Protein AF-A0A0A1U839-F1 (afdb_monomer)

Structure (mmCIF, N/CA/C/O backbone):
data_AF-A0A0A1U839-F1
#
_entry.id   AF-A0A0A1U839-F1
#
loop_
_atom_site.group_PDB
_atom_site.id
_atom_site.type_symbol
_atom_site.label_atom_id
_atom_site.label_alt_id
_atom_site.label_comp_id
_atom_site.label_asym_id
_atom_site.label_entity_id
_atom_site.label_seq_id
_atom_site.pdbx_PDB_ins_code
_atom_site.Cartn_x
_atom_site.Cartn_y
_atom_site.Cartn_z
_atom_site.occupancy
_atom_site.B_iso_or_equiv
_atom_site.auth_seq_id
_atom_site.auth_comp_id
_atom_site.auth_asym_id
_atom_site.auth_atom_id
_atom_site.pdbx_PDB_model_num
ATOM 1 N N . ALA A 1 1 ? -29.671 -7.094 -0.529 1.00 96.06 1 ALA A N 1
ATOM 2 C CA . ALA A 1 1 ? -28.406 -7.512 0.113 1.00 96.06 1 ALA A CA 1
ATOM 3 C C . ALA A 1 1 ? -27.267 -6.637 -0.395 1.00 96.06 1 ALA A C 1
ATOM 5 O O . ALA A 1 1 ? -27.404 -6.070 -1.474 1.00 96.06 1 ALA A O 1
ATOM 6 N N . VAL A 1 2 ? -26.166 -6.544 0.347 1.00 97.69 2 VAL A N 1
ATOM 7 C CA . VAL A 1 2 ? -24.924 -5.880 -0.075 1.00 97.69 2 VAL A CA 1
ATOM 8 C C . VAL A 1 2 ? -23.783 -6.892 -0.015 1.00 97.69 2 VAL A C 1
ATOM 10 O O . VAL A 1 2 ? -23.660 -7.636 0.954 1.00 97.69 2 VAL A O 1
ATOM 13 N N . ILE A 1 3 ? -22.955 -6.925 -1.057 1.00 98.00 3 ILE A N 1
ATOM 14 C CA . ILE A 1 3 ? -21.766 -7.776 -1.137 1.00 98.00 3 ILE A CA 1
ATOM 15 C C . ILE A 1 3 ? -20.555 -6.853 -1.218 1.00 98.00 3 ILE A C 1
ATOM 17 O O . ILE A 1 3 ? -20.449 -6.061 -2.153 1.00 98.00 3 ILE A O 1
ATOM 21 N N . ILE A 1 4 ? -19.642 -6.967 -0.259 1.00 97.56 4 ILE A N 1
ATOM 22 C CA . ILE A 1 4 ? -18.356 -6.273 -0.281 1.00 97.56 4 ILE A CA 1
ATOM 23 C C . ILE A 1 4 ? -17.320 -7.257 -0.790 1.00 97.56 4 ILE A C 1
ATOM 25 O O . ILE A 1 4 ? -17.077 -8.284 -0.166 1.00 97.56 4 ILE A O 1
ATOM 29 N N . SER A 1 5 ? -16.722 -6.965 -1.940 1.00 97.44 5 SER A N 1
ATOM 30 C CA . SER A 1 5 ? -15.820 -7.912 -2.594 1.00 97.44 5 SER A CA 1
ATOM 31 C C . SER A 1 5 ? -14.502 -8.096 -1.845 1.00 97.44 5 SER A C 1
ATOM 33 O O . SER A 1 5 ? -13.989 -9.212 -1.758 1.00 97.44 5 SER A O 1
ATOM 35 N N . HIS A 1 6 ? -13.958 -7.011 -1.292 1.00 96.56 6 HIS A N 1
ATOM 36 C CA . HIS A 1 6 ? -12.688 -7.014 -0.582 1.00 96.56 6 HIS A CA 1
ATOM 37 C C . HIS A 1 6 ? -12.497 -5.781 0.311 1.00 96.56 6 HIS A C 1
ATOM 39 O O . HIS A 1 6 ? -13.304 -4.854 0.308 1.00 96.56 6 HIS A O 1
ATOM 45 N N . SER A 1 7 ? -11.422 -5.787 1.099 1.00 93.38 7 SER A N 1
ATOM 46 C CA . SER A 1 7 ? -11.141 -4.821 2.170 1.00 93.38 7 SER A CA 1
ATOM 47 C C . SER A 1 7 ? -10.520 -3.485 1.730 1.00 93.38 7 SER A C 1
ATOM 49 O O . SER A 1 7 ? -9.820 -2.860 2.526 1.00 93.38 7 SER A O 1
ATOM 51 N N . HIS A 1 8 ? -10.745 -3.023 0.495 1.00 91.00 8 HIS A N 1
ATOM 52 C CA . HIS A 1 8 ? -10.301 -1.691 0.059 1.00 91.00 8 HIS A CA 1
ATOM 53 C C . HIS A 1 8 ? -11.442 -0.675 0.059 1.00 91.00 8 HIS A C 1
ATOM 55 O O . HIS A 1 8 ? -12.588 -0.984 -0.268 1.00 91.00 8 HIS A O 1
ATOM 61 N N . PHE A 1 9 ? -11.103 0.556 0.445 1.00 86.50 9 PHE A N 1
ATOM 62 C CA . PHE A 1 9 ? -12.054 1.632 0.719 1.00 86.50 9 PHE A CA 1
ATOM 63 C C . PHE A 1 9 ? -13.012 1.930 -0.441 1.00 86.50 9 PHE A C 1
ATOM 65 O O . PHE A 1 9 ? -14.197 2.164 -0.217 1.00 86.50 9 PHE A O 1
ATOM 72 N N . ASP A 1 10 ? -12.541 1.869 -1.679 1.00 87.12 10 ASP A N 1
ATOM 73 C CA . ASP A 1 10 ? -13.333 2.100 -2.888 1.00 87.12 10 ASP A CA 1
ATOM 74 C C . ASP A 1 10 ? -14.437 1.053 -3.131 1.00 87.12 10 ASP A C 1
ATOM 76 O O . ASP A 1 10 ? -15.323 1.289 -3.950 1.00 87.12 10 ASP A O 1
ATOM 80 N N . HIS A 1 11 ? -14.452 -0.051 -2.374 1.00 91.94 11 HIS A N 1
ATOM 81 C CA . HIS A 1 11 ? -15.466 -1.112 -2.467 1.00 91.94 11 HIS A CA 1
ATOM 82 C C . HIS A 1 11 ? -16.446 -1.136 -1.294 1.00 91.94 11 HIS A C 1
ATOM 84 O O . HIS A 1 11 ? -17.478 -1.799 -1.387 1.00 91.94 11 HIS A O 1
ATOM 90 N N . PHE A 1 12 ? -16.154 -0.425 -0.200 1.00 90.06 12 PHE A N 1
ATOM 91 C CA . PHE A 1 12 ? -17.010 -0.413 0.993 1.00 90.06 12 PHE A CA 1
ATOM 92 C C . PHE A 1 12 ? -17.363 0.976 1.527 1.00 90.06 12 PHE A C 1
ATOM 94 O O . PHE A 1 12 ? -18.314 1.098 2.298 1.00 90.06 12 PHE A O 1
ATOM 101 N N . GLY A 1 13 ? -16.628 2.020 1.135 1.00 86.81 13 GLY A N 1
ATOM 102 C CA . GLY A 1 13 ? -16.706 3.345 1.749 1.00 86.81 13 GLY A CA 1
ATOM 103 C C . GLY A 1 13 ? -18.111 3.941 1.734 1.00 86.81 13 GLY A C 1
ATOM 104 O O . GLY A 1 13 ? -18.528 4.522 2.726 1.00 86.81 13 GLY A O 1
ATOM 105 N N . GLY A 1 14 ? -18.869 3.705 0.659 1.00 85.81 14 GLY A N 1
ATOM 106 C CA . GLY A 1 14 ? -20.242 4.189 0.489 1.00 85.81 14 GLY A CA 1
ATOM 107 C C . GLY A 1 14 ? -21.344 3.298 1.074 1.00 85.81 14 GLY A C 1
ATOM 108 O O . GLY A 1 14 ? -22.505 3.491 0.715 1.00 85.81 14 GLY A O 1
ATOM 109 N N . TYR A 1 15 ? -21.027 2.312 1.924 1.00 89.38 15 TYR A N 1
ATOM 110 C CA . TYR A 1 15 ? -22.007 1.336 2.426 1.00 89.38 15 TYR A CA 1
ATOM 111 C C . TYR A 1 15 ? -23.257 1.984 3.042 1.00 89.38 15 TYR A C 1
ATOM 113 O O . TYR A 1 15 ? -24.371 1.589 2.705 1.00 89.38 15 TYR A O 1
ATOM 121 N N . THR A 1 16 ? -23.109 3.012 3.880 1.00 86.19 16 THR A N 1
ATOM 122 C CA . THR A 1 16 ? -24.238 3.682 4.562 1.00 86.19 16 THR A CA 1
ATOM 123 C C . THR A 1 16 ? -25.207 4.396 3.622 1.00 86.19 16 THR A C 1
ATOM 125 O O . THR A 1 16 ? -26.314 4.733 4.036 1.00 86.19 16 THR A O 1
ATOM 128 N N . ALA A 1 17 ? -24.834 4.619 2.359 1.00 87.62 17 ALA A N 1
ATOM 129 C CA . ALA A 1 17 ? -25.743 5.174 1.361 1.00 87.62 17 ALA A CA 1
ATOM 130 C C . ALA A 1 17 ? -26.737 4.132 0.815 1.00 87.62 17 ALA A C 1
ATOM 132 O O . ALA A 1 17 ? -27.756 4.512 0.240 1.00 87.62 17 ALA A O 1
ATOM 133 N N . VAL A 1 18 ? -26.443 2.835 0.967 1.00 91.50 18 VAL A N 1
ATOM 134 C CA . VAL A 1 18 ? -27.213 1.734 0.356 1.00 91.50 18 VAL A CA 1
ATOM 135 C C . VAL A 1 18 ? -27.580 0.607 1.327 1.00 91.50 18 VAL A C 1
ATOM 137 O O . VAL A 1 18 ? -28.418 -0.227 0.995 1.00 91.50 18 VAL A O 1
ATOM 140 N N . GLY A 1 19 ? -26.968 0.567 2.510 1.00 92.06 19 GLY A N 1
ATOM 141 C CA . GLY A 1 19 ? -27.175 -0.452 3.534 1.00 92.06 19 GLY A CA 1
ATOM 142 C C . GLY A 1 19 ? -27.303 0.140 4.937 1.00 92.06 19 GLY A C 1
ATOM 143 O O . GLY A 1 19 ? -26.959 1.292 5.196 1.00 92.06 19 GLY A O 1
ATOM 144 N N . ASN A 1 20 ? -27.823 -0.673 5.851 1.00 92.31 20 ASN A N 1
ATOM 145 C CA . ASN A 1 20 ? -28.060 -0.342 7.255 1.00 92.31 20 ASN A CA 1
ATOM 146 C C . ASN A 1 20 ? -27.807 -1.567 8.155 1.00 92.31 20 ASN A C 1
ATOM 148 O O . ASN A 1 20 ? -27.334 -2.604 7.689 1.00 92.31 20 ASN A O 1
ATOM 152 N N . GLU A 1 21 ? -28.130 -1.456 9.442 1.00 92.00 21 GLU A N 1
ATOM 153 C CA . GLU A 1 21 ? -27.896 -2.517 10.428 1.00 92.00 21 GLU A CA 1
ATOM 154 C C . GLU A 1 21 ? -28.668 -3.824 10.173 1.00 92.00 21 GLU A C 1
ATOM 156 O O . GLU A 1 21 ? -28.245 -4.870 10.661 1.00 92.00 21 GLU A O 1
ATOM 161 N N . ASP A 1 22 ? -29.745 -3.790 9.386 1.00 95.69 22 ASP A N 1
ATOM 162 C CA . ASP A 1 22 ? -30.586 -4.953 9.081 1.00 95.69 22 ASP A CA 1
ATOM 163 C C . ASP A 1 22 ? -30.405 -5.438 7.625 1.00 95.69 22 ASP A C 1
ATOM 165 O O . ASP A 1 22 ? -31.098 -6.339 7.152 1.00 95.69 22 ASP A O 1
ATOM 169 N N . THR A 1 23 ? -29.459 -4.863 6.878 1.00 96.75 23 THR A N 1
ATOM 170 C CA . THR A 1 23 ? -29.184 -5.256 5.488 1.00 96.75 23 THR A CA 1
ATOM 171 C C . THR A 1 23 ? -28.352 -6.543 5.452 1.00 96.75 23 THR A C 1
ATOM 173 O O . THR A 1 23 ? -27.259 -6.540 6.015 1.00 96.75 23 THR A O 1
ATOM 176 N N . PRO A 1 24 ? -28.773 -7.628 4.763 1.00 97.94 24 PRO A N 1
ATOM 177 C CA . PRO A 1 24 ? -27.925 -8.805 4.574 1.00 97.94 24 PRO A CA 1
ATOM 178 C C . PR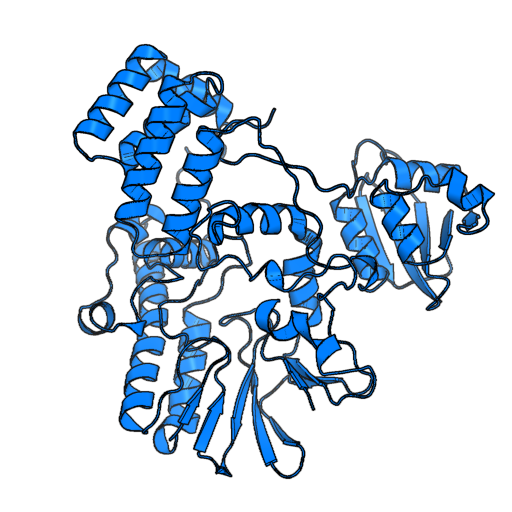O A 1 24 ? -26.607 -8.406 3.911 1.00 97.94 24 PRO A C 1
ATOM 180 O O . PRO A 1 24 ? -26.618 -7.879 2.792 1.00 97.94 24 PRO A O 1
ATOM 183 N N . LEU A 1 25 ? -25.501 -8.621 4.619 1.00 98.00 25 LEU A N 1
ATOM 184 C CA . LEU A 1 25 ? -24.172 -8.143 4.254 1.00 98.00 25 LEU A CA 1
ATOM 185 C C . LEU A 1 25 ? -23.237 -9.340 4.089 1.00 98.00 25 LEU A C 1
ATOM 187 O O . LEU A 1 25 ? -23.071 -10.127 5.013 1.00 98.00 25 LEU A O 1
ATOM 191 N N . PHE A 1 26 ? -22.605 -9.471 2.929 1.00 98.31 26 PHE A N 1
ATOM 192 C CA . PHE A 1 26 ? -21.631 -10.526 2.657 1.00 98.31 26 PHE A CA 1
ATOM 193 C C . PHE A 1 26 ? -20.242 -9.914 2.521 1.00 98.31 26 PHE A C 1
ATOM 195 O O . PHE A 1 26 ? -20.046 -8.998 1.720 1.00 98.31 26 PHE A O 1
ATOM 202 N N . VAL A 1 27 ? -19.283 -10.421 3.291 1.00 98.00 27 VAL A N 1
ATOM 203 C CA . VAL A 1 27 ? -17.890 -9.947 3.304 1.00 98.00 27 VAL A CA 1
ATOM 204 C C . VAL A 1 27 ? -16.935 -11.138 3.194 1.00 98.00 27 VAL A C 1
ATOM 206 O O . VAL A 1 27 ? -17.288 -12.233 3.641 1.00 98.00 27 VAL A O 1
ATOM 209 N N . PRO A 1 28 ? -15.728 -10.978 2.626 1.00 97.44 28 PRO A N 1
ATOM 210 C CA . PRO A 1 28 ? -14.716 -12.023 2.700 1.00 97.44 28 PRO A CA 1
ATOM 211 C C . PRO A 1 28 ? -14.257 -12.234 4.143 1.00 97.44 28 PRO A C 1
ATOM 213 O O . PRO A 1 28 ? -14.289 -11.324 4.978 1.00 97.44 28 PRO A O 1
ATOM 216 N N . GLU A 1 29 ? -13.767 -13.435 4.432 1.00 94.31 29 GLU A N 1
ATOM 217 C CA . GLU A 1 29 ? -13.055 -13.693 5.680 1.00 94.31 29 GLU A CA 1
ATOM 218 C C . GLU A 1 29 ? -11.885 -12.707 5.870 1.00 94.31 29 GLU A C 1
ATOM 220 O O . GLU A 1 29 ? -11.225 -12.321 4.905 1.00 94.31 29 GLU A O 1
ATOM 225 N N . LYS A 1 30 ? -11.631 -12.302 7.124 1.00 91.31 30 LYS A N 1
ATOM 226 C CA . LYS A 1 30 ? -10.604 -11.317 7.526 1.00 91.31 30 LYS A CA 1
ATOM 227 C C . LYS A 1 30 ? -10.836 -9.879 7.049 1.00 91.31 30 LYS A C 1
ATOM 229 O O . LYS A 1 30 ? -9.904 -9.077 7.108 1.00 91.31 30 LYS A O 1
ATOM 234 N N . PHE A 1 31 ? -12.041 -9.529 6.589 1.00 94.62 31 PHE A N 1
ATOM 235 C CA . PHE A 1 31 ? -12.353 -8.156 6.173 1.00 94.62 31 PHE A CA 1
ATOM 236 C C . PHE A 1 31 ? -11.980 -7.121 7.248 1.00 94.62 31 PHE A C 1
ATOM 238 O O . PHE A 1 31 ? -11.274 -6.164 6.945 1.00 94.62 31 PHE A O 1
ATOM 245 N N . GLU A 1 32 ? -12.388 -7.351 8.498 1.00 90.25 32 GLU A N 1
ATOM 246 C CA . GLU A 1 32 ? -12.136 -6.440 9.622 1.00 90.25 32 GLU A CA 1
ATOM 247 C C . GLU A 1 32 ? -10.646 -6.345 9.989 1.00 90.25 32 GLU A C 1
ATOM 249 O O . GLU A 1 32 ? -10.109 -5.244 10.046 1.00 90.25 32 GLU A O 1
ATOM 254 N N . GLU A 1 33 ? -9.946 -7.480 10.117 1.00 90.00 33 GLU A N 1
ATOM 255 C CA . GLU A 1 33 ? -8.486 -7.526 10.341 1.00 90.00 33 GLU A CA 1
ATOM 256 C C . GLU A 1 33 ? -7.734 -6.714 9.272 1.00 90.00 33 GLU A C 1
ATOM 258 O O . GLU A 1 33 ? -6.899 -5.864 9.574 1.00 90.00 33 GLU A O 1
ATOM 263 N N . SER A 1 34 ? -8.081 -6.935 8.001 1.00 90.50 34 SER A N 1
ATOM 264 C CA . SER A 1 34 ? -7.436 -6.267 6.865 1.00 90.50 34 SER A CA 1
ATOM 265 C C . SER A 1 34 ? -7.755 -4.773 6.821 1.00 90.50 34 SER A C 1
ATOM 267 O O . SER A 1 34 ? -6.913 -3.963 6.435 1.00 90.50 34 SER A O 1
ATOM 269 N N . PHE A 1 35 ? -8.977 -4.407 7.214 1.00 88.94 35 PHE A N 1
ATOM 270 C CA . PHE A 1 35 ? -9.403 -3.022 7.317 1.00 88.94 35 PHE A CA 1
ATOM 271 C C . PHE A 1 35 ? -8.579 -2.268 8.367 1.00 88.94 35 PHE A C 1
ATOM 273 O O . PHE A 1 35 ? -8.050 -1.201 8.048 1.00 88.94 35 PHE A O 1
ATOM 280 N N . LEU A 1 36 ? -8.441 -2.823 9.575 1.00 88.69 36 LEU A N 1
ATOM 281 C CA . LEU A 1 36 ? -7.695 -2.208 10.678 1.00 88.69 36 LEU A CA 1
ATOM 282 C C . LEU A 1 36 ? -6.217 -2.017 10.312 1.00 88.69 36 LEU A C 1
ATOM 284 O O . LEU A 1 36 ? -5.689 -0.905 10.405 1.00 88.69 36 LEU A O 1
ATOM 288 N N . ASP A 1 37 ? -5.584 -3.074 9.802 1.00 86.62 37 ASP A N 1
ATOM 289 C CA . ASP A 1 37 ? -4.175 -3.059 9.407 1.00 86.62 37 ASP A CA 1
ATOM 290 C C . ASP A 1 37 ? -3.867 -2.008 8.336 1.00 86.62 37 ASP A C 1
ATOM 292 O O . ASP A 1 37 ? -2.859 -1.306 8.425 1.00 86.62 37 ASP A O 1
ATOM 296 N N . GLU A 1 38 ? -4.702 -1.903 7.297 1.00 83.25 38 GLU A N 1
ATOM 297 C CA . GLU A 1 38 ? -4.418 -1.002 6.179 1.00 83.25 38 GLU A CA 1
ATOM 298 C C . GLU A 1 38 ? -4.907 0.430 6.395 1.00 83.25 38 GLU A C 1
ATOM 300 O O . GLU A 1 38 ? -4.301 1.345 5.841 1.00 83.25 38 GLU A O 1
ATOM 305 N N . ASN A 1 39 ? -5.976 0.645 7.168 1.00 81.00 39 ASN A N 1
ATOM 306 C CA . ASN A 1 39 ? -6.653 1.946 7.229 1.00 81.00 39 ASN A CA 1
ATOM 307 C C . ASN A 1 39 ? -6.548 2.643 8.588 1.00 81.00 39 ASN A C 1
ATOM 309 O O . ASN A 1 39 ? -6.845 3.833 8.652 1.00 81.00 39 ASN A O 1
ATOM 313 N N . ILE A 1 40 ? -6.136 1.948 9.656 1.00 87.56 40 ILE A N 1
ATOM 314 C CA . ILE A 1 40 ? -6.088 2.514 11.012 1.00 87.56 40 ILE A CA 1
ATOM 315 C C . ILE A 1 40 ? -4.644 2.644 11.502 1.00 87.56 40 ILE A C 1
ATOM 317 O O . ILE A 1 40 ? -4.165 3.762 11.689 1.00 87.56 40 ILE A O 1
ATOM 321 N N . TYR A 1 41 ? -3.912 1.537 11.651 1.00 87.44 41 TYR A N 1
ATOM 322 C CA . TYR A 1 41 ? -2.627 1.546 12.374 1.00 87.44 41 TYR A CA 1
ATOM 323 C C . TYR A 1 41 ? -1.475 2.249 11.647 1.00 87.44 41 TYR A C 1
ATOM 325 O O . TYR A 1 41 ? -0.529 2.703 12.280 1.00 87.44 41 TYR A O 1
ATOM 333 N N . VAL A 1 42 ? -1.548 2.376 10.322 1.00 84.88 42 VAL A N 1
ATOM 334 C CA . VAL A 1 42 ? -0.548 3.091 9.504 1.00 84.88 42 VAL A CA 1
ATOM 335 C C . VAL A 1 42 ? -1.173 4.235 8.703 1.00 84.88 42 VAL A C 1
ATOM 337 O O . VAL A 1 42 ? -0.645 4.632 7.659 1.00 84.88 42 VAL A O 1
ATOM 340 N N . ASN A 1 43 ? -2.312 4.758 9.173 1.00 82.50 43 ASN A N 1
ATOM 341 C CA . ASN A 1 43 ? -3.127 5.707 8.420 1.00 82.50 43 ASN A CA 1
ATOM 342 C C . ASN A 1 43 ? -2.347 6.955 7.990 1.00 82.50 43 ASN A C 1
ATOM 344 O O . ASN A 1 43 ? -2.402 7.315 6.822 1.00 82.50 43 ASN A O 1
ATOM 348 N N . GLU A 1 44 ? -1.596 7.603 8.884 1.00 84.69 44 GLU A N 1
ATOM 349 C CA . GLU A 1 44 ? -0.897 8.852 8.546 1.00 84.69 44 GLU A CA 1
ATOM 350 C C . GLU A 1 44 ? 0.143 8.645 7.437 1.00 84.69 44 GLU A C 1
ATOM 352 O O . GLU A 1 44 ? 0.142 9.346 6.420 1.00 84.69 44 GLU A O 1
ATOM 357 N N . ALA A 1 45 ? 0.983 7.617 7.599 1.00 88.12 45 ALA A N 1
ATOM 358 C CA . ALA A 1 45 ? 1.982 7.201 6.620 1.00 88.12 45 ALA A CA 1
ATOM 359 C C . ALA A 1 45 ? 1.340 6.897 5.262 1.00 88.12 45 ALA A C 1
ATOM 361 O O . ALA A 1 45 ? 1.763 7.436 4.234 1.00 88.12 45 ALA A O 1
ATOM 362 N N . GLN A 1 46 ? 0.297 6.066 5.246 1.00 87.62 46 GLN A N 1
ATOM 363 C CA . GLN A 1 46 ? -0.376 5.705 4.007 1.00 87.62 46 GLN A CA 1
ATOM 364 C C . GLN A 1 46 ? -1.111 6.887 3.378 1.00 87.62 46 GLN A C 1
ATOM 366 O O . GLN A 1 46 ? -0.916 7.139 2.192 1.00 87.62 46 GLN A O 1
ATOM 371 N N . ALA A 1 47 ? -1.915 7.640 4.131 1.00 84.38 47 ALA A N 1
ATOM 372 C CA . ALA A 1 47 ? -2.677 8.786 3.636 1.00 84.38 47 ALA A CA 1
ATOM 373 C C . ALA A 1 47 ? -1.760 9.830 2.990 1.00 84.38 47 ALA A C 1
ATOM 375 O O . ALA A 1 47 ? -2.072 10.365 1.921 1.00 84.38 47 ALA A O 1
ATOM 376 N N . ARG A 1 48 ? -0.584 10.063 3.583 1.00 88.19 48 ARG A N 1
ATOM 377 C CA . ARG A 1 48 ? 0.427 10.956 3.022 1.00 88.19 48 ARG A CA 1
ATOM 378 C C . ARG A 1 48 ? 1.025 10.417 1.719 1.00 88.19 48 ARG A C 1
ATOM 380 O O . ARG A 1 48 ? 1.109 11.143 0.730 1.00 88.19 48 ARG A O 1
ATOM 387 N N . ARG A 1 49 ? 1.373 9.130 1.662 1.00 91.50 49 ARG A N 1
ATOM 388 C CA . ARG A 1 49 ? 1.876 8.476 0.435 1.00 91.50 49 ARG A CA 1
ATOM 389 C C . ARG A 1 49 ? 0.810 8.368 -0.662 1.00 91.50 49 ARG A C 1
ATOM 391 O O . ARG A 1 49 ? 1.133 8.434 -1.847 1.00 91.50 49 ARG A O 1
ATOM 398 N N . GLN A 1 50 ? -0.466 8.250 -0.297 1.00 88.31 50 GLN A N 1
ATOM 399 C CA . GLN A 1 50 ? -1.589 8.260 -1.237 1.00 88.31 50 GLN A CA 1
ATOM 400 C C . GLN A 1 50 ? -1.696 9.591 -1.987 1.00 88.31 50 GLN A C 1
ATOM 402 O O . GLN A 1 50 ? -2.051 9.586 -3.163 1.00 88.31 50 GLN A O 1
ATOM 407 N N . GLN A 1 51 ? -1.348 10.721 -1.356 1.00 87.12 51 GLN A N 1
ATOM 408 C CA . GLN A 1 51 ? -1.341 12.022 -2.037 1.00 87.12 51 GLN A CA 1
ATOM 409 C C . GLN A 1 51 ? -0.380 12.038 -3.230 1.00 87.12 51 GLN A C 1
ATOM 411 O O . GLN A 1 51 ? -0.721 12.594 -4.272 1.00 87.12 51 GLN A O 1
ATOM 416 N N . TYR A 1 52 ? 0.775 11.376 -3.099 1.00 92.19 52 TYR A N 1
ATOM 417 C CA . TYR A 1 52 ? 1.728 11.174 -4.191 1.00 92.19 52 TYR A CA 1
ATOM 418 C C . TYR A 1 52 ? 1.200 10.169 -5.217 1.00 92.19 52 TYR A C 1
ATOM 420 O O . TYR A 1 52 ? 1.180 10.448 -6.411 1.00 92.19 52 TYR A O 1
ATOM 428 N N . MET A 1 53 ? 0.737 8.999 -4.766 1.00 92.31 53 MET A N 1
ATOM 429 C CA . MET A 1 53 ? 0.262 7.938 -5.660 1.00 92.31 53 MET A CA 1
ATOM 430 C C . MET A 1 53 ? -0.916 8.367 -6.543 1.00 92.31 53 MET A C 1
ATOM 432 O O . MET A 1 53 ? -0.998 7.926 -7.690 1.00 92.31 53 MET A O 1
ATOM 436 N N . TYR A 1 54 ? -1.806 9.208 -6.014 1.00 88.88 54 TYR A N 1
ATOM 437 C CA . TYR A 1 54 ? -3.011 9.677 -6.695 1.00 88.88 54 TYR A CA 1
ATOM 438 C C . TYR A 1 54 ? -2.939 11.139 -7.146 1.00 88.88 54 TYR A C 1
ATOM 440 O O . TYR A 1 54 ? -3.906 11.648 -7.714 1.00 88.88 54 TYR A O 1
ATOM 448 N N . GLY A 1 55 ? -1.829 11.836 -6.895 1.00 88.06 55 GLY A N 1
ATOM 449 C CA . GLY A 1 55 ? -1.626 13.212 -7.342 1.00 88.06 55 GLY A CA 1
ATOM 450 C C . GLY A 1 55 ? -2.684 14.186 -6.824 1.00 88.06 55 GLY A C 1
ATOM 451 O O . GLY A 1 55 ? -3.153 15.033 -7.580 1.00 88.06 55 GLY A O 1
ATOM 452 N N . THR A 1 56 ? -3.114 14.064 -5.565 1.00 82.44 56 THR A N 1
ATOM 453 C CA . THR A 1 56 ? -4.304 14.778 -5.050 1.00 82.44 56 THR A CA 1
ATOM 454 C C . THR A 1 56 ? -4.167 16.302 -5.077 1.00 82.44 56 THR A C 1
ATOM 456 O O . THR A 1 56 ? -5.165 17.005 -5.196 1.00 82.44 56 THR A O 1
ATOM 459 N N . PHE A 1 57 ? -2.937 16.819 -5.029 1.00 75.19 57 PHE A N 1
ATOM 460 C CA . PHE A 1 57 ? -2.643 18.254 -5.136 1.00 75.19 57 PHE A CA 1
ATOM 461 C C . PHE A 1 57 ? -2.610 18.775 -6.581 1.00 75.19 57 PHE A C 1
ATOM 463 O O . PHE A 1 57 ? -2.644 19.981 -6.810 1.00 75.19 57 PHE A O 1
ATOM 470 N N . LEU A 1 58 ? -2.546 17.889 -7.575 1.00 81.81 58 LEU A N 1
ATOM 471 C CA . LEU A 1 58 ? -2.329 18.260 -8.972 1.00 81.81 58 LEU A CA 1
ATOM 472 C C . LEU A 1 58 ? -3.658 18.578 -9.640 1.00 81.81 58 LEU A C 1
ATOM 474 O O . LEU A 1 58 ? -4.536 17.720 -9.665 1.00 81.81 58 LEU A O 1
ATOM 478 N N . HIS A 1 59 ? -3.815 19.777 -10.209 1.00 77.25 59 HIS A N 1
ATOM 479 C CA . HIS A 1 59 ? -5.062 20.213 -10.852 1.00 77.25 59 HIS A CA 1
ATOM 480 C C . HIS A 1 59 ? -5.651 19.138 -11.787 1.00 77.25 59 HIS A C 1
ATOM 482 O O . HIS A 1 59 ? -6.790 18.729 -11.573 1.00 77.25 59 HIS A O 1
ATOM 48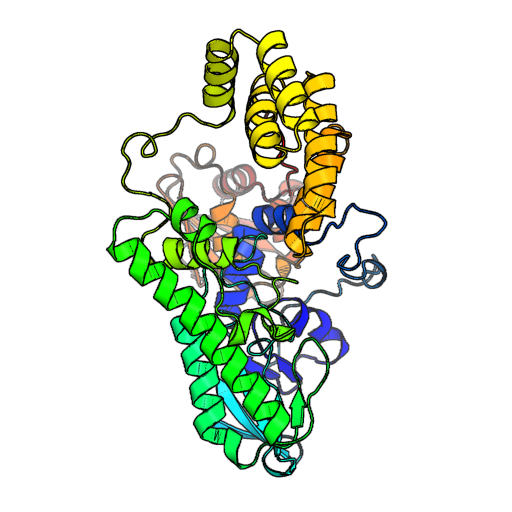8 N N . ASP A 1 60 ? -4.824 18.584 -12.677 1.00 76.94 60 ASP A N 1
ATOM 489 C CA . ASP A 1 60 ? -5.225 17.651 -13.741 1.00 76.94 60 ASP A CA 1
ATOM 490 C C . ASP A 1 60 ? -5.133 16.161 -13.359 1.00 76.94 60 ASP A C 1
ATOM 492 O O . ASP A 1 60 ? -5.110 15.287 -14.232 1.00 76.94 60 ASP A O 1
ATOM 496 N N . SER A 1 61 ? -5.025 15.828 -12.068 1.00 77.38 61 SER A N 1
ATOM 497 C CA . SER A 1 61 ? -5.049 14.420 -11.667 1.00 77.38 61 SER A CA 1
ATOM 498 C C . SER A 1 61 ? -6.433 13.810 -11.909 1.00 77.38 61 SER A C 1
ATOM 500 O O . SER A 1 61 ? -7.428 14.211 -11.307 1.00 77.38 61 SER A O 1
ATOM 502 N N . MET A 1 62 ? -6.465 12.780 -12.756 1.00 70.50 62 MET A N 1
ATOM 503 C CA . MET A 1 62 ? -7.654 11.976 -13.062 1.00 70.50 62 MET A CA 1
ATOM 504 C C . MET A 1 62 ? -7.951 10.934 -11.976 1.00 70.50 62 MET A C 1
ATOM 506 O O . MET A 1 62 ? -9.009 10.314 -11.994 1.00 70.50 62 MET A O 1
ATOM 510 N N . THR A 1 63 ? -7.012 10.723 -11.049 1.00 64.69 63 THR A N 1
ATOM 511 C CA . THR A 1 63 ? -7.160 9.832 -9.890 1.00 64.69 63 THR A CA 1
ATOM 512 C C . THR A 1 63 ? -7.410 10.593 -8.602 1.00 64.69 63 THR A C 1
ATOM 514 O O . THR A 1 63 ? -7.378 9.988 -7.530 1.00 64.69 63 THR A O 1
ATOM 517 N N . LYS A 1 64 ? -7.655 11.909 -8.670 1.00 58.09 64 LYS A N 1
ATOM 518 C CA . LYS A 1 64 ? -8.350 12.589 -7.584 1.00 58.09 64 LYS A CA 1
ATOM 519 C C . LYS A 1 64 ? -9.622 11.793 -7.350 1.00 58.09 64 LYS A C 1
ATOM 521 O O . LYS A 1 64 ? -10.542 11.853 -8.163 1.00 58.09 64 LYS A O 1
ATOM 526 N N . VAL A 1 65 ? -9.641 11.027 -6.254 1.00 51.28 65 VAL A N 1
ATOM 527 C CA . VAL A 1 65 ? -10.884 10.622 -5.598 1.00 51.28 65 VAL A CA 1
ATOM 528 C C . VAL A 1 65 ? -11.753 11.855 -5.695 1.00 51.28 65 VAL A C 1
ATOM 530 O O . VAL A 1 65 ? -11.272 12.932 -5.344 1.00 51.28 65 VAL A O 1
ATOM 533 N N . THR A 1 66 ? -12.912 11.735 -6.328 1.00 43.69 66 THR A N 1
ATOM 534 C CA . THR A 1 66 ? -13.809 12.852 -6.589 1.00 43.69 66 THR A CA 1
ATOM 535 C C . THR A 1 66 ? -14.078 13.556 -5.265 1.00 43.69 66 THR A C 1
ATOM 537 O O . THR A 1 66 ? -15.011 13.202 -4.562 1.00 43.69 66 THR A O 1
ATOM 540 N N . ASP A 1 67 ? -13.263 14.544 -4.895 1.00 39.66 67 ASP A N 1
ATOM 541 C CA . ASP A 1 67 ? -13.398 15.277 -3.630 1.00 39.66 67 ASP A CA 1
ATOM 542 C C . ASP A 1 67 ? -14.723 16.059 -3.622 1.00 39.66 67 ASP A C 1
ATOM 544 O O . ASP A 1 67 ? -15.203 16.502 -2.587 1.00 39.66 67 ASP A O 1
ATOM 548 N N . ASN A 1 68 ? -15.376 16.134 -4.785 1.00 37.72 68 ASN A N 1
ATOM 549 C CA . ASN A 1 68 ? -16.754 16.564 -4.964 1.00 37.72 68 ASN A CA 1
ATOM 550 C C . ASN A 1 68 ? -17.808 15.625 -4.352 1.00 37.72 68 ASN A C 1
ATOM 552 O O . ASN A 1 68 ? -18.986 15.969 -4.409 1.00 37.72 68 ASN A O 1
ATOM 556 N N . THR A 1 69 ? -17.451 14.464 -3.793 1.00 41.97 69 THR A N 1
ATOM 557 C CA . THR A 1 69 ? -18.422 13.650 -3.047 1.00 41.97 69 THR A CA 1
ATOM 558 C C . THR A 1 69 ? -18.466 14.022 -1.575 1.00 41.97 69 THR A C 1
ATOM 560 O O . THR A 1 69 ? -19.544 13.941 -1.003 1.00 41.97 69 THR A O 1
ATOM 563 N N . ASN A 1 70 ? -17.367 14.491 -0.971 1.00 42.38 70 ASN A N 1
ATOM 564 C CA . ASN A 1 70 ? -17.306 14.827 0.454 1.00 42.38 70 ASN A CA 1
ATOM 565 C C . ASN A 1 70 ? -17.961 16.185 0.746 1.00 42.38 70 ASN A C 1
ATOM 567 O O . ASN A 1 70 ? -17.301 17.221 0.805 1.00 42.38 70 ASN A O 1
ATOM 571 N N . SER A 1 71 ? -19.278 16.197 0.975 1.00 45.94 71 SER A N 1
ATOM 572 C CA . SER A 1 71 ? -19.897 17.335 1.662 1.00 45.94 71 SER A CA 1
ATOM 573 C C . SER A 1 71 ? -19.338 17.418 3.084 1.00 45.94 71 SER A C 1
ATOM 575 O O . SER A 1 71 ? -19.331 16.406 3.784 1.00 45.94 71 SER A O 1
ATOM 577 N N . LYS A 1 72 ? -18.937 18.612 3.540 1.00 48.81 72 LYS A N 1
ATOM 578 C CA . LYS A 1 72 ? -18.475 18.843 4.925 1.00 48.81 72 LYS A CA 1
ATOM 579 C C . LYS A 1 72 ? -19.485 18.389 5.993 1.00 48.81 72 LYS A C 1
ATOM 581 O O . LYS A 1 72 ? -19.089 18.134 7.122 1.00 48.81 72 LYS A O 1
ATOM 586 N N . ASP A 1 73 ? -20.758 18.260 5.619 1.00 50.16 73 ASP A N 1
ATOM 587 C CA . ASP A 1 73 ? -21.871 17.991 6.533 1.00 50.16 73 ASP A CA 1
ATOM 588 C C . ASP A 1 73 ? -22.228 16.499 6.674 1.00 50.16 73 ASP A C 1
ATOM 590 O O . ASP A 1 73 ? -23.074 16.151 7.498 1.00 50.16 73 ASP A O 1
ATOM 594 N N . LYS A 1 74 ? -21.621 15.598 5.884 1.00 54.62 74 LYS A N 1
ATOM 595 C CA . LYS A 1 74 ? -21.869 14.148 5.971 1.00 54.62 74 LYS A CA 1
ATOM 596 C C . LYS A 1 74 ? -20.582 13.357 5.733 1.00 54.62 74 LYS A C 1
ATOM 598 O O . LYS A 1 74 ? -20.111 13.341 4.594 1.00 54.62 74 LYS A O 1
ATOM 603 N N . PRO A 1 75 ? -20.028 12.665 6.745 1.00 53.69 75 PRO A N 1
ATOM 604 C CA . PRO A 1 75 ? -18.947 11.723 6.500 1.00 53.69 75 PRO A CA 1
ATOM 605 C C . PRO A 1 75 ? -19.465 10.602 5.587 1.00 53.69 75 PRO A C 1
ATOM 607 O O . PRO A 1 75 ? -20.387 9.871 5.941 1.00 53.69 75 PRO A O 1
ATOM 610 N N . LEU A 1 76 ? -18.895 10.495 4.383 1.00 56.38 76 LEU A N 1
ATOM 611 C CA . LEU A 1 76 ? -19.203 9.438 3.408 1.00 56.38 76 LEU A CA 1
ATOM 612 C C . LEU A 1 76 ? -18.375 8.174 3.620 1.00 56.38 76 LEU A C 1
ATOM 614 O O . LEU A 1 76 ? -18.326 7.329 2.734 1.00 56.38 76 LEU A O 1
ATOM 618 N N . THR A 1 77 ? -17.680 8.063 4.749 1.00 64.06 77 THR A N 1
ATOM 619 C CA . THR A 1 77 ? -16.794 6.942 5.038 1.00 64.06 77 THR A CA 1
ATOM 620 C C . THR A 1 77 ? -17.317 6.192 6.253 1.00 64.06 77 THR A C 1
ATOM 622 O O . THR A 1 77 ? -17.542 6.767 7.316 1.00 64.06 77 THR A O 1
ATOM 625 N N . CYS A 1 78 ? -17.572 4.896 6.089 1.00 69.75 78 CYS A N 1
ATOM 626 C CA . CYS A 1 78 ? -18.075 4.050 7.165 1.00 69.75 78 CYS A CA 1
ATOM 627 C C . CYS A 1 78 ? -17.487 2.643 7.093 1.00 69.75 78 CYS A C 1
ATOM 629 O O . CYS A 1 78 ? -17.241 2.117 6.007 1.00 69.75 78 CYS A O 1
ATOM 631 N N . LEU A 1 79 ? -17.312 2.021 8.258 1.00 81.69 79 LEU A N 1
ATOM 632 C CA . LEU A 1 79 ? -17.109 0.580 8.350 1.00 81.69 79 LEU A CA 1
ATOM 633 C C . LEU A 1 79 ? -18.481 -0.068 8.128 1.00 81.69 79 LEU A C 1
ATOM 635 O O . LEU A 1 79 ? -19.418 0.280 8.856 1.00 81.69 79 LEU A O 1
ATOM 639 N N . PRO A 1 80 ? -18.639 -0.971 7.147 1.00 88.62 80 PRO A N 1
ATOM 640 C CA . PRO A 1 80 ? -19.889 -1.692 6.971 1.00 88.62 80 PRO A CA 1
ATOM 641 C C . PRO A 1 80 ? -20.259 -2.447 8.248 1.00 88.62 80 PRO A C 1
ATOM 643 O O . PRO A 1 80 ? -19.461 -3.227 8.763 1.00 88.62 80 PRO A O 1
ATOM 646 N N . LYS A 1 81 ? -21.472 -2.218 8.757 1.00 88.12 81 LYS A N 1
ATOM 647 C CA . LYS A 1 81 ? -22.010 -2.917 9.930 1.00 88.12 81 LYS A CA 1
ATOM 648 C C . LYS A 1 81 ? -23.427 -3.396 9.643 1.00 88.12 81 LYS A C 1
ATOM 650 O O . LYS A 1 81 ? -24.264 -2.636 9.156 1.00 88.12 81 LYS A O 1
ATOM 655 N N . SER A 1 82 ? -23.677 -4.659 9.966 1.00 93.88 82 SER A N 1
ATOM 656 C CA . SER A 1 82 ? -24.990 -5.293 9.897 1.00 93.88 82 SER A CA 1
ATOM 657 C C . SER A 1 82 ? -25.078 -6.453 10.887 1.00 93.88 82 SER A C 1
ATOM 659 O O . SER A 1 82 ? -24.128 -7.225 11.035 1.00 93.88 82 SER A O 1
ATOM 661 N N . LYS A 1 83 ? -26.242 -6.617 11.522 1.00 94.69 83 LYS A N 1
ATOM 662 C CA . LYS A 1 83 ? -26.595 -7.780 12.354 1.00 94.69 83 LYS A CA 1
ATOM 663 C C . LYS A 1 83 ? -26.715 -9.062 11.524 1.00 94.69 83 LYS A C 1
ATOM 665 O O . LYS A 1 83 ? -26.643 -10.159 12.068 1.00 94.69 83 LYS A O 1
ATOM 670 N N . HIS A 1 84 ? -26.867 -8.927 10.207 1.00 96.50 84 HIS A N 1
ATOM 671 C CA . HIS A 1 84 ? -26.982 -10.016 9.238 1.00 96.50 84 HIS A CA 1
ATOM 672 C C . HIS A 1 84 ? -25.725 -10.139 8.366 1.00 96.50 84 HIS A C 1
ATOM 674 O O . HIS A 1 84 ? -25.807 -10.387 7.161 1.00 96.50 84 HIS A O 1
ATOM 680 N N . THR A 1 85 ? -24.552 -9.940 8.973 1.00 97.06 85 THR A N 1
ATOM 681 C CA . THR A 1 85 ? -23.268 -10.109 8.288 1.00 97.06 85 THR A CA 1
ATOM 682 C C . THR A 1 85 ? -22.905 -11.588 8.176 1.00 97.06 85 THR A C 1
ATOM 684 O O . THR A 1 85 ? -22.850 -12.302 9.174 1.00 97.06 85 THR A O 1
ATOM 687 N N . THR A 1 86 ? -22.609 -12.042 6.961 1.00 97.50 86 THR A N 1
ATOM 688 C CA . THR A 1 86 ? -22.085 -13.378 6.663 1.00 97.50 86 THR A CA 1
ATOM 689 C C . THR A 1 86 ? -20.665 -13.252 6.122 1.00 97.50 86 THR A C 1
ATOM 691 O O . THR A 1 86 ? -20.443 -12.678 5.055 1.00 97.50 86 THR A O 1
ATOM 694 N N . ALA A 1 87 ? -19.697 -13.805 6.853 1.00 97.25 87 ALA A N 1
ATOM 695 C CA . ALA A 1 87 ? -18.320 -13.915 6.384 1.00 97.25 87 ALA A CA 1
ATOM 696 C C . ALA A 1 87 ? -18.160 -15.163 5.502 1.00 97.25 87 ALA A C 1
ATOM 698 O O . ALA A 1 87 ? -18.377 -16.286 5.964 1.00 97.25 87 ALA A O 1
ATOM 699 N N . ILE A 1 88 ? -17.758 -14.976 4.246 1.00 98.19 88 ILE A N 1
ATOM 700 C CA . ILE A 1 88 ? -17.487 -16.067 3.306 1.00 98.19 88 ILE A CA 1
ATOM 701 C C . ILE A 1 88 ? -16.066 -16.589 3.550 1.00 98.19 88 ILE A C 1
ATOM 703 O O . ILE A 1 88 ? -15.084 -15.927 3.211 1.00 98.19 88 ILE A O 1
ATOM 707 N N . LYS A 1 89 ? -15.970 -17.785 4.138 1.00 96.56 89 LYS A N 1
ATOM 708 C CA . LYS A 1 89 ? -14.697 -18.443 4.498 1.00 96.56 89 LYS A CA 1
ATOM 709 C C . LYS A 1 89 ? -14.219 -19.443 3.457 1.00 96.56 89 LYS A C 1
ATOM 711 O O . LYS A 1 89 ? -13.033 -19.566 3.179 1.00 96.56 89 LYS A O 1
ATOM 716 N N . GLU A 1 90 ? -15.161 -20.152 2.858 1.00 97.00 90 GLU A N 1
ATOM 717 C CA . GLU A 1 90 ? -14.900 -21.164 1.847 1.00 97.00 90 GLU A CA 1
ATOM 718 C C . GLU A 1 90 ? -15.835 -20.981 0.658 1.00 97.00 90 GLU A C 1
ATOM 720 O O . GLU A 1 90 ? -16.771 -20.180 0.690 1.00 97.00 90 GLU A O 1
ATOM 725 N N . LYS A 1 91 ? -15.548 -21.705 -0.420 1.00 98.00 91 LYS A N 1
ATOM 726 C CA . LYS A 1 91 ? -16.392 -21.694 -1.607 1.00 98.00 91 LYS A CA 1
ATOM 727 C C . LYS A 1 91 ? -17.784 -22.221 -1.242 1.00 98.00 91 LYS A C 1
ATOM 729 O O . LYS A 1 91 ? -17.911 -23.372 -0.835 1.00 98.00 91 LYS A O 1
ATOM 734 N N . CYS A 1 92 ? -18.820 -21.409 -1.424 1.00 98.25 92 CYS A N 1
ATOM 735 C CA . CYS A 1 92 ? -20.195 -21.774 -1.080 1.00 98.25 92 CYS A CA 1
ATOM 736 C C . CYS A 1 92 ? -21.198 -21.173 -2.066 1.00 98.25 92 CYS A C 1
ATOM 738 O O . CYS A 1 92 ? -20.914 -20.174 -2.721 1.00 98.25 92 CYS A O 1
ATOM 740 N N . THR A 1 93 ? -22.390 -21.764 -2.157 1.00 98.50 93 THR A N 1
ATOM 741 C CA . THR A 1 93 ? -23.513 -21.189 -2.912 1.00 98.50 93 THR A CA 1
ATOM 742 C C . THR A 1 93 ? -24.579 -20.700 -1.946 1.00 98.50 93 THR A C 1
ATOM 744 O O . THR A 1 93 ? -24.982 -21.444 -1.054 1.00 98.50 93 THR A O 1
ATOM 747 N N . ILE A 1 94 ? -25.020 -19.457 -2.118 1.00 98.31 94 ILE A N 1
ATOM 748 C CA . ILE A 1 94 ? -26.082 -18.839 -1.324 1.00 98.31 94 ILE A CA 1
ATOM 749 C C . ILE A 1 94 ? -27.111 -18.268 -2.295 1.00 98.31 94 ILE A C 1
ATOM 751 O O . ILE A 1 94 ? -26.756 -17.575 -3.247 1.00 98.31 94 ILE A O 1
ATOM 755 N N . GLU A 1 95 ? -28.384 -18.561 -2.055 1.00 98.12 95 GLU A N 1
ATOM 756 C CA . GLU A 1 95 ? -29.476 -17.926 -2.784 1.00 98.12 95 GLU A CA 1
ATOM 757 C C . GLU A 1 95 ? -29.761 -16.549 -2.176 1.00 98.12 95 GLU A C 1
ATOM 759 O O . GLU A 1 95 ? -29.982 -16.419 -0.970 1.00 98.12 95 GLU A O 1
ATOM 764 N N . ILE A 1 96 ? -29.731 -15.512 -3.010 1.00 97.88 96 ILE A N 1
ATOM 765 C CA . ILE A 1 96 ? -30.025 -14.135 -2.618 1.00 97.88 96 ILE A CA 1
ATOM 766 C C . ILE A 1 96 ? -31.109 -13.629 -3.560 1.00 97.88 96 ILE A C 1
ATOM 768 O O . ILE A 1 96 ? -30.856 -13.453 -4.749 1.00 97.88 96 ILE A O 1
ATOM 772 N N . ASP A 1 97 ? -32.306 -13.395 -3.019 1.00 96.75 97 ASP A N 1
ATOM 773 C CA . ASP A 1 97 ? -33.460 -12.894 -3.781 1.00 96.75 97 ASP A CA 1
ATOM 774 C C . ASP A 1 97 ? -33.786 -13.758 -5.020 1.00 96.75 97 ASP A C 1
ATOM 776 O O . ASP A 1 97 ? -34.017 -13.260 -6.118 1.00 96.75 97 ASP A O 1
ATOM 780 N N . GLY A 1 98 ? -33.731 -15.086 -4.850 1.00 97.50 98 GLY A N 1
ATOM 781 C CA . GLY A 1 98 ? -34.004 -16.062 -5.910 1.00 97.50 98 GLY A CA 1
ATOM 782 C C . GLY A 1 98 ? -32.872 -16.276 -6.920 1.00 97.50 98 GLY A C 1
ATOM 783 O O . GLY A 1 98 ? -33.060 -17.039 -7.860 1.00 97.50 98 GLY A O 1
ATOM 784 N N . ILE A 1 99 ? -31.709 -15.635 -6.744 1.00 98.31 99 ILE A N 1
ATOM 785 C CA . ILE A 1 99 ? -30.533 -15.809 -7.609 1.00 98.31 99 ILE A CA 1
ATOM 786 C C . ILE A 1 99 ? -29.462 -16.606 -6.863 1.00 98.31 99 ILE A C 1
ATOM 788 O O . ILE A 1 99 ? -29.093 -16.264 -5.737 1.00 98.31 99 ILE A O 1
ATOM 792 N N . ALA A 1 100 ? -28.910 -17.640 -7.500 1.00 98.44 100 ALA A N 1
ATOM 793 C CA . ALA A 1 100 ? -27.788 -18.395 -6.946 1.00 98.44 100 ALA A CA 1
ATOM 794 C C . ALA A 1 100 ? -26.454 -17.633 -7.092 1.00 98.44 100 ALA A C 1
ATOM 796 O O . ALA A 1 100 ? -25.968 -17.416 -8.206 1.00 98.44 100 ALA A O 1
ATOM 797 N N . PHE A 1 101 ? -25.832 -17.283 -5.963 1.00 98.69 101 PHE A N 1
ATOM 798 C CA . PHE A 1 101 ? -24.482 -16.719 -5.894 1.00 98.69 101 PHE A CA 1
ATOM 799 C C . PHE A 1 101 ? -23.495 -17.779 -5.416 1.00 98.69 101 PHE A C 1
ATOM 801 O O . PHE A 1 101 ? -23.527 -18.196 -4.259 1.00 98.69 101 PHE A O 1
ATOM 808 N N . GLU A 1 102 ? -22.580 -18.188 -6.288 1.00 98.69 102 GLU A N 1
ATOM 809 C CA . GLU A 1 102 ? -21.449 -19.041 -5.930 1.00 98.69 102 GLU A CA 1
ATOM 810 C C . GLU A 1 102 ? -20.266 -18.156 -5.522 1.00 98.69 102 GLU A C 1
ATOM 812 O 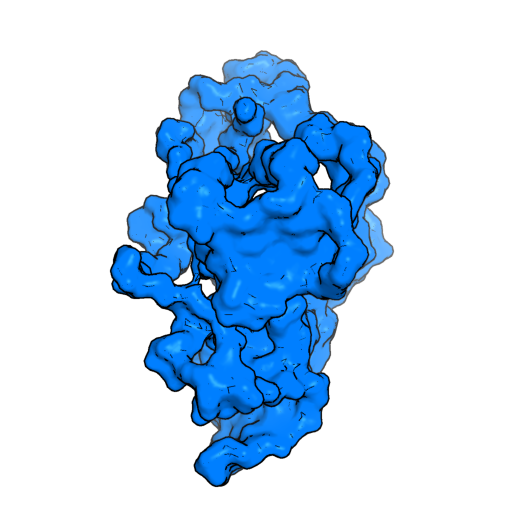O . GLU A 1 102 ? -19.540 -17.635 -6.370 1.00 98.69 102 GLU A O 1
ATOM 817 N N . PHE A 1 103 ? -20.090 -17.951 -4.217 1.00 98.75 103 PHE A N 1
ATOM 818 C CA . PHE A 1 103 ? -18.989 -17.177 -3.656 1.00 98.75 103 PHE A CA 1
ATOM 819 C C . PHE A 1 103 ? -17.677 -17.961 -3.705 1.00 98.75 103 PHE A C 1
ATOM 821 O O . PHE A 1 103 ? -17.625 -19.156 -3.409 1.00 98.75 103 PHE A O 1
ATOM 828 N N . ILE A 1 104 ? -16.598 -17.271 -4.072 1.00 98.56 104 ILE A N 1
ATOM 829 C CA . ILE A 1 104 ? -15.279 -17.853 -4.326 1.00 98.56 104 ILE A CA 1
ATOM 830 C C . ILE A 1 104 ? -14.234 -17.017 -3.574 1.00 98.56 104 ILE A C 1
ATOM 832 O O . ILE A 1 104 ? -13.774 -16.000 -4.101 1.00 98.56 104 ILE A O 1
ATOM 836 N N . PRO A 1 105 ? -13.841 -17.413 -2.352 1.00 98.38 105 PRO A N 1
ATOM 837 C CA . PRO A 1 105 ? -12.760 -16.748 -1.634 1.00 98.38 105 PRO A CA 1
ATOM 838 C C . PRO A 1 105 ? -11.445 -16.774 -2.416 1.00 98.38 105 PRO A C 1
ATOM 840 O O . PRO A 1 105 ? -11.016 -17.812 -2.920 1.00 98.38 105 PRO A O 1
ATOM 843 N N . THR A 1 106 ? -10.781 -15.624 -2.483 1.00 97.75 106 THR A N 1
ATOM 844 C CA . THR A 1 106 ? -9.468 -15.432 -3.113 1.00 97.75 106 THR A CA 1
ATOM 845 C C . THR A 1 106 ? -8.564 -14.582 -2.213 1.00 97.75 106 THR A C 1
ATOM 847 O O . THR A 1 106 ? -8.115 -13.513 -2.632 1.00 97.75 106 THR A O 1
ATOM 850 N N . PRO A 1 107 ? -8.304 -14.999 -0.962 1.00 96.88 107 PRO A N 1
ATOM 851 C CA . PRO A 1 107 ? -7.527 -14.200 -0.021 1.00 96.88 107 PRO A CA 1
ATOM 852 C C . PRO A 1 107 ? -6.087 -13.993 -0.506 1.00 96.88 107 PRO A C 1
ATOM 854 O O . PRO A 1 107 ? -5.521 -14.832 -1.213 1.00 96.88 107 PRO A O 1
ATOM 857 N N . ASN A 1 108 ? -5.472 -12.887 -0.087 1.00 95.31 108 ASN A N 1
ATOM 858 C CA . ASN A 1 108 ? -4.082 -12.518 -0.398 1.00 95.31 108 ASN A CA 1
ATOM 859 C C . ASN A 1 108 ? -3.759 -12.404 -1.903 1.00 95.31 108 ASN A C 1
ATOM 861 O O . ASN A 1 108 ? -2.602 -12.556 -2.313 1.00 95.31 108 ASN A O 1
ATOM 865 N N . THR A 1 109 ? -4.781 -12.151 -2.723 1.00 97.06 109 THR A N 1
ATOM 866 C CA . THR A 1 109 ? -4.642 -11.831 -4.148 1.00 97.06 109 THR A CA 1
ATOM 867 C C . THR A 1 109 ? -4.532 -10.318 -4.321 1.00 97.06 109 THR A C 1
ATOM 869 O O . THR A 1 109 ? -3.495 -9.753 -3.976 1.00 97.06 109 THR A O 1
ATOM 872 N N . GLU A 1 110 ? -5.576 -9.641 -4.805 1.00 97.00 110 GLU A N 1
ATOM 873 C CA . GLU A 1 110 ? -5.590 -8.182 -4.843 1.00 97.00 110 GLU A CA 1
ATOM 874 C C . GLU A 1 110 ? -5.668 -7.593 -3.429 1.00 97.00 110 GLU A C 1
ATOM 876 O O . GLU A 1 110 ? -4.960 -6.642 -3.157 1.00 97.00 110 GLU A O 1
ATOM 881 N N . ALA A 1 111 ? -6.385 -8.199 -2.486 1.00 95.44 111 ALA A N 1
ATOM 882 C CA . ALA A 1 111 ? -6.409 -7.742 -1.094 1.00 95.44 111 ALA A CA 1
ATOM 883 C C . ALA A 1 111 ? -6.216 -8.930 -0.142 1.00 95.44 111 ALA A C 1
ATOM 885 O O . ALA A 1 111 ? -6.437 -10.075 -0.562 1.00 95.44 111 ALA A O 1
ATOM 886 N N . PRO A 1 112 ? -5.822 -8.701 1.126 1.00 94.19 112 PRO A N 1
ATOM 887 C CA . PRO A 1 112 ? -5.709 -9.784 2.101 1.00 94.19 112 PRO A CA 1
ATOM 888 C C . PRO A 1 112 ? -7.047 -10.515 2.293 1.00 94.19 112 PRO A C 1
ATOM 890 O O . PRO A 1 112 ? -7.092 -11.741 2.174 1.00 94.19 112 PRO A O 1
ATOM 893 N N . ALA A 1 113 ? -8.143 -9.765 2.448 1.00 96.38 113 ALA A N 1
ATOM 894 C CA . ALA A 1 113 ? -9.513 -10.269 2.440 1.00 96.38 113 ALA A CA 1
ATOM 895 C C . ALA A 1 113 ? -10.187 -9.945 1.102 1.00 96.38 113 ALA A C 1
ATOM 897 O O . ALA A 1 113 ? -10.484 -8.784 0.829 1.00 96.38 113 ALA A O 1
ATOM 898 N N . ASN A 1 114 ? -10.407 -10.953 0.254 1.00 97.56 114 ASN A N 1
ATOM 899 C CA . ASN A 1 114 ? -10.934 -10.773 -1.101 1.00 97.56 114 ASN A CA 1
ATOM 900 C C . ASN A 1 114 ? -11.728 -12.008 -1.551 1.00 97.56 114 ASN A C 1
ATOM 902 O O . ASN A 1 114 ? -11.336 -13.140 -1.257 1.00 97.56 114 ASN A O 1
ATOM 906 N N . MET A 1 115 ? -12.828 -11.794 -2.270 1.00 98.31 115 MET A N 1
ATOM 907 C CA . MET A 1 115 ? -13.640 -12.840 -2.882 1.00 98.31 115 MET A CA 1
ATOM 908 C C . MET A 1 115 ? -14.245 -12.413 -4.226 1.00 98.31 115 MET A C 1
ATOM 910 O O . MET A 1 115 ? -14.552 -11.247 -4.467 1.00 98.31 115 MET A O 1
ATOM 914 N N . MET A 1 116 ? -14.486 -13.404 -5.079 1.00 98.50 116 MET A N 1
ATOM 915 C CA . MET A 1 116 ? -15.258 -13.303 -6.319 1.00 98.50 116 MET A CA 1
ATOM 916 C C . MET A 1 116 ? -16.635 -13.955 -6.129 1.00 98.50 116 MET A C 1
ATOM 918 O O . MET A 1 116 ? -16.856 -14.669 -5.148 1.00 98.50 116 MET A O 1
ATOM 922 N N . PHE A 1 117 ? -17.548 -13.778 -7.083 1.00 98.62 117 PHE A N 1
ATOM 923 C CA . PHE A 1 117 ? -18.765 -14.592 -7.139 1.00 98.62 117 PHE A CA 1
ATOM 924 C C . PHE A 1 117 ? -19.171 -14.924 -8.576 1.00 98.62 117 PHE A C 1
ATOM 926 O O . PHE A 1 117 ? -19.019 -14.108 -9.488 1.00 98.62 117 PHE A O 1
ATOM 933 N N . TYR A 1 118 ? -19.695 -16.130 -8.774 1.00 98.81 118 TYR A N 1
ATOM 934 C CA . TYR A 1 118 ? -20.238 -16.613 -10.040 1.00 98.81 118 TYR A CA 1
ATOM 935 C C . TYR A 1 118 ? -21.764 -16.709 -9.972 1.00 98.81 118 TYR A C 1
ATOM 937 O O . TYR A 1 118 ? -22.332 -17.054 -8.938 1.00 98.81 118 TYR A O 1
ATOM 945 N N . LEU A 1 119 ? -22.414 -16.389 -11.088 1.00 98.69 119 LEU A N 1
ATOM 946 C CA . LEU A 1 119 ? -23.857 -16.431 -11.290 1.00 98.69 119 LEU A CA 1
ATOM 947 C C . LEU A 1 119 ? -24.156 -17.470 -12.386 1.00 98.69 119 LEU A C 1
ATOM 949 O O . LEU A 1 119 ? -24.068 -17.139 -13.580 1.00 98.69 119 LEU A O 1
ATOM 953 N N . PRO A 1 120 ? -24.474 -18.727 -12.019 1.00 98.25 120 PRO A N 1
ATOM 954 C CA . PRO A 1 120 ? -24.593 -19.831 -12.973 1.00 98.25 120 PRO A CA 1
ATOM 955 C C . PRO A 1 120 ? -25.648 -19.604 -14.057 1.00 98.25 120 PRO A C 1
ATOM 957 O O . PRO A 1 120 ? -25.381 -19.845 -15.235 1.00 98.25 120 PRO A O 1
ATOM 960 N N . GLU A 1 121 ? -26.812 -19.073 -13.679 1.00 97.88 121 GLU A N 1
ATOM 961 C CA . GLU A 1 121 ? -27.935 -18.798 -14.591 1.00 97.88 121 GLU A CA 1
ATOM 962 C C . GLU A 1 121 ? -27.552 -17.845 -15.727 1.00 97.88 121 GLU A C 1
ATOM 964 O O . GLU A 1 121 ? -27.991 -18.000 -16.866 1.00 97.88 121 GLU A O 1
ATOM 969 N N . PHE A 1 122 ? -26.671 -16.890 -15.432 1.00 98.25 122 PHE A N 1
ATOM 970 C CA . PHE A 1 122 ? -26.217 -15.872 -16.377 1.00 98.25 122 PHE A CA 1
ATOM 971 C C . PHE A 1 122 ? -24.901 -16.244 -17.060 1.00 98.25 122 PHE A C 1
ATOM 973 O O . PHE A 1 122 ? -24.443 -15.529 -17.954 1.00 98.25 122 PHE A O 1
ATOM 980 N N . LYS A 1 123 ? -24.255 -17.333 -16.619 1.00 98.56 123 LYS A N 1
ATOM 981 C CA . LYS A 1 123 ? -22.871 -17.673 -16.967 1.00 98.56 123 LYS A CA 1
ATOM 982 C C . LYS A 1 123 ? -21.953 -16.453 -16.819 1.00 98.56 123 LYS A C 1
ATOM 984 O O . LYS A 1 123 ? -21.134 -16.163 -17.701 1.00 98.56 123 LYS A O 1
ATOM 989 N N . ALA A 1 124 ? -22.128 -15.727 -15.716 1.00 98.69 124 ALA A N 1
ATOM 990 C CA . ALA A 1 124 ? -21.485 -14.450 -15.443 1.00 98.69 124 ALA A CA 1
ATOM 991 C C . ALA A 1 124 ? -20.657 -14.521 -14.161 1.00 98.69 124 ALA A C 1
ATOM 993 O O . ALA A 1 124 ? -21.103 -15.100 -13.179 1.00 98.69 124 ALA A O 1
ATOM 994 N N . ILE A 1 125 ? -19.468 -13.921 -14.147 1.00 98.69 125 ILE A N 1
ATOM 995 C CA . ILE A 1 125 ? -18.620 -13.864 -12.952 1.00 98.69 125 ILE A CA 1
ATOM 996 C C . ILE A 1 125 ? -18.220 -12.427 -12.637 1.00 98.69 125 ILE A C 1
ATOM 998 O O . ILE A 1 125 ? -17.716 -11.709 -13.508 1.00 98.69 125 ILE A O 1
ATOM 1002 N N . PHE A 1 126 ? -18.422 -12.039 -11.381 1.00 98.56 126 PHE A N 1
ATOM 1003 C CA . PHE A 1 126 ? -17.798 -10.864 -10.801 1.00 98.56 126 PHE A CA 1
ATOM 1004 C C . PHE A 1 126 ? -16.450 -11.260 -10.210 1.00 98.56 126 PHE A C 1
ATOM 1006 O O . PHE A 1 126 ? -16.381 -12.097 -9.309 1.00 98.56 126 PHE A O 1
ATOM 1013 N N . VAL A 1 127 ? -15.373 -10.659 -10.700 1.00 97.69 127 VAL A N 1
ATOM 1014 C CA . VAL A 1 127 ? -14.005 -11.083 -10.371 1.00 97.69 127 VAL A CA 1
ATOM 1015 C C . VAL A 1 127 ? -13.286 -10.213 -9.339 1.00 97.69 127 VAL A C 1
ATOM 1017 O O . VAL A 1 127 ? -12.056 -10.281 -9.242 1.00 97.69 127 VAL A O 1
ATOM 1020 N N . ALA A 1 128 ? -14.024 -9.373 -8.607 1.00 97.25 128 ALA A N 1
ATOM 1021 C CA . ALA A 1 128 ? -13.437 -8.311 -7.792 1.00 97.25 128 ALA A CA 1
ATOM 1022 C C . ALA A 1 128 ? -12.421 -7.510 -8.628 1.00 97.25 128 ALA A C 1
ATOM 1024 O O . ALA A 1 128 ? -12.721 -7.157 -9.771 1.00 97.25 128 ALA A O 1
ATOM 1025 N N . ASP A 1 129 ? -11.214 -7.308 -8.103 1.00 96.94 129 ASP A N 1
ATOM 1026 C CA . ASP A 1 129 ? -10.113 -6.641 -8.805 1.00 96.94 129 ASP A CA 1
ATOM 1027 C C . ASP A 1 129 ? -8.999 -7.616 -9.238 1.00 96.94 129 ASP A C 1
ATOM 1029 O O . ASP A 1 129 ? -7.928 -7.221 -9.711 1.00 96.94 129 ASP A O 1
ATOM 1033 N N . ASN A 1 130 ? -9.263 -8.928 -9.167 1.00 97.44 130 ASN A N 1
ATOM 1034 C CA . ASN A 1 130 ? -8.265 -9.964 -9.453 1.00 97.44 130 ASN A CA 1
ATOM 1035 C C . ASN A 1 130 ? -7.861 -10.027 -10.928 1.00 97.44 130 ASN A C 1
ATOM 1037 O O . ASN A 1 130 ? -6.730 -10.399 -11.248 1.00 97.44 130 ASN A O 1
ATOM 1041 N N . PHE A 1 131 ? -8.762 -9.644 -11.833 1.00 96.00 131 PHE A N 1
ATOM 1042 C CA . PHE A 1 131 ? -8.482 -9.550 -13.263 1.00 96.00 131 PHE A CA 1
ATOM 1043 C C . PHE A 1 131 ? -8.652 -8.111 -13.757 1.00 96.00 131 PHE A C 1
ATOM 1045 O O . PHE A 1 131 ? -9.341 -7.850 -14.740 1.00 96.00 131 PHE A O 1
ATOM 1052 N N . ALA A 1 132 ? -8.000 -7.159 -13.092 1.00 91.31 132 ALA A N 1
ATOM 1053 C CA . ALA A 1 132 ? -7.991 -5.776 -13.551 1.00 91.31 132 ALA A CA 1
ATOM 1054 C C . ALA A 1 132 ? -7.535 -5.643 -15.020 1.00 91.31 132 ALA A C 1
ATOM 1056 O O . ALA A 1 132 ? -6.648 -6.365 -15.501 1.00 91.31 132 ALA A O 1
ATOM 1057 N N . SER A 1 133 ? -8.098 -4.651 -15.715 1.00 91.75 133 SER A N 1
ATOM 1058 C CA . SER A 1 133 ? -7.868 -4.368 -17.145 1.00 91.75 133 SER A CA 1
ATOM 1059 C C . SER A 1 133 ? -6.465 -3.835 -17.488 1.00 91.75 133 SER A C 1
ATOM 1061 O O . SER A 1 133 ? -6.187 -3.530 -18.647 1.00 91.75 133 SER A O 1
ATOM 1063 N N . CYS A 1 134 ? -5.574 -3.727 -16.503 1.00 94.31 134 CYS A N 1
ATOM 1064 C CA . CYS A 1 134 ? -4.153 -3.409 -16.646 1.00 94.31 134 CYS A CA 1
ATOM 1065 C C . CYS A 1 134 ? -3.333 -4.186 -15.601 1.00 94.31 134 CYS A C 1
ATOM 1067 O O . CYS A 1 134 ? -3.901 -4.897 -14.765 1.00 94.31 134 CYS A O 1
ATOM 1069 N N . MET A 1 135 ? -2.000 -4.095 -15.640 1.00 97.44 135 MET A N 1
ATOM 1070 C CA . MET A 1 135 ? -1.163 -4.678 -14.588 1.00 97.44 135 MET A CA 1
ATOM 1071 C C . MET A 1 135 ? -1.505 -4.027 -13.241 1.00 97.44 135 MET A C 1
ATOM 1073 O O . MET A 1 135 ? -1.432 -2.808 -13.115 1.00 97.44 135 MET A O 1
ATOM 1077 N N . HIS A 1 136 ? -1.868 -4.837 -12.245 1.00 97.56 136 HIS A N 1
ATOM 1078 C CA . HIS A 1 136 ? -2.171 -4.351 -10.898 1.00 97.56 136 HIS A CA 1
ATOM 1079 C C . HIS A 1 136 ? -0.914 -4.310 -10.018 1.00 97.56 136 HIS A C 1
ATOM 1081 O O . HIS A 1 136 ? 0.105 -4.920 -10.351 1.00 97.56 136 HIS A O 1
ATOM 1087 N N . ASN A 1 137 ? -1.001 -3.621 -8.883 1.00 97.94 137 ASN A N 1
ATOM 1088 C CA . ASN A 1 137 ? 0.035 -3.605 -7.854 1.00 97.94 137 ASN A CA 1
ATOM 1089 C C . ASN A 1 137 ? 0.123 -4.959 -7.131 1.00 97.94 137 ASN A C 1
ATOM 1091 O O . ASN A 1 137 ? -0.877 -5.436 -6.589 1.00 97.94 137 ASN A O 1
ATOM 1095 N N . LEU A 1 138 ? 1.326 -5.533 -7.080 1.00 98.12 138 LEU A N 1
ATOM 1096 C CA . LEU A 1 138 ? 1.731 -6.561 -6.116 1.00 98.12 138 LEU A CA 1
ATOM 1097 C C . LEU A 1 138 ? 2.309 -5.925 -4.843 1.00 98.12 138 LEU A C 1
ATOM 1099 O O . LEU A 1 138 ? 2.218 -6.509 -3.772 1.00 98.12 138 LEU A O 1
ATOM 1103 N N . GLY A 1 139 ? 2.853 -4.713 -4.940 1.00 96.44 139 GLY A N 1
ATOM 1104 C CA . GLY A 1 139 ? 3.135 -3.849 -3.797 1.00 96.44 139 GLY A CA 1
ATOM 1105 C C . GLY A 1 139 ? 2.773 -2.420 -4.164 1.00 96.44 139 GLY A C 1
ATOM 1106 O O . GLY A 1 139 ? 3.366 -1.833 -5.064 1.00 96.44 139 GLY A O 1
ATOM 1107 N N . THR A 1 140 ? 1.746 -1.880 -3.515 1.00 95.25 140 THR A N 1
ATOM 1108 C CA . THR A 1 140 ? 1.236 -0.546 -3.840 1.00 95.25 140 THR A CA 1
ATOM 1109 C C . THR A 1 140 ? 2.163 0.552 -3.320 1.00 95.25 140 THR A C 1
ATOM 1111 O O . THR A 1 140 ? 2.688 0.464 -2.208 1.00 95.25 140 THR A O 1
ATOM 1114 N N . LEU A 1 141 ? 2.346 1.626 -4.096 1.00 95.19 141 LEU A N 1
ATOM 1115 C CA . LEU A 1 141 ? 3.238 2.727 -3.716 1.00 95.19 141 LEU A CA 1
ATOM 1116 C C . LEU A 1 141 ? 2.729 3.517 -2.503 1.00 95.19 141 LEU A C 1
ATOM 1118 O O . LEU A 1 141 ? 3.550 4.067 -1.764 1.00 95.19 141 LEU A O 1
ATOM 1122 N N . ARG A 1 142 ? 1.414 3.498 -2.221 1.00 91.94 142 ARG A N 1
ATOM 1123 C CA . ARG A 1 142 ? 0.864 4.048 -0.966 1.00 91.94 142 ARG A CA 1
ATOM 1124 C C . ARG A 1 142 ? 1.367 3.332 0.293 1.00 91.94 142 ARG A C 1
ATOM 1126 O O . ARG A 1 142 ? 1.299 3.910 1.367 1.00 91.94 142 ARG A O 1
ATOM 1133 N N . GLY A 1 143 ? 1.945 2.138 0.148 1.00 91.19 143 GLY A N 1
ATOM 1134 C CA . GLY A 1 143 ? 2.354 1.266 1.246 1.00 91.19 143 GLY A CA 1
ATOM 1135 C C . GLY A 1 143 ? 1.223 0.320 1.641 1.00 91.19 143 GLY A C 1
ATOM 1136 O O . GLY A 1 143 ? 0.125 0.768 1.940 1.00 91.19 143 GLY A O 1
ATOM 1137 N N . ALA A 1 144 ? 1.494 -0.982 1.592 1.00 91.50 144 ALA A N 1
ATOM 1138 C CA . ALA A 1 144 ? 0.658 -2.060 2.118 1.00 91.50 144 ALA A CA 1
ATOM 1139 C C . ALA A 1 144 ? 1.519 -3.330 2.225 1.00 91.50 144 ALA A C 1
ATOM 1141 O O . ALA A 1 144 ? 2.653 -3.362 1.730 1.00 91.50 144 ALA A O 1
ATOM 1142 N N . LYS A 1 145 ? 0.971 -4.393 2.821 1.00 92.81 145 LYS A N 1
ATOM 1143 C CA . LYS A 1 145 ? 1.594 -5.723 2.783 1.00 92.81 145 LYS A CA 1
ATOM 1144 C C . LYS A 1 145 ? 1.758 -6.177 1.325 1.00 92.81 145 LYS A C 1
ATOM 1146 O O . LYS A 1 145 ? 0.895 -5.936 0.479 1.00 92.81 145 LYS A O 1
ATOM 1151 N N . VAL A 1 146 ? 2.883 -6.822 1.019 1.00 96.69 146 VAL A N 1
ATOM 1152 C CA . VAL A 1 146 ? 3.153 -7.311 -0.338 1.00 96.69 146 VAL A CA 1
ATOM 1153 C C . VAL A 1 146 ? 2.245 -8.497 -0.670 1.00 96.69 146 VAL A C 1
ATOM 1155 O O . VAL A 1 146 ? 2.099 -9.429 0.116 1.00 96.69 146 VAL A O 1
ATOM 1158 N N . ARG A 1 147 ? 1.682 -8.481 -1.878 1.00 97.69 147 ARG A N 1
ATOM 1159 C CA . ARG A 1 147 ? 0.809 -9.515 -2.440 1.00 97.69 147 ARG A CA 1
ATOM 1160 C C . ARG A 1 147 ? 1.630 -10.524 -3.241 1.00 97.69 147 ARG A C 1
ATOM 1162 O O . ARG A 1 147 ? 2.620 -10.176 -3.892 1.00 97.69 147 ARG A O 1
ATOM 1169 N N . SER A 1 148 ? 1.210 -11.785 -3.240 1.00 98.25 148 SER A N 1
ATOM 1170 C CA . SER A 1 148 ? 1.940 -12.858 -3.923 1.00 98.25 148 SER A CA 1
ATOM 1171 C C . SER A 1 148 ? 1.458 -13.049 -5.359 1.00 98.25 148 SER A C 1
ATOM 1173 O O . SER A 1 148 ? 0.328 -13.477 -5.593 1.00 98.25 148 SER A O 1
ATOM 1175 N N . GLY A 1 149 ? 2.346 -12.848 -6.336 1.00 98.38 149 GLY A N 1
ATOM 1176 C CA . GLY A 1 149 ? 2.058 -13.159 -7.739 1.00 98.38 149 GLY A CA 1
ATOM 1177 C C . GLY A 1 149 ? 1.776 -14.650 -7.975 1.00 98.38 149 GLY A C 1
ATOM 1178 O O . GLY A 1 149 ? 1.017 -14.993 -8.879 1.00 98.38 149 GLY A O 1
ATOM 1179 N N . LYS A 1 150 ? 2.318 -15.543 -7.130 1.00 98.69 150 LYS A N 1
ATOM 1180 C CA . LYS A 1 150 ? 2.044 -16.990 -7.170 1.00 98.69 150 LYS A CA 1
ATOM 1181 C C . LYS A 1 150 ? 0.627 -17.320 -6.710 1.00 98.69 150 LYS A C 1
ATOM 1183 O O . LYS A 1 150 ? -0.066 -18.047 -7.417 1.00 98.69 150 LYS A O 1
ATOM 1188 N N . ILE A 1 151 ? 0.210 -16.805 -5.548 1.00 98.50 151 ILE A N 1
ATOM 1189 C CA . ILE A 1 151 ? -1.153 -17.019 -5.022 1.00 98.50 151 ILE A CA 1
ATOM 1190 C C . ILE A 1 151 ? -2.169 -16.433 -5.997 1.00 98.50 151 ILE A C 1
ATOM 1192 O O . ILE A 1 151 ? -3.129 -17.102 -6.373 1.00 98.50 151 ILE A O 1
ATOM 1196 N N . TRP A 1 152 ? -1.904 -15.219 -6.477 1.00 98.62 152 TRP A N 1
ATOM 1197 C CA . TRP A 1 152 ? -2.783 -14.537 -7.410 1.00 98.62 152 TRP A CA 1
ATOM 1198 C C . TRP A 1 152 ? -2.909 -15.299 -8.732 1.00 98.62 152 TRP A C 1
ATOM 1200 O O . TRP A 1 152 ? -4.017 -15.630 -9.140 1.00 98.62 152 TRP A O 1
ATOM 1210 N N . SER A 1 153 ? -1.793 -15.692 -9.353 1.00 98.81 153 SER A N 1
ATOM 1211 C CA . SER A 1 153 ? -1.817 -16.524 -10.563 1.00 98.81 153 SER A CA 1
ATOM 1212 C C . SER A 1 153 ? -2.599 -17.829 -10.364 1.00 98.81 153 SER A C 1
ATOM 1214 O O . SER A 1 153 ? -3.405 -18.186 -11.221 1.00 98.81 153 SER A O 1
ATOM 1216 N N . LYS A 1 154 ? -2.436 -18.503 -9.216 1.00 98.75 154 LYS A N 1
ATOM 1217 C CA . LYS A 1 154 ? -3.206 -19.711 -8.896 1.00 98.75 154 LYS A CA 1
ATOM 1218 C C . LYS A 1 154 ? -4.714 -19.442 -8.841 1.00 98.75 154 LYS A C 1
ATOM 1220 O O . LYS A 1 154 ? -5.461 -20.189 -9.457 1.00 98.75 154 LYS A O 1
ATOM 1225 N N . ALA A 1 155 ? -5.157 -18.382 -8.165 1.00 98.50 155 ALA A N 1
ATOM 1226 C CA . ALA A 1 155 ? -6.581 -18.045 -8.087 1.00 98.50 155 ALA A CA 1
ATOM 1227 C C . ALA A 1 155 ? -7.197 -17.783 -9.476 1.00 98.50 155 ALA A C 1
ATOM 1229 O O . ALA A 1 155 ? -8.333 -18.174 -9.746 1.00 98.50 155 ALA A O 1
ATOM 1230 N N . LEU A 1 156 ? -6.429 -17.163 -10.381 1.00 98.62 156 LEU A N 1
ATOM 1231 C CA . LEU A 1 156 ? -6.848 -16.953 -11.768 1.00 98.62 156 LEU A CA 1
ATOM 1232 C C . LEU A 1 156 ? -6.962 -18.282 -12.526 1.00 98.62 156 LEU A C 1
ATOM 1234 O O . LEU A 1 156 ? -7.912 -18.470 -13.282 1.00 98.62 156 LEU A O 1
ATOM 1238 N N . ASP A 1 157 ? -6.013 -19.198 -12.329 1.00 98.88 157 ASP A N 1
ATOM 1239 C CA . ASP A 1 157 ? -6.045 -20.526 -12.949 1.00 98.88 157 ASP A CA 1
ATOM 1240 C C . ASP A 1 157 ? -7.210 -21.378 -12.433 1.00 98.88 157 ASP A C 1
ATOM 1242 O O . ASP A 1 157 ? -7.929 -21.978 -13.228 1.00 98.88 157 ASP A O 1
ATOM 1246 N N . ASP A 1 158 ? -7.474 -21.348 -11.125 1.00 98.62 158 ASP A N 1
ATOM 1247 C CA . ASP A 1 158 ? -8.605 -22.051 -10.514 1.00 98.62 158 ASP A CA 1
ATOM 1248 C C . ASP A 1 158 ? -9.946 -21.567 -11.108 1.00 98.62 158 ASP A C 1
ATOM 1250 O O . ASP A 1 158 ? -10.837 -22.378 -11.383 1.00 98.62 158 ASP A O 1
ATOM 1254 N N . ALA A 1 159 ? -10.080 -20.263 -11.390 1.00 98.38 159 ALA A N 1
ATOM 1255 C CA . ALA A 1 159 ? -11.246 -19.708 -12.079 1.00 98.38 159 ALA A CA 1
ATOM 1256 C C . ALA A 1 159 ? -11.337 -20.151 -13.552 1.00 98.38 159 ALA A C 1
ATOM 1258 O O . ALA A 1 159 ? -12.426 -20.486 -14.022 1.00 98.38 159 ALA A O 1
ATOM 1259 N N . ILE A 1 160 ? -10.210 -20.206 -14.275 1.00 98.75 160 ILE A N 1
ATOM 1260 C CA . ILE A 1 160 ? -10.156 -20.730 -15.653 1.00 98.75 160 ILE A CA 1
ATOM 1261 C C . ILE A 1 160 ? -10.615 -22.188 -15.688 1.00 98.75 160 ILE A C 1
ATOM 1263 O O . ILE A 1 160 ? -11.457 -22.538 -16.513 1.00 98.75 160 ILE A O 1
ATOM 1267 N N . VAL A 1 161 ? -10.093 -23.027 -14.795 1.00 98.69 161 VAL A N 1
ATOM 1268 C CA . VAL A 1 161 ? -10.440 -24.452 -14.729 1.00 98.69 161 VAL A CA 1
ATOM 1269 C C . VAL A 1 161 ? -11.912 -24.642 -14.368 1.00 98.69 161 VAL A C 1
ATOM 1271 O O . VAL A 1 161 ? -12.590 -25.456 -14.991 1.00 98.69 161 VAL A O 1
ATOM 1274 N N . SER A 1 162 ? -12.416 -23.876 -13.398 1.00 98.31 162 SER A N 1
ATOM 1275 C CA . SER A 1 162 ? -13.775 -24.057 -12.872 1.00 98.31 162 SER A CA 1
ATOM 1276 C C . SER A 1 162 ? -14.861 -23.493 -13.789 1.00 98.31 162 SER A C 1
ATOM 1278 O O . SER A 1 162 ? -15.910 -24.111 -13.939 1.00 98.31 162 SER A O 1
ATOM 1280 N N . TYR A 1 163 ? -14.625 -22.332 -14.410 1.00 98.38 163 TYR A N 1
ATOM 1281 C CA . TYR A 1 163 ? -15.675 -21.579 -15.114 1.00 98.38 163 TYR A CA 1
ATOM 1282 C C . TYR A 1 163 ? -15.349 -21.294 -16.580 1.00 98.38 163 TYR A C 1
ATOM 1284 O O . TYR A 1 163 ? -16.243 -20.951 -17.355 1.00 98.38 163 TYR A O 1
ATOM 1292 N N . GLY A 1 164 ? -14.090 -21.451 -16.996 1.00 98.19 164 GLY A N 1
ATOM 1293 C CA . GLY A 1 164 ? -13.628 -21.073 -18.332 1.00 98.19 164 GLY A CA 1
ATOM 1294 C C . GLY A 1 164 ? -14.372 -21.780 -19.463 1.00 98.19 164 GLY A C 1
ATOM 1295 O O . GLY A 1 164 ? -14.550 -21.192 -20.523 1.00 98.19 164 GLY A O 1
ATOM 1296 N N . LYS A 1 165 ? -14.885 -22.997 -19.253 1.00 98.25 165 LYS A N 1
ATOM 1297 C CA . LYS A 1 165 ? -15.649 -23.723 -20.281 1.00 98.25 165 LYS A CA 1
ATOM 1298 C C . LYS A 1 165 ? -16.948 -23.013 -20.675 1.00 98.25 165 LYS A C 1
ATOM 1300 O O . LYS A 1 165 ? -17.256 -22.930 -21.859 1.00 98.25 165 LYS A O 1
ATOM 1305 N N . ASP A 1 166 ? -17.688 -22.499 -19.696 1.00 97.44 166 ASP A N 1
ATOM 1306 C CA . ASP A 1 166 ? -19.061 -22.030 -19.899 1.00 97.44 166 ASP A CA 1
ATOM 1307 C C . ASP A 1 166 ? -19.208 -20.508 -19.803 1.00 97.44 166 ASP A C 1
ATOM 1309 O O . ASP A 1 166 ? -20.212 -19.968 -20.270 1.00 97.44 166 ASP A O 1
ATOM 1313 N N . ILE A 1 167 ? -18.212 -19.798 -19.262 1.00 98.50 167 ILE A N 1
ATOM 1314 C CA . ILE A 1 167 ? -18.292 -18.357 -18.999 1.00 98.50 167 ILE A CA 1
ATOM 1315 C C . ILE A 1 167 ? -18.671 -17.541 -20.243 1.00 98.50 167 ILE A C 1
ATOM 1317 O O . ILE A 1 167 ? -18.089 -17.719 -21.315 1.00 98.50 167 ILE A O 1
ATOM 1321 N N . GLN A 1 168 ? -19.636 -16.632 -20.093 1.00 98.69 168 GLN A N 1
ATOM 1322 C CA . GLN A 1 168 ? -20.091 -15.720 -21.149 1.00 98.69 168 GLN A CA 1
ATOM 1323 C C . GLN A 1 168 ? -19.882 -14.251 -20.794 1.00 98.69 168 GLN A C 1
ATOM 1325 O O . GLN A 1 168 ? -19.679 -13.442 -21.702 1.00 98.69 168 GLN A O 1
ATOM 1330 N N . ILE A 1 169 ? -19.913 -13.910 -19.502 1.00 98.62 169 ILE A N 1
ATOM 1331 C CA . ILE A 1 169 ? -19.788 -12.534 -19.019 1.00 98.62 169 ILE A CA 1
ATOM 1332 C C . ILE A 1 169 ? -18.770 -12.481 -17.883 1.00 98.62 169 ILE A C 1
ATOM 1334 O O . ILE A 1 169 ? -18.830 -13.248 -16.928 1.00 98.62 169 ILE A O 1
ATOM 1338 N N . HIS A 1 170 ? -17.843 -11.542 -17.971 1.00 97.50 170 HIS A N 1
ATOM 1339 C CA . HIS A 1 170 ? -16.907 -11.210 -16.908 1.00 97.50 170 HIS A CA 1
ATOM 1340 C C . HIS A 1 170 ? -17.052 -9.731 -16.585 1.00 97.50 170 HIS A C 1
ATOM 1342 O O . HIS A 1 170 ? -17.002 -8.903 -17.494 1.00 97.50 170 HIS A O 1
ATOM 1348 N N . PHE A 1 171 ? -17.173 -9.389 -15.312 1.00 97.56 171 PHE A N 1
ATOM 1349 C CA . PHE A 1 171 ? -17.186 -8.005 -14.851 1.00 97.56 171 PHE A CA 1
ATOM 1350 C C . PHE A 1 171 ? -16.405 -7.883 -13.541 1.00 97.56 171 PHE A C 1
ATOM 1352 O O . PHE A 1 171 ? -16.177 -8.871 -12.847 1.00 97.56 171 PHE A O 1
ATOM 1359 N N . ALA A 1 172 ? -15.928 -6.681 -13.245 1.00 95.38 172 ALA A N 1
ATOM 1360 C CA . ALA A 1 172 ? -14.974 -6.405 -12.176 1.00 95.38 172 ALA A CA 1
ATOM 1361 C C . ALA A 1 172 ? -15.401 -5.150 -11.408 1.00 95.38 172 ALA A C 1
ATOM 1363 O O . ALA A 1 172 ? -16.291 -4.428 -11.865 1.00 95.38 172 ALA A O 1
ATOM 1364 N N . GLY A 1 173 ? -14.763 -4.881 -10.268 1.00 91.44 173 GLY A N 1
ATOM 1365 C CA . GLY A 1 173 ? -14.961 -3.616 -9.555 1.00 91.44 173 GLY A CA 1
ATOM 1366 C C . GLY A 1 173 ? -14.463 -2.414 -10.362 1.00 91.44 173 GLY A C 1
ATOM 1367 O O . GLY A 1 173 ? -15.057 -1.341 -10.310 1.00 91.44 173 GLY A O 1
ATOM 1368 N N . HIS A 1 174 ? -13.444 -2.632 -11.202 1.00 92.69 174 HIS A N 1
ATOM 1369 C CA . HIS A 1 174 ? -12.873 -1.617 -12.087 1.00 92.69 174 HIS A CA 1
ATOM 1370 C C . HIS A 1 174 ? -12.721 -2.082 -13.537 1.00 92.69 174 HIS A C 1
ATOM 1372 O O . HIS A 1 174 ? -12.253 -3.185 -13.833 1.00 92.69 174 HIS A O 1
ATOM 1378 N N . GLY A 1 175 ? -12.995 -1.165 -14.466 1.00 88.38 175 GLY A N 1
ATOM 1379 C CA . GLY A 1 175 ? -12.837 -1.379 -15.905 1.00 88.38 175 GLY A CA 1
ATOM 1380 C C . GLY A 1 175 ? -14.067 -1.993 -16.589 1.00 88.38 175 GLY A C 1
ATOM 1381 O O . GLY A 1 175 ? -15.087 -2.248 -15.954 1.00 88.38 175 GLY A O 1
ATOM 1382 N N . PRO A 1 176 ? -14.012 -2.177 -17.920 1.00 91.50 176 PRO A N 1
ATOM 1383 C CA . PRO A 1 176 ? -15.156 -2.652 -18.688 1.00 91.50 176 PRO A CA 1
ATOM 1384 C C . PRO A 1 176 ? -15.403 -4.152 -18.499 1.00 91.50 176 PRO A C 1
ATOM 1386 O O . PRO A 1 176 ? -14.466 -4.945 -18.400 1.00 91.50 176 PRO A O 1
ATOM 1389 N N . ALA A 1 177 ? -16.674 -4.549 -18.574 1.00 96.50 177 ALA A N 1
ATOM 1390 C CA . ALA A 1 177 ? -17.047 -5.951 -18.701 1.00 96.50 177 ALA A CA 1
ATOM 1391 C C . ALA A 1 177 ? -16.535 -6.560 -20.023 1.00 96.50 177 ALA A C 1
ATOM 1393 O O . ALA A 1 177 ? -16.382 -5.878 -21.044 1.00 96.50 177 ALA A O 1
ATOM 1394 N N . LEU A 1 178 ? -16.299 -7.871 -20.014 1.00 97.56 178 LEU A N 1
ATOM 1395 C CA . LEU A 1 178 ? -15.956 -8.667 -21.187 1.00 97.56 178 LEU A CA 1
ATOM 1396 C C . LEU A 1 178 ? -17.083 -9.651 -21.490 1.00 97.56 178 LEU A C 1
ATOM 1398 O O . LEU A 1 178 ? -17.664 -10.248 -20.587 1.00 97.56 178 LEU A O 1
ATOM 1402 N N . PHE A 1 179 ? -17.334 -9.845 -22.781 1.00 98.44 179 PHE A N 1
ATOM 1403 C CA . PHE A 1 179 ? -18.377 -10.724 -23.293 1.00 98.44 179 PHE A CA 1
ATOM 1404 C C . PHE A 1 179 ? -17.778 -11.736 -24.266 1.00 98.44 179 PHE A C 1
ATOM 1406 O O . PHE A 1 179 ? -16.881 -11.396 -25.048 1.00 98.44 179 PHE A O 1
ATOM 1413 N N . GLY A 1 180 ? -18.308 -12.955 -24.231 1.00 98.50 180 GLY A N 1
ATOM 1414 C CA . GLY A 1 180 ? -17.916 -14.053 -25.106 1.00 98.50 180 GLY A CA 1
ATOM 1415 C C . GLY A 1 180 ? -16.785 -14.901 -24.525 1.00 98.50 180 GLY A C 1
ATOM 1416 O O . GLY A 1 180 ? -15.724 -14.402 -24.139 1.00 98.50 180 GLY A O 1
ATOM 1417 N N . ASN A 1 181 ? -17.016 -16.212 -24.512 1.00 98.56 181 ASN A N 1
ATOM 1418 C CA . ASN A 1 181 ? -16.149 -17.200 -23.878 1.00 98.56 181 ASN A CA 1
ATOM 1419 C C . ASN A 1 181 ? -14.679 -17.128 -24.327 1.00 98.56 181 ASN A C 1
ATOM 1421 O O . ASN A 1 181 ? -13.778 -17.087 -23.490 1.00 98.56 181 ASN A O 1
ATOM 1425 N N . GLU A 1 182 ? -14.422 -17.066 -25.636 1.00 98.44 182 GLU A N 1
ATOM 1426 C CA . GLU A 1 182 ? -13.062 -17.056 -26.187 1.00 98.44 182 GLU A CA 1
ATOM 1427 C C . GLU A 1 182 ? -12.264 -15.830 -25.720 1.00 98.44 182 GLU A C 1
ATOM 1429 O O . GLU A 1 182 ? -11.126 -15.953 -25.254 1.00 98.44 182 GLU A O 1
ATOM 1434 N N . ARG A 1 183 ? -12.886 -14.646 -25.786 1.00 98.12 183 ARG A N 1
ATOM 1435 C CA . ARG A 1 183 ? -12.273 -13.379 -25.372 1.00 98.12 183 ARG A CA 1
ATOM 1436 C C . ARG A 1 183 ? -11.944 -13.388 -23.883 1.00 98.12 183 ARG A C 1
ATOM 1438 O O . ARG A 1 183 ? -10.844 -12.981 -23.506 1.00 98.12 183 ARG A O 1
ATOM 1445 N N . ILE A 1 184 ? -12.876 -13.865 -23.058 1.00 98.62 184 ILE A N 1
ATOM 1446 C CA . ILE A 1 184 ? -12.695 -13.979 -21.608 1.00 98.62 184 ILE A CA 1
ATOM 1447 C C . ILE A 1 184 ? -11.547 -14.944 -21.296 1.00 98.62 184 ILE A C 1
ATOM 1449 O O . ILE A 1 184 ? -10.620 -14.576 -20.581 1.00 98.62 184 ILE A O 1
ATOM 1453 N N . ASN A 1 185 ? -11.537 -16.136 -21.895 1.00 98.69 185 ASN A N 1
ATOM 1454 C CA . ASN A 1 185 ? -10.486 -17.126 -21.654 1.00 98.69 185 ASN A CA 1
ATOM 1455 C C . ASN A 1 185 ? -9.104 -16.666 -22.126 1.00 98.69 185 ASN A C 1
ATOM 1457 O O . ASN A 1 185 ? -8.106 -16.945 -21.458 1.00 98.69 185 ASN A O 1
ATOM 1461 N N . LYS A 1 186 ? -9.019 -15.956 -23.260 1.00 98.38 186 LYS A N 1
ATOM 1462 C CA . LYS A 1 186 ? -7.762 -15.335 -23.695 1.00 98.38 186 LYS A CA 1
ATOM 1463 C C . LYS A 1 186 ? -7.266 -14.362 -22.625 1.00 98.38 186 LYS A C 1
ATOM 1465 O O . LYS A 1 186 ? -6.141 -14.504 -22.157 1.00 98.38 186 LYS A O 1
ATOM 1470 N N . PHE A 1 187 ? -8.123 -13.432 -22.203 1.00 98.38 187 PHE A N 1
ATOM 1471 C CA . PHE A 1 187 ? -7.799 -12.447 -21.175 1.00 98.38 187 PHE A CA 1
ATOM 1472 C C . PHE A 1 187 ? -7.375 -13.101 -19.851 1.00 98.38 187 PHE A C 1
ATOM 1474 O O . PHE A 1 187 ? -6.355 -12.717 -19.280 1.00 98.38 187 PHE A O 1
ATOM 1481 N N . TRP A 1 188 ? -8.096 -14.125 -19.391 1.00 98.62 188 TRP A N 1
ATOM 1482 C CA . TRP A 1 188 ? -7.789 -14.830 -18.146 1.00 98.62 188 TRP A CA 1
ATOM 1483 C C . TRP A 1 188 ? -6.432 -15.518 -18.177 1.00 98.62 188 TRP A C 1
ATOM 1485 O O . TRP A 1 188 ? -5.636 -15.316 -17.260 1.00 98.62 188 TRP A O 1
ATOM 1495 N N . ARG A 1 189 ? -6.129 -16.270 -19.244 1.00 98.69 189 ARG A N 1
ATOM 1496 C CA . ARG A 1 189 ? -4.818 -16.918 -19.406 1.00 98.69 189 ARG A CA 1
ATOM 1497 C C . ARG A 1 189 ? -3.692 -15.888 -19.439 1.00 98.69 189 ARG A C 1
ATOM 1499 O O . ARG A 1 189 ? -2.716 -16.039 -18.714 1.00 98.69 189 ARG A O 1
ATOM 1506 N N . THR A 1 190 ? -3.868 -14.796 -20.183 1.00 98.69 190 THR A N 1
ATOM 1507 C CA . THR A 1 190 ? -2.899 -13.692 -20.226 1.00 98.69 190 THR A CA 1
ATOM 1508 C C . THR A 1 190 ? -2.643 -13.095 -18.836 1.00 98.69 190 THR A C 1
ATOM 1510 O O . THR A 1 190 ? -1.490 -12.890 -18.458 1.00 98.69 190 THR A O 1
ATOM 1513 N N . LYS A 1 191 ? -3.691 -12.846 -18.036 1.00 98.19 191 LYS A N 1
ATOM 1514 C CA . LYS A 1 191 ? -3.548 -12.319 -16.667 1.00 98.19 191 LYS A CA 1
ATOM 1515 C C . LYS A 1 191 ? -2.892 -13.328 -15.717 1.00 98.19 191 LYS A C 1
ATOM 1517 O O . LYS A 1 191 ? -2.015 -12.939 -14.948 1.00 98.19 191 LYS A O 1
ATOM 1522 N N . ARG A 1 192 ? -3.265 -14.610 -15.794 1.00 98.75 192 ARG A N 1
ATOM 1523 C CA . ARG A 1 192 ? -2.647 -15.698 -15.017 1.00 98.75 192 ARG A CA 1
ATOM 1524 C C . ARG A 1 192 ? -1.144 -15.762 -15.279 1.00 98.75 192 ARG A C 1
ATOM 1526 O O . ARG A 1 192 ? -0.352 -15.780 -14.332 1.00 98.75 192 ARG A O 1
ATOM 1533 N N . ASP A 1 193 ? -0.773 -15.769 -16.555 1.00 98.88 193 ASP A N 1
ATOM 1534 C CA . ASP A 1 193 ? 0.611 -15.910 -17.005 1.00 98.88 193 ASP A CA 1
ATOM 1535 C C . ASP A 1 193 ? 1.436 -14.663 -16.668 1.00 98.88 193 ASP A C 1
ATOM 1537 O O . ASP A 1 193 ? 2.601 -14.787 -16.295 1.00 98.88 193 ASP A O 1
ATOM 1541 N N . LEU A 1 194 ? 0.829 -13.470 -16.697 1.00 98.81 194 LEU A N 1
ATOM 1542 C CA . LEU A 1 194 ? 1.468 -12.226 -16.266 1.00 98.81 194 LEU A CA 1
ATOM 1543 C C . LEU A 1 194 ? 1.983 -12.309 -14.827 1.00 98.81 194 LEU A C 1
ATOM 1545 O O . LEU A 1 194 ? 3.171 -12.092 -14.586 1.00 98.81 194 LEU A O 1
ATOM 1549 N N . TYR A 1 195 ? 1.107 -12.622 -13.870 1.00 98.75 195 TYR A N 1
ATOM 1550 C CA . TYR A 1 195 ? 1.509 -12.674 -12.462 1.00 98.75 195 TYR A CA 1
ATOM 1551 C C . TYR A 1 195 ? 2.474 -13.830 -12.187 1.00 98.75 195 TYR A C 1
ATOM 1553 O O . TYR A 1 195 ? 3.411 -13.662 -11.402 1.00 98.75 195 TYR A O 1
ATOM 1561 N N . LYS A 1 196 ? 2.316 -14.966 -12.888 1.00 98.75 196 LYS A N 1
ATOM 1562 C CA . LYS A 1 196 ? 3.266 -16.082 -12.795 1.00 98.75 196 LYS A CA 1
ATOM 1563 C C . LYS A 1 196 ? 4.649 -15.692 -13.298 1.00 98.75 196 LYS A C 1
ATOM 1565 O O . LYS A 1 196 ? 5.633 -16.003 -12.638 1.00 98.75 196 LYS A O 1
ATOM 1570 N N . HIS A 1 197 ? 4.729 -14.992 -14.429 1.00 98.75 197 HIS A N 1
ATOM 1571 C CA . HIS A 1 197 ? 5.992 -14.550 -15.019 1.00 98.75 197 HIS A CA 1
ATOM 1572 C C . HIS A 1 197 ? 6.722 -13.566 -14.108 1.00 98.75 197 HIS A C 1
ATOM 1574 O O . HIS A 1 197 ? 7.907 -13.755 -13.842 1.00 98.75 197 HIS A O 1
ATOM 1580 N N . ILE A 1 198 ? 6.016 -12.555 -13.587 1.00 98.75 198 ILE A N 1
ATOM 1581 C CA . ILE A 1 198 ? 6.589 -11.583 -12.642 1.00 98.75 198 ILE A CA 1
ATOM 1582 C C . ILE A 1 198 ? 7.166 -12.311 -11.423 1.00 98.75 198 ILE A C 1
ATOM 1584 O O . ILE A 1 198 ? 8.316 -12.078 -11.056 1.00 98.75 198 ILE A O 1
ATOM 1588 N N . HIS A 1 199 ? 6.392 -13.216 -10.823 1.00 98.81 199 HIS A N 1
ATOM 1589 C CA . HIS A 1 199 ? 6.826 -13.997 -9.672 1.00 98.81 199 HIS A CA 1
ATOM 1590 C C . HIS A 1 199 ? 8.037 -14.886 -10.001 1.00 98.81 199 HIS A C 1
ATOM 1592 O O . HIS A 1 199 ? 9.097 -14.757 -9.391 1.00 98.81 199 HIS A O 1
ATOM 1598 N N . ASP A 1 200 ? 7.905 -15.776 -10.982 1.00 98.81 200 ASP A N 1
ATOM 1599 C CA . ASP A 1 200 ? 8.899 -16.816 -11.243 1.00 98.81 200 ASP A CA 1
ATOM 1600 C C . ASP A 1 200 ? 10.215 -16.249 -11.756 1.00 98.81 200 ASP A C 1
ATOM 1602 O O . ASP A 1 200 ? 11.275 -16.733 -11.363 1.00 98.81 200 ASP A O 1
ATOM 1606 N N . GLN A 1 201 ? 10.171 -15.235 -12.627 1.00 98.75 201 GLN A N 1
ATOM 1607 C CA . GLN A 1 201 ? 11.402 -14.619 -13.111 1.00 98.75 201 GLN A CA 1
ATOM 1608 C C . GLN A 1 201 ? 12.100 -13.846 -11.996 1.00 98.75 201 GLN A C 1
ATOM 1610 O O . GLN A 1 201 ? 13.321 -13.934 -11.899 1.00 98.75 201 GLN A O 1
ATOM 1615 N N . THR A 1 202 ? 11.356 -13.189 -11.100 1.00 98.75 202 THR A N 1
ATOM 1616 C CA . THR A 1 202 ? 11.967 -12.563 -9.919 1.00 98.75 202 THR A CA 1
ATOM 1617 C C . THR A 1 202 ? 12.720 -13.594 -9.082 1.00 98.75 202 THR A C 1
ATOM 1619 O O . THR A 1 202 ? 13.917 -13.440 -8.849 1.00 98.75 202 THR A O 1
ATOM 1622 N N . LEU A 1 203 ? 12.066 -14.695 -8.700 1.00 98.62 203 LEU A N 1
ATOM 1623 C CA . LEU A 1 203 ? 12.691 -15.717 -7.853 1.00 98.62 203 LEU A CA 1
ATOM 1624 C C . LEU A 1 203 ? 13.822 -16.460 -8.568 1.00 98.62 203 LEU A C 1
ATOM 1626 O O . LEU A 1 203 ? 14.837 -16.787 -7.957 1.00 98.62 203 LEU A O 1
ATOM 1630 N N . ARG A 1 204 ? 13.686 -16.710 -9.873 1.00 98.69 204 ARG A N 1
ATOM 1631 C CA . ARG A 1 204 ? 14.744 -17.331 -10.675 1.00 98.69 204 ARG A CA 1
ATOM 1632 C C . ARG A 1 204 ? 16.031 -16.514 -10.636 1.00 98.69 204 ARG A C 1
ATOM 1634 O O . ARG A 1 204 ? 17.097 -17.118 -10.554 1.00 98.69 204 ARG A O 1
ATOM 1641 N N . TYR A 1 205 ? 15.951 -15.189 -10.756 1.00 98.50 205 TYR A N 1
ATOM 1642 C CA . TYR A 1 205 ? 17.141 -14.337 -10.726 1.00 98.50 205 TYR A CA 1
ATOM 1643 C C . TYR A 1 205 ? 17.619 -14.046 -9.302 1.00 98.50 205 TYR A C 1
ATOM 1645 O O . TYR A 1 205 ? 18.826 -14.028 -9.088 1.00 98.50 205 TYR A O 1
ATOM 1653 N N . ALA A 1 206 ? 16.727 -13.962 -8.315 1.00 98.25 206 ALA A N 1
ATOM 1654 C CA . ALA A 1 206 ? 17.136 -13.929 -6.910 1.00 98.25 206 ALA A CA 1
ATOM 1655 C C . ALA A 1 206 ? 17.971 -15.174 -6.539 1.00 98.25 206 ALA A C 1
ATOM 1657 O O . ALA A 1 206 ? 19.061 -15.056 -5.991 1.00 98.25 206 ALA A O 1
ATOM 1658 N N . ASN A 1 207 ? 17.554 -16.368 -6.982 1.00 98.44 207 ASN A N 1
ATOM 1659 C CA . ASN A 1 207 ? 18.323 -17.614 -6.823 1.00 98.44 207 ASN A CA 1
ATOM 1660 C C . ASN A 1 207 ? 19.657 -17.641 -7.594 1.00 98.44 207 ASN A C 1
ATOM 1662 O O . ASN A 1 207 ? 20.454 -18.558 -7.414 1.00 98.44 207 ASN A O 1
ATOM 1666 N N . LYS A 1 208 ? 19.901 -16.667 -8.475 1.00 98.06 208 LYS A N 1
ATOM 1667 C CA . LYS A 1 208 ? 21.185 -16.465 -9.162 1.00 98.06 208 LYS A CA 1
ATOM 1668 C C . LYS A 1 208 ? 22.032 -15.361 -8.520 1.00 98.06 208 LYS A C 1
ATOM 1670 O O . LYS A 1 208 ? 23.065 -15.017 -9.082 1.00 98.06 208 LYS A O 1
ATOM 1675 N N . GLY A 1 209 ? 21.603 -14.820 -7.379 1.00 97.12 209 GLY A N 1
ATOM 1676 C CA . GLY A 1 209 ? 22.334 -13.810 -6.617 1.00 97.12 209 GLY A CA 1
ATOM 1677 C C . GLY A 1 209 ? 22.075 -12.363 -7.033 1.00 97.12 209 GLY A C 1
ATOM 1678 O O . GLY A 1 209 ? 22.791 -11.488 -6.567 1.00 97.12 209 GLY A O 1
ATOM 1679 N N . TYR A 1 210 ? 21.085 -12.093 -7.890 1.00 98.06 210 TYR A N 1
ATOM 1680 C CA . TYR A 1 210 ? 20.734 -10.716 -8.254 1.00 98.06 210 TYR A CA 1
ATOM 1681 C C . TYR A 1 210 ? 19.860 -10.065 -7.180 1.00 98.06 210 TYR A C 1
ATOM 1683 O O . TYR A 1 210 ? 18.942 -10.707 -6.659 1.00 98.06 210 TYR A O 1
ATOM 1691 N N . ASN A 1 211 ? 20.079 -8.777 -6.918 1.00 97.50 211 ASN A N 1
ATOM 1692 C CA . ASN A 1 211 ? 19.239 -7.993 -6.010 1.00 97.50 211 ASN A CA 1
ATOM 1693 C C . ASN A 1 211 ? 17.969 -7.455 -6.699 1.00 97.50 211 ASN A C 1
ATOM 1695 O O . ASN A 1 211 ? 17.814 -7.492 -7.923 1.00 97.50 211 ASN A O 1
ATOM 1699 N N . MET A 1 212 ? 17.041 -6.906 -5.910 1.00 97.62 212 MET A N 1
ATOM 1700 C CA . MET A 1 212 ? 15.741 -6.445 -6.410 1.00 97.62 212 MET A CA 1
ATOM 1701 C C . MET A 1 212 ? 15.826 -5.384 -7.523 1.00 97.62 212 MET A C 1
ATOM 1703 O O . MET A 1 212 ? 14.974 -5.357 -8.416 1.00 97.62 212 MET A O 1
ATOM 1707 N N . THR A 1 213 ? 16.828 -4.501 -7.476 1.00 97.38 213 THR A N 1
ATOM 1708 C CA . THR A 1 213 ? 16.975 -3.390 -8.426 1.00 97.38 213 THR A CA 1
ATOM 1709 C C . THR A 1 213 ? 17.560 -3.882 -9.740 1.00 97.38 213 THR A C 1
ATOM 1711 O O . THR A 1 213 ? 17.064 -3.497 -10.798 1.00 97.38 213 THR A O 1
ATOM 1714 N N . GLU A 1 214 ? 18.535 -4.789 -9.682 1.00 98.06 214 GLU A N 1
ATOM 1715 C CA . GLU A 1 214 ? 19.113 -5.440 -10.858 1.00 98.06 214 GLU A CA 1
ATOM 1716 C C . GLU A 1 214 ? 18.054 -6.238 -11.622 1.00 98.06 214 GLU A C 1
ATOM 1718 O O . GLU A 1 214 ? 17.869 -6.031 -12.823 1.00 98.06 214 GLU A O 1
ATOM 1723 N N . ILE A 1 215 ? 17.292 -7.092 -10.926 1.00 98.44 215 ILE A N 1
ATOM 1724 C CA . ILE A 1 215 ? 16.231 -7.904 -11.544 1.00 98.44 215 ILE A CA 1
ATOM 1725 C C . ILE A 1 215 ? 15.208 -6.999 -12.239 1.00 98.44 215 ILE A C 1
ATOM 1727 O O . ILE A 1 215 ? 14.820 -7.250 -13.384 1.00 98.44 215 ILE A O 1
ATOM 1731 N N . ALA A 1 216 ? 14.788 -5.925 -11.566 1.00 98.19 216 ALA A N 1
ATOM 1732 C CA . ALA A 1 216 ? 13.805 -4.985 -12.092 1.00 98.19 216 ALA A CA 1
ATOM 1733 C C . ALA A 1 216 ? 14.314 -4.181 -13.305 1.00 98.19 216 ALA A C 1
ATOM 1735 O O . ALA A 1 216 ? 13.498 -3.626 -14.048 1.00 98.19 216 ALA A O 1
ATOM 1736 N N . GLU A 1 217 ? 15.633 -4.120 -13.517 1.00 97.00 217 GLU A N 1
ATOM 1737 C CA . GLU A 1 217 ? 16.250 -3.426 -14.645 1.00 97.00 217 GLU A CA 1
ATOM 1738 C C . GLU A 1 217 ? 16.324 -4.291 -15.902 1.00 97.00 217 GLU A C 1
ATOM 1740 O O . GLU A 1 217 ? 16.122 -3.741 -16.980 1.00 97.00 217 GLU A O 1
ATOM 1745 N N . PHE A 1 218 ? 16.536 -5.612 -15.828 1.00 93.81 218 PHE A N 1
ATOM 1746 C CA . PHE A 1 218 ? 16.683 -6.446 -17.039 1.00 93.81 218 PHE A CA 1
ATOM 1747 C C . PHE A 1 218 ? 15.545 -7.442 -17.295 1.00 93.81 218 PHE A C 1
ATOM 1749 O O . PHE A 1 218 ? 15.372 -7.863 -18.441 1.00 93.81 218 PHE A O 1
ATOM 1756 N N . VAL A 1 219 ? 14.737 -7.826 -16.298 1.00 97.62 219 VAL A N 1
ATOM 1757 C CA . VAL A 1 219 ? 13.582 -8.699 -16.562 1.00 97.62 219 VAL A CA 1
ATOM 1758 C C . VAL A 1 219 ? 12.578 -7.947 -17.438 1.00 97.62 219 VAL A C 1
ATOM 1760 O O . VAL A 1 219 ? 12.231 -6.787 -17.201 1.00 97.62 219 VAL A O 1
ATOM 1763 N N . ARG A 1 220 ? 12.117 -8.618 -18.493 1.00 97.69 220 ARG A N 1
ATOM 1764 C CA . ARG A 1 220 ? 11.117 -8.114 -19.437 1.00 97.69 220 ARG A CA 1
ATOM 1765 C C . ARG A 1 220 ? 9.968 -9.105 -19.543 1.00 97.69 220 ARG A C 1
ATOM 1767 O O . ARG A 1 220 ? 10.146 -10.308 -19.334 1.00 97.69 220 ARG A O 1
ATOM 1774 N N . LEU A 1 221 ? 8.783 -8.594 -19.864 1.00 98.19 221 LEU A N 1
ATOM 1775 C CA . LEU A 1 221 ? 7.678 -9.447 -20.283 1.00 98.19 221 LEU A CA 1
ATOM 1776 C C . LEU A 1 221 ? 7.987 -10.015 -21.678 1.00 98.19 221 LEU A C 1
ATOM 1778 O O . LEU A 1 221 ? 8.488 -9.270 -22.522 1.00 98.19 221 LEU A O 1
ATOM 1782 N N . PRO A 1 222 ? 7.675 -11.294 -21.948 1.00 98.06 222 PRO A N 1
ATOM 1783 C CA . PRO A 1 222 ? 7.730 -11.829 -23.301 1.00 98.06 222 PRO A CA 1
ATOM 1784 C C . PRO A 1 222 ? 6.713 -11.106 -24.189 1.00 98.06 222 PRO A C 1
ATOM 1786 O O . PRO A 1 222 ? 5.693 -10.611 -23.704 1.00 98.06 222 PRO A O 1
ATOM 1789 N N . ASP A 1 223 ? 6.951 -11.093 -25.498 1.00 97.88 223 ASP A N 1
ATOM 1790 C CA . ASP A 1 223 ? 6.083 -10.434 -26.483 1.00 97.88 223 ASP A CA 1
ATOM 1791 C C . ASP A 1 223 ? 4.611 -10.858 -26.394 1.00 97.88 223 ASP A C 1
ATOM 1793 O O . ASP A 1 223 ? 3.725 -10.025 -26.582 1.00 97.88 223 ASP A O 1
ATOM 1797 N N . SER A 1 224 ? 4.354 -12.126 -26.055 1.00 97.69 224 SER A N 1
ATOM 1798 C CA . SER A 1 224 ? 3.010 -12.683 -25.854 1.00 97.69 224 SER A CA 1
ATOM 1799 C C . SER A 1 224 ? 2.225 -12.024 -24.715 1.00 97.69 224 SER A C 1
ATOM 1801 O O . SER A 1 224 ? 1.000 -12.089 -24.712 1.00 97.69 224 SER A O 1
ATOM 1803 N N . LEU A 1 225 ? 2.911 -11.385 -23.764 1.00 98.38 225 LEU A N 1
ATOM 1804 C CA . LEU A 1 225 ? 2.308 -10.613 -22.677 1.00 98.38 225 LEU A CA 1
ATOM 1805 C C . LEU A 1 225 ? 2.469 -9.110 -22.915 1.00 98.38 225 LEU A C 1
ATOM 1807 O O . LEU A 1 225 ? 1.517 -8.354 -22.777 1.00 98.38 225 LEU A O 1
ATOM 1811 N N . ASN A 1 226 ? 3.656 -8.654 -23.318 1.00 96.94 226 ASN A N 1
ATOM 1812 C CA . ASN A 1 226 ? 3.985 -7.230 -23.426 1.00 96.94 226 ASN A CA 1
ATOM 1813 C C . ASN A 1 226 ? 3.109 -6.461 -24.437 1.00 96.94 226 ASN A C 1
ATOM 1815 O O . ASN A 1 226 ? 2.902 -5.254 -24.277 1.00 96.94 226 ASN A O 1
ATOM 1819 N N . LYS A 1 227 ? 2.610 -7.156 -25.470 1.00 97.06 227 LYS A N 1
ATOM 1820 C CA . LYS A 1 227 ? 1.721 -6.610 -26.511 1.00 97.06 227 LYS A CA 1
ATOM 1821 C C . LYS A 1 227 ? 0.243 -6.590 -26.102 1.00 97.06 227 LYS A C 1
ATOM 1823 O O . LYS A 1 227 ? -0.561 -5.946 -26.770 1.00 97.06 227 LYS A O 1
ATOM 1828 N N . GLU A 1 228 ? -0.129 -7.261 -25.015 1.00 97.56 228 GLU A N 1
ATOM 1829 C CA . GLU A 1 228 ? -1.506 -7.287 -24.524 1.00 97.56 228 GLU A CA 1
ATOM 1830 C C . GLU A 1 228 ? -1.771 -6.074 -23.622 1.00 9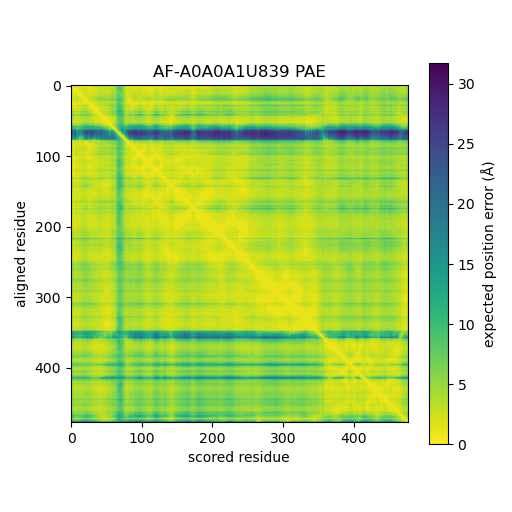7.56 228 GLU A C 1
ATOM 1832 O O . GLU A 1 228 ? -1.055 -5.819 -22.649 1.00 97.56 228 GLU A O 1
ATOM 1837 N N . ARG A 1 229 ? -2.844 -5.322 -23.911 1.00 94.31 229 ARG A N 1
ATOM 1838 C CA . ARG A 1 229 ? -3.188 -4.093 -23.169 1.00 94.31 229 ARG A CA 1
ATOM 1839 C C . ARG A 1 229 ? -3.315 -4.337 -21.661 1.00 94.31 229 ARG A C 1
ATOM 1841 O O . ARG A 1 229 ? -2.890 -3.506 -20.865 1.00 94.31 229 ARG A O 1
ATOM 1848 N N . CYS A 1 230 ? -3.860 -5.485 -21.266 1.00 95.31 230 CYS A N 1
ATOM 1849 C CA . CYS A 1 230 ? -4.075 -5.828 -19.862 1.00 95.31 230 CYS A CA 1
ATOM 1850 C C . CYS A 1 230 ? -2.803 -6.164 -19.072 1.00 95.31 230 CYS A C 1
ATOM 1852 O O . CYS A 1 230 ? -2.851 -6.266 -17.843 1.00 95.31 230 CYS A O 1
ATOM 1854 N N . CYS A 1 231 ? -1.672 -6.302 -19.763 1.00 97.88 231 CYS A N 1
ATOM 1855 C CA . CYS A 1 231 ? -0.351 -6.469 -19.172 1.00 97.88 231 CYS A CA 1
ATOM 1856 C C . CYS A 1 231 ? 0.433 -5.158 -19.087 1.00 97.88 231 CYS A C 1
ATOM 1858 O O . CYS A 1 231 ? 1.504 -5.144 -18.482 1.00 97.88 231 CYS A O 1
ATOM 1860 N N . ARG A 1 232 ? -0.067 -4.060 -19.673 1.00 97.12 232 ARG A N 1
ATOM 1861 C CA . ARG A 1 232 ? 0.603 -2.756 -19.606 1.00 97.12 232 ARG A CA 1
ATOM 1862 C C . ARG A 1 232 ? 0.574 -2.208 -18.186 1.00 97.12 232 ARG A C 1
ATOM 1864 O O . ARG A 1 232 ? -0.409 -2.376 -17.455 1.00 97.12 232 ARG A O 1
ATOM 1871 N N . GLY A 1 233 ? 1.664 -1.548 -17.813 1.00 95.62 233 GLY A N 1
ATOM 1872 C CA . GLY A 1 233 ? 1.883 -1.027 -16.473 1.00 95.62 233 GLY A CA 1
ATOM 1873 C C . GLY A 1 233 ? 1.168 0.295 -16.221 1.00 95.62 233 GLY A C 1
ATOM 1874 O O . GLY A 1 233 ? 1.843 1.277 -15.961 1.00 95.62 233 GLY A O 1
ATOM 1875 N N . LEU A 1 234 ? -0.162 0.342 -16.351 1.00 94.44 234 LEU A N 1
ATOM 1876 C CA . LEU A 1 234 ? -0.939 1.588 -16.234 1.00 94.44 234 LEU A CA 1
ATOM 1877 C C . LEU A 1 234 ? -1.270 1.964 -14.778 1.00 94.44 234 LEU A C 1
ATOM 1879 O O . LEU A 1 234 ? -1.464 3.142 -14.489 1.00 94.44 234 LEU A O 1
ATOM 1883 N N . TYR A 1 235 ? -1.295 0.987 -13.865 1.00 95.06 235 TYR A N 1
ATOM 1884 C CA . TYR A 1 235 ? -1.529 1.181 -12.428 1.00 95.06 235 TYR A CA 1
ATOM 1885 C C . TYR A 1 235 ? -0.373 0.588 -11.616 1.00 95.06 235 TYR A C 1
ATOM 1887 O O . TYR A 1 235 ? 0.432 1.328 -11.057 1.00 95.06 235 TYR A O 1
ATOM 1895 N N . GLY A 1 236 ? -0.208 -0.735 -11.669 1.00 96.25 236 GLY A N 1
ATOM 1896 C CA . GLY A 1 236 ? 1.042 -1.404 -11.318 1.00 96.25 236 GLY A CA 1
ATOM 1897 C C . GLY A 1 236 ? 2.098 -1.240 -12.403 1.00 96.25 236 GLY A C 1
ATOM 1898 O O . GLY A 1 236 ? 1.781 -0.911 -13.542 1.00 96.25 236 GLY A O 1
ATOM 1899 N N . SER A 1 237 ? 3.362 -1.495 -12.077 1.00 97.56 237 SER A N 1
ATOM 1900 C CA . SER A 1 237 ? 4.456 -1.502 -13.049 1.00 97.56 237 SER A CA 1
ATOM 1901 C C . SER A 1 237 ? 5.312 -2.743 -12.861 1.00 97.56 237 SER A C 1
ATOM 1903 O O . SER A 1 237 ? 5.492 -3.221 -11.741 1.00 97.56 237 SER A O 1
ATOM 1905 N N . LEU A 1 238 ? 5.862 -3.264 -13.963 1.00 98.50 238 LEU A N 1
ATOM 1906 C CA . LEU A 1 238 ? 6.721 -4.448 -13.923 1.00 98.50 238 LEU A CA 1
ATOM 1907 C C . LEU A 1 238 ? 7.879 -4.249 -12.936 1.00 98.50 238 LEU A C 1
ATOM 1909 O O . LEU A 1 238 ? 8.170 -5.139 -12.145 1.00 98.50 238 LEU A O 1
ATOM 1913 N N . ASN A 1 239 ? 8.490 -3.060 -12.955 1.00 98.31 239 ASN A N 1
ATOM 1914 C CA . ASN A 1 239 ? 9.648 -2.731 -12.131 1.00 98.31 239 ASN A CA 1
ATOM 1915 C C . ASN A 1 239 ? 9.345 -2.834 -10.631 1.00 98.31 239 ASN A C 1
ATOM 1917 O O . ASN A 1 239 ? 10.032 -3.568 -9.925 1.00 98.31 239 ASN A O 1
ATOM 1921 N N . HIS A 1 240 ? 8.320 -2.131 -10.134 1.00 98.19 240 HIS A N 1
ATOM 1922 C CA . HIS A 1 240 ? 8.043 -2.178 -8.698 1.00 98.19 240 HIS A CA 1
ATOM 1923 C C . HIS A 1 240 ? 7.400 -3.504 -8.286 1.00 98.19 240 HIS A C 1
ATOM 1925 O O . HIS A 1 240 ? 7.683 -3.981 -7.197 1.00 98.19 240 HIS A O 1
ATOM 1931 N N . ASN A 1 241 ? 6.635 -4.161 -9.165 1.00 98.69 241 ASN A N 1
ATOM 1932 C CA . ASN A 1 241 ? 6.093 -5.486 -8.873 1.00 98.69 241 ASN A CA 1
ATOM 1933 C C . ASN A 1 241 ? 7.192 -6.545 -8.707 1.00 98.69 241 ASN A C 1
ATOM 1935 O O . ASN A 1 241 ? 7.083 -7.375 -7.808 1.00 98.69 241 ASN A O 1
ATOM 1939 N N . ILE A 1 242 ? 8.258 -6.502 -9.514 1.00 98.69 242 ILE A N 1
ATOM 1940 C CA . ILE A 1 242 ? 9.451 -7.344 -9.321 1.00 98.69 242 ILE A CA 1
ATOM 1941 C C . ILE A 1 242 ? 10.080 -7.072 -7.955 1.00 98.69 242 ILE A C 1
ATOM 1943 O O . ILE A 1 242 ? 10.311 -8.006 -7.190 1.00 98.69 242 ILE A O 1
ATOM 1947 N N . LYS A 1 243 ? 10.311 -5.797 -7.619 1.00 98.69 243 LYS A N 1
ATOM 1948 C CA . LYS A 1 243 ? 10.894 -5.420 -6.322 1.00 98.69 243 LYS A CA 1
ATOM 1949 C C . LYS A 1 243 ? 10.043 -5.911 -5.155 1.00 98.69 243 LYS A C 1
ATOM 1951 O O . LYS A 1 243 ? 10.579 -6.466 -4.204 1.00 98.69 243 LYS A O 1
ATOM 1956 N N . SER A 1 244 ? 8.720 -5.807 -5.265 1.00 98.31 244 SER A N 1
ATOM 1957 C CA . SER A 1 244 ? 7.800 -6.358 -4.273 1.00 98.31 244 SER A CA 1
ATOM 1958 C C . SER A 1 244 ? 7.908 -7.880 -4.180 1.00 98.31 244 SER A C 1
ATOM 1960 O O . SER A 1 244 ? 8.003 -8.407 -3.080 1.00 98.31 244 SER A O 1
ATOM 1962 N N . GLN A 1 245 ? 7.958 -8.613 -5.299 1.00 98.62 245 GLN A N 1
ATOM 1963 C CA . GLN A 1 245 ? 8.139 -10.070 -5.236 1.00 98.62 245 GLN A CA 1
ATOM 1964 C C . GLN A 1 245 ? 9.478 -10.468 -4.608 1.00 98.62 245 GLN A C 1
ATOM 1966 O O . GLN A 1 245 ? 9.519 -11.455 -3.888 1.00 98.62 245 GLN A O 1
ATOM 1971 N N . TYR A 1 246 ? 10.548 -9.701 -4.815 1.00 98.56 246 TYR A N 1
ATOM 1972 C CA . TYR A 1 246 ? 11.802 -9.918 -4.094 1.00 98.56 246 TYR A CA 1
ATOM 1973 C C . TYR A 1 246 ? 11.611 -9.681 -2.588 1.00 98.56 246 TYR A C 1
ATOM 1975 O O . TYR A 1 246 ? 11.901 -10.567 -1.784 1.00 98.56 246 TYR A O 1
ATOM 1983 N N . GLN A 1 247 ? 11.041 -8.527 -2.218 1.00 98.31 247 GLN A N 1
ATOM 1984 C CA . GLN A 1 247 ? 10.770 -8.145 -0.829 1.00 98.31 247 GLN A CA 1
ATOM 1985 C C . GLN A 1 247 ? 9.939 -9.194 -0.083 1.00 98.31 247 GLN A C 1
ATOM 1987 O O . GLN A 1 247 ? 10.207 -9.470 1.083 1.00 98.31 247 GLN A O 1
ATOM 1992 N N . LEU A 1 248 ? 8.960 -9.803 -0.755 1.00 98.12 248 LEU A N 1
ATOM 1993 C CA . LEU A 1 248 ? 8.098 -10.830 -0.172 1.00 98.12 248 LEU A CA 1
ATOM 1994 C C . LEU A 1 248 ? 8.877 -12.055 0.332 1.00 98.12 248 LEU A C 1
ATOM 1996 O O . LEU A 1 248 ? 8.463 -12.665 1.311 1.00 98.12 248 LEU A O 1
ATOM 2000 N N . TYR A 1 249 ? 9.967 -12.431 -0.342 1.00 98.38 249 TYR A N 1
ATOM 2001 C CA . TYR A 1 249 ? 10.716 -13.652 -0.032 1.00 98.38 249 TYR A CA 1
ATOM 2002 C C . TYR A 1 249 ? 12.020 -13.397 0.723 1.00 98.38 249 TYR A C 1
ATOM 2004 O O . TYR A 1 249 ? 12.429 -14.248 1.508 1.00 98.38 249 TYR A O 1
ATOM 2012 N N . LEU A 1 250 ? 12.681 -12.266 0.469 1.00 98.00 250 LEU A N 1
ATOM 2013 C CA . LEU A 1 250 ? 14.032 -11.987 0.969 1.00 98.00 250 LEU A CA 1
ATOM 2014 C C . LEU A 1 250 ? 14.112 -10.723 1.836 1.00 98.00 250 LEU A C 1
ATOM 2016 O O . LEU A 1 250 ? 15.170 -10.419 2.377 1.00 98.00 250 LEU A O 1
ATOM 2020 N N . GLY A 1 251 ? 13.006 -9.991 1.997 1.00 97.06 251 GLY A N 1
ATOM 2021 C CA . GLY A 1 251 ? 13.007 -8.697 2.673 1.00 97.06 251 GLY A CA 1
ATOM 2022 C C . GLY A 1 251 ? 13.677 -7.599 1.841 1.00 97.06 251 GLY A C 1
ATOM 2023 O O . GLY A 1 251 ? 13.820 -7.705 0.621 1.00 97.06 251 GLY A O 1
ATOM 2024 N N . THR A 1 252 ? 14.041 -6.498 2.496 1.00 94.81 252 THR A N 1
ATOM 2025 C CA . THR A 1 252 ? 14.626 -5.321 1.832 1.00 94.81 252 THR A CA 1
ATOM 2026 C C . THR A 1 252 ? 16.150 -5.360 1.733 1.00 94.81 252 THR A C 1
ATOM 2028 O O . THR A 1 252 ? 16.703 -4.675 0.879 1.00 94.81 252 THR A O 1
ATOM 2031 N N . TYR A 1 253 ? 16.821 -6.155 2.572 1.00 96.56 253 TYR A N 1
ATOM 2032 C CA . TYR A 1 253 ? 18.279 -6.277 2.593 1.00 96.56 253 TYR A CA 1
ATOM 2033 C C . TYR A 1 253 ? 18.781 -7.127 1.417 1.00 96.56 253 TYR A C 1
ATOM 2035 O O . TYR A 1 253 ? 18.308 -8.240 1.181 1.00 96.56 253 TYR A O 1
ATOM 2043 N N . ASP A 1 254 ? 19.758 -6.615 0.674 1.00 94.75 254 ASP A N 1
ATOM 2044 C CA . ASP A 1 254 ? 20.297 -7.247 -0.536 1.00 94.75 254 ASP A CA 1
ATOM 2045 C C . ASP A 1 254 ? 21.537 -8.120 -0.283 1.00 94.75 254 ASP A C 1
ATOM 2047 O O . ASP A 1 254 ? 22.154 -8.603 -1.228 1.00 94.75 254 ASP A O 1
ATOM 2051 N N . SER A 1 255 ? 21.882 -8.366 0.986 1.00 94.75 255 SER A N 1
ATOM 2052 C CA . SER A 1 255 ? 23.084 -9.103 1.409 1.00 94.75 255 SER A CA 1
ATOM 2053 C C . SER A 1 255 ? 24.422 -8.418 1.108 1.00 94.75 255 SER A C 1
ATOM 2055 O O . SER A 1 255 ? 25.465 -9.031 1.342 1.00 94.75 255 SER A O 1
ATOM 2057 N N . ASN A 1 256 ? 24.427 -7.157 0.662 1.00 97.12 256 ASN A N 1
ATOM 2058 C CA . ASN A 1 256 ? 25.632 -6.336 0.621 1.00 97.12 256 ASN A CA 1
ATOM 2059 C C . ASN A 1 256 ? 25.815 -5.613 1.971 1.00 97.12 256 ASN A C 1
ATOM 2061 O O . ASN A 1 256 ? 25.017 -4.732 2.291 1.00 97.12 256 ASN A O 1
ATOM 2065 N N . PRO A 1 257 ? 26.878 -5.898 2.752 1.00 97.94 257 PRO A N 1
ATOM 2066 C CA . PRO A 1 257 ? 27.078 -5.272 4.060 1.00 97.94 257 PRO A CA 1
ATOM 2067 C C . PRO A 1 257 ? 27.185 -3.742 4.030 1.00 97.94 257 PRO A C 1
ATOM 2069 O O . PRO A 1 257 ? 26.947 -3.107 5.053 1.00 97.94 257 PRO A O 1
ATOM 2072 N N . ALA A 1 258 ? 27.502 -3.138 2.877 1.00 97.31 258 ALA A N 1
ATOM 2073 C CA . ALA A 1 258 ? 27.490 -1.683 2.719 1.00 97.31 258 ALA A CA 1
ATOM 2074 C C . ALA A 1 258 ? 26.093 -1.065 2.922 1.00 97.31 258 ALA A C 1
ATOM 2076 O O . ALA A 1 258 ? 26.005 0.106 3.272 1.00 97.31 258 ALA A O 1
ATOM 2077 N N . HIS A 1 259 ? 25.027 -1.849 2.729 1.00 96.50 259 HIS A N 1
ATOM 2078 C CA . HIS A 1 259 ? 23.634 -1.423 2.884 1.00 96.50 259 HIS A CA 1
ATOM 2079 C C . HIS A 1 259 ? 22.999 -1.905 4.205 1.00 96.50 259 HIS A C 1
ATOM 2081 O O . HIS A 1 259 ? 21.787 -1.797 4.382 1.00 96.50 259 HIS A O 1
ATOM 2087 N N . LEU A 1 260 ? 23.780 -2.508 5.114 1.00 97.00 260 LEU A N 1
ATOM 2088 C CA . LEU A 1 260 ? 23.248 -3.101 6.349 1.00 97.00 260 LEU A CA 1
ATOM 2089 C C . LEU A 1 260 ? 22.869 -2.045 7.398 1.00 97.00 260 LEU A C 1
ATOM 2091 O O . LEU A 1 260 ? 21.860 -2.198 8.079 1.00 97.00 260 LEU A O 1
ATOM 2095 N N . ASP A 1 261 ? 23.692 -1.006 7.523 1.00 97.44 261 ASP A N 1
ATOM 2096 C CA . ASP A 1 261 ? 23.555 0.079 8.502 1.00 97.44 261 ASP A CA 1
ATOM 2097 C C . ASP A 1 261 ? 23.899 1.410 7.817 1.00 97.44 261 ASP A C 1
ATOM 2099 O O . ASP A 1 261 ? 24.922 2.046 8.083 1.00 97.44 261 ASP A O 1
ATOM 2103 N N . GLU A 1 262 ? 23.105 1.760 6.800 1.00 96.75 262 GLU A N 1
ATOM 2104 C CA . GLU A 1 262 ? 23.311 2.992 6.040 1.00 96.75 262 GLU A CA 1
ATOM 2105 C C . GLU A 1 262 ? 23.100 4.225 6.924 1.00 96.75 262 GLU A C 1
ATOM 2107 O O . GLU A 1 262 ? 22.187 4.286 7.750 1.00 96.75 262 GLU A O 1
ATOM 2112 N N . LEU A 1 263 ? 23.912 5.259 6.687 1.00 97.81 263 LEU A N 1
ATOM 2113 C CA . LEU A 1 263 ? 23.657 6.573 7.266 1.00 97.81 263 LEU A CA 1
ATOM 2114 C C . LEU A 1 263 ? 22.250 7.054 6.873 1.00 97.81 263 LEU A C 1
ATOM 2116 O O . LEU A 1 263 ? 21.835 6.838 5.727 1.00 97.81 263 LEU A O 1
ATOM 2120 N N . PRO A 1 264 ? 21.538 7.777 7.758 1.00 96.62 264 PRO A N 1
ATOM 2121 C CA . PRO A 1 264 ? 20.255 8.339 7.380 1.00 96.62 264 PRO A CA 1
ATOM 2122 C C . PRO A 1 264 ? 20.400 9.319 6.194 1.00 96.62 264 PRO A C 1
ATOM 2124 O O . PRO A 1 264 ? 21.492 9.846 5.933 1.00 96.62 264 PRO A O 1
ATOM 2127 N N . PRO A 1 265 ? 19.315 9.575 5.435 1.00 95.94 265 PRO A N 1
ATOM 2128 C CA . PRO A 1 265 ? 19.410 10.207 4.117 1.00 95.94 265 PRO A CA 1
ATOM 2129 C C . PRO A 1 265 ? 20.136 11.557 4.080 1.00 95.94 265 PRO A C 1
ATOM 2131 O O . PRO A 1 265 ? 20.831 11.846 3.105 1.00 95.94 265 PRO A O 1
ATOM 2134 N N . ARG A 1 266 ? 19.998 12.388 5.122 1.00 96.88 266 ARG A N 1
ATOM 2135 C CA . ARG A 1 266 ? 20.648 13.705 5.197 1.00 96.88 266 ARG A CA 1
ATOM 2136 C C . ARG A 1 266 ? 22.147 13.580 5.458 1.00 96.88 266 ARG A C 1
ATOM 2138 O O . ARG A 1 266 ? 22.947 14.223 4.782 1.00 96.88 266 ARG A O 1
ATOM 2145 N N . GLU A 1 267 ? 22.529 12.760 6.424 1.00 97.75 267 GLU A N 1
ATOM 2146 C CA . GLU A 1 267 ? 23.914 12.517 6.816 1.00 97.75 267 GLU A CA 1
ATOM 2147 C C . GLU A 1 267 ? 24.700 11.924 5.641 1.00 97.75 267 GLU A C 1
ATOM 2149 O O . GLU A 1 267 ? 25.803 12.384 5.333 1.00 97.75 267 GLU A O 1
ATOM 2154 N N . LEU A 1 268 ? 24.095 10.968 4.929 1.00 97.69 268 LEU A N 1
ATOM 2155 C CA . LEU A 1 268 ? 24.662 10.380 3.718 1.00 97.69 268 LEU A CA 1
ATOM 2156 C C . LEU A 1 268 ? 24.796 11.412 2.588 1.00 97.69 268 LEU A C 1
ATOM 2158 O O . LEU A 1 268 ? 25.835 11.503 1.933 1.00 97.69 268 LEU A O 1
ATOM 2162 N N . ALA A 1 269 ? 23.758 12.224 2.377 1.00 98.19 269 ALA A N 1
ATOM 2163 C CA . ALA A 1 269 ? 23.740 13.277 1.370 1.00 98.19 269 ALA A CA 1
ATOM 2164 C C . ALA A 1 269 ? 24.868 14.304 1.552 1.00 98.19 269 ALA A C 1
ATOM 2166 O O . ALA A 1 269 ? 25.537 14.644 0.576 1.00 98.19 269 ALA A O 1
ATOM 2167 N N . VAL A 1 270 ? 25.134 14.746 2.786 1.00 98.38 270 VAL A N 1
ATOM 2168 C CA . VAL A 1 270 ? 26.248 15.664 3.087 1.00 98.38 270 VAL A CA 1
ATOM 2169 C C . VAL A 1 270 ? 27.588 15.064 2.646 1.00 98.38 270 VAL A C 1
ATOM 2171 O O . VAL A 1 270 ? 28.398 15.760 2.032 1.00 98.38 270 VAL A O 1
ATOM 2174 N N . LYS A 1 271 ? 27.805 13.765 2.890 1.00 98.56 271 LYS A N 1
ATOM 2175 C CA . LYS A 1 271 ? 29.035 13.064 2.490 1.00 98.56 271 LYS A CA 1
ATOM 2176 C C . LYS A 1 271 ? 29.175 12.912 0.979 1.00 98.56 271 LYS A C 1
ATOM 2178 O O . LYS A 1 271 ? 30.271 13.108 0.457 1.00 98.56 271 LYS A O 1
ATOM 2183 N N . PHE A 1 272 ? 28.089 12.628 0.263 1.00 98.50 272 PHE A N 1
ATOM 2184 C CA . PHE A 1 272 ? 28.127 12.579 -1.202 1.00 98.50 272 PHE A CA 1
ATOM 2185 C C . PHE A 1 272 ? 28.402 13.945 -1.829 1.00 98.50 272 PHE A C 1
ATOM 2187 O O . PHE A 1 272 ? 29.212 14.032 -2.748 1.00 98.50 272 PHE A O 1
ATOM 2194 N N . VAL A 1 273 ? 27.788 15.016 -1.318 1.00 98.75 273 VAL A N 1
ATOM 2195 C CA . VAL A 1 273 ? 28.052 16.380 -1.805 1.00 98.75 273 VAL A CA 1
ATOM 2196 C C . VAL A 1 273 ? 29.518 16.764 -1.587 1.00 98.75 273 VAL A C 1
ATOM 2198 O O . VAL A 1 273 ? 30.140 17.324 -2.488 1.00 98.75 273 VAL A O 1
ATOM 2201 N N . GLU A 1 274 ? 30.101 16.428 -0.432 1.00 98.56 274 GLU A N 1
ATOM 2202 C CA . GLU A 1 274 ? 31.538 16.603 -0.172 1.00 98.56 274 GLU A CA 1
ATOM 2203 C C . GLU A 1 274 ? 32.388 15.819 -1.191 1.00 98.56 274 GLU A C 1
ATOM 2205 O O . GLU A 1 274 ? 33.261 16.396 -1.843 1.00 98.56 274 GLU A O 1
ATOM 2210 N N . ALA A 1 275 ? 32.078 14.536 -1.404 1.00 98.50 275 ALA A N 1
ATOM 2211 C CA . ALA A 1 275 ? 32.800 13.659 -2.328 1.00 98.50 275 ALA A CA 1
ATOM 2212 C C . ALA A 1 275 ? 32.698 14.089 -3.804 1.00 98.50 275 ALA A C 1
ATOM 2214 O O . ALA A 1 275 ? 33.643 13.896 -4.569 1.00 98.50 275 ALA A O 1
ATOM 2215 N N . PHE A 1 276 ? 31.586 14.702 -4.213 1.00 98.31 276 PHE A N 1
ATOM 2216 C CA . PHE A 1 276 ? 31.412 15.263 -5.555 1.00 98.31 276 PHE A CA 1
ATOM 2217 C C . PHE A 1 276 ? 32.147 16.593 -5.773 1.00 98.31 276 PHE A C 1
ATOM 2219 O O . PHE A 1 276 ? 32.142 17.105 -6.891 1.00 98.31 276 PHE A O 1
ATOM 2226 N N . GLY A 1 277 ? 32.811 17.145 -4.751 1.00 98.31 277 GLY A N 1
ATOM 2227 C CA . GLY A 1 277 ? 33.551 18.406 -4.844 1.00 98.31 277 GLY A CA 1
ATOM 2228 C C . GLY A 1 277 ? 32.761 19.627 -4.367 1.00 98.31 277 GLY A C 1
ATOM 2229 O O . GLY A 1 277 ? 33.059 20.750 -4.772 1.00 98.31 277 GLY A O 1
ATOM 2230 N N . GLY A 1 278 ? 31.756 19.419 -3.515 1.00 98.56 278 GLY A N 1
ATOM 2231 C CA . GLY A 1 278 ? 30.942 20.469 -2.909 1.00 98.56 278 GLY A CA 1
ATOM 2232 C C . GLY A 1 278 ? 29.658 20.795 -3.678 1.00 98.56 278 GLY A C 1
ATOM 2233 O O . GLY A 1 278 ? 29.325 20.190 -4.700 1.00 98.56 278 GLY A O 1
ATOM 2234 N N . VAL A 1 279 ? 28.920 21.778 -3.155 1.00 98.56 279 VAL A N 1
ATOM 2235 C CA . VAL A 1 279 ? 27.580 22.180 -3.625 1.00 98.56 279 VAL A CA 1
ATOM 2236 C C . VAL A 1 279 ? 27.561 22.537 -5.111 1.00 98.56 279 VAL A C 1
ATOM 2238 O O . VAL A 1 279 ? 26.786 21.952 -5.866 1.00 98.56 279 VAL A O 1
ATOM 2241 N N . GLU A 1 280 ? 28.426 23.458 -5.544 1.00 98.56 280 GLU A N 1
ATOM 2242 C CA . GLU A 1 280 ? 28.427 23.931 -6.935 1.00 98.56 280 GLU A CA 1
ATOM 2243 C C . GLU A 1 280 ? 28.796 22.810 -7.905 1.00 98.56 280 GLU A C 1
ATOM 2245 O O . GLU A 1 280 ? 28.139 22.633 -8.930 1.00 98.56 280 GLU A O 1
ATOM 2250 N N . LYS A 1 281 ? 29.782 21.976 -7.546 1.00 98.75 281 LYS A N 1
ATOM 2251 C CA . LYS A 1 281 ? 30.183 20.868 -8.410 1.00 98.75 281 LYS A CA 1
ATOM 2252 C C . LYS A 1 281 ? 29.098 19.802 -8.526 1.00 98.75 281 LYS A C 1
ATOM 2254 O O . LYS A 1 281 ? 28.854 19.294 -9.618 1.00 98.75 281 LYS A O 1
ATOM 2259 N N . THR A 1 282 ? 28.402 19.515 -7.429 1.00 98.81 282 THR A N 1
ATOM 2260 C CA . THR A 1 282 ? 27.252 18.601 -7.429 1.00 98.81 282 THR A CA 1
ATOM 2261 C C . THR A 1 282 ? 26.127 19.122 -8.327 1.00 98.81 282 THR A C 1
ATOM 2263 O O . THR A 1 282 ? 25.552 18.358 -9.103 1.00 98.81 282 THR A O 1
ATOM 2266 N N . LEU A 1 283 ? 25.838 20.427 -8.270 1.00 98.81 283 LEU A N 1
ATOM 2267 C CA . LEU A 1 283 ? 24.831 21.054 -9.126 1.00 98.81 283 LEU A CA 1
ATOM 2268 C C . LEU A 1 283 ? 25.219 20.980 -10.612 1.00 98.81 283 LEU A C 1
ATOM 2270 O O . LEU A 1 283 ? 24.374 20.636 -11.436 1.00 98.81 283 LEU A O 1
ATOM 2274 N N . GLU A 1 284 ? 26.486 21.242 -10.953 1.00 98.81 284 GLU A N 1
ATOM 2275 C CA . GLU A 1 284 ? 27.003 21.085 -12.322 1.00 98.81 284 GLU A CA 1
ATOM 2276 C C . GLU A 1 284 ? 26.834 19.652 -12.842 1.00 98.81 284 GLU A C 1
ATOM 2278 O O . GLU A 1 284 ? 26.374 19.464 -13.968 1.00 98.81 284 GLU A O 1
ATOM 2283 N N . ILE A 1 285 ? 27.168 18.643 -12.026 1.00 98.88 285 ILE A N 1
ATOM 2284 C CA . ILE A 1 285 ? 27.005 17.224 -12.387 1.00 98.88 285 ILE A CA 1
ATOM 2285 C C . ILE A 1 285 ? 25.527 16.911 -12.652 1.00 98.88 285 ILE A C 1
ATOM 2287 O O . ILE A 1 285 ? 25.199 16.286 -13.661 1.00 98.88 285 ILE A O 1
ATOM 2291 N N . GLY A 1 286 ? 24.627 17.372 -11.778 1.00 98.81 286 GLY A N 1
ATOM 2292 C CA . GLY A 1 286 ? 23.187 17.193 -11.960 1.00 98.81 286 GLY A CA 1
ATOM 2293 C C . GLY A 1 286 ? 22.656 17.877 -13.226 1.00 98.81 286 GLY A C 1
ATOM 2294 O O . GLY A 1 286 ? 21.848 17.293 -13.949 1.00 98.81 286 GLY A O 1
ATOM 2295 N N . GLN A 1 287 ? 23.138 19.084 -13.535 1.00 98.88 287 GLN A N 1
ATOM 2296 C CA . GLN A 1 287 ? 22.757 19.826 -14.740 1.00 98.88 287 GLN A CA 1
ATOM 2297 C C . GLN A 1 287 ? 23.254 19.148 -16.020 1.00 98.88 287 GLN A C 1
ATOM 2299 O O . GLN A 1 287 ? 22.508 19.069 -16.997 1.00 98.88 287 GLN A O 1
ATOM 2304 N N . ASP A 1 288 ? 24.487 18.643 -16.027 1.00 98.88 288 ASP A N 1
ATOM 2305 C CA . ASP A 1 288 ? 25.045 17.897 -17.157 1.00 98.88 288 ASP A CA 1
ATOM 2306 C C . ASP A 1 288 ? 24.263 16.598 -17.413 1.00 98.88 288 ASP A C 1
ATOM 2308 O O . ASP A 1 288 ? 23.847 16.341 -18.545 1.00 98.88 288 ASP A O 1
ATOM 2312 N N . ALA A 1 289 ? 23.957 15.835 -16.356 1.00 98.88 289 ALA A N 1
ATOM 2313 C CA . ALA A 1 289 ? 23.116 14.641 -16.446 1.00 98.88 289 ALA A CA 1
ATOM 2314 C C . ALA A 1 289 ? 21.716 14.964 -17.002 1.00 98.88 289 ALA A C 1
ATOM 2316 O O . ALA A 1 289 ? 21.218 14.267 -17.889 1.00 98.88 289 ALA A O 1
ATOM 2317 N N . TYR A 1 290 ? 21.095 16.056 -16.540 1.00 98.81 290 TYR A N 1
ATOM 2318 C CA . TYR A 1 290 ? 19.811 16.523 -17.070 1.00 98.81 290 TYR A CA 1
ATOM 2319 C C . TYR A 1 290 ? 19.899 16.864 -18.566 1.00 98.81 290 TYR A C 1
ATOM 2321 O O . TYR A 1 290 ? 19.067 16.410 -19.353 1.00 98.81 290 TYR A O 1
ATOM 2329 N N . ASN A 1 291 ? 20.926 17.614 -18.978 1.00 98.75 291 ASN A N 1
ATOM 2330 C CA . ASN A 1 291 ? 21.121 18.031 -20.371 1.00 98.75 291 ASN A CA 1
ATOM 2331 C C . ASN A 1 291 ? 21.345 16.841 -21.320 1.00 98.75 291 ASN A C 1
ATOM 2333 O O . ASN A 1 291 ? 20.961 16.905 -22.487 1.00 98.75 291 ASN A O 1
ATOM 2337 N N . LYS A 1 292 ? 21.934 15.750 -20.819 1.00 98.69 292 LYS A N 1
ATOM 2338 C CA . LYS A 1 292 ? 22.137 14.490 -21.554 1.00 98.69 292 LYS A CA 1
ATOM 2339 C C . LYS A 1 292 ? 20.900 13.585 -21.592 1.00 98.69 292 LYS A C 1
ATOM 2341 O O . LYS A 1 292 ? 20.923 12.561 -22.268 1.00 98.69 292 LYS A O 1
ATOM 2346 N N . GLY A 1 293 ? 19.827 13.937 -20.881 1.00 98.38 293 GLY A N 1
ATOM 2347 C CA . GLY A 1 293 ? 18.632 13.100 -20.756 1.00 98.38 293 GLY A CA 1
ATOM 2348 C C . GLY A 1 293 ? 18.784 11.933 -19.773 1.00 98.38 293 GLY A C 1
ATOM 2349 O O . GLY A 1 293 ? 17.945 11.033 -19.740 1.00 98.38 293 GLY A O 1
ATOM 2350 N N . GLU A 1 294 ? 19.823 11.937 -18.934 1.00 98.69 294 GLU A N 1
ATOM 2351 C CA . GLU A 1 294 ? 20.086 10.916 -17.913 1.00 98.69 294 GLU A CA 1
ATOM 2352 C C . GLU A 1 294 ? 19.248 11.178 -16.648 1.00 98.69 294 GLU A C 1
ATOM 2354 O O . GLU A 1 294 ? 19.753 11.211 -15.527 1.00 98.69 294 GLU A O 1
ATOM 2359 N N . TYR A 1 295 ? 17.937 11.381 -16.808 1.00 98.75 295 TYR A N 1
ATOM 2360 C CA . TYR A 1 295 ? 17.071 11.927 -15.755 1.00 98.75 295 TYR A CA 1
ATOM 2361 C C . TYR A 1 295 ? 17.051 11.097 -14.463 1.00 98.75 295 TYR A C 1
ATOM 2363 O O . TYR A 1 295 ? 16.951 11.655 -13.374 1.00 98.75 295 TYR A O 1
ATOM 2371 N N . ARG A 1 296 ? 17.189 9.766 -14.553 1.00 98.44 296 ARG A N 1
ATOM 2372 C CA . ARG A 1 296 ? 17.301 8.895 -13.367 1.00 98.44 296 ARG A CA 1
ATOM 2373 C C . ARG A 1 296 ? 18.563 9.204 -12.554 1.00 98.44 296 ARG A C 1
ATOM 2375 O O . ARG A 1 296 ? 18.491 9.229 -11.333 1.00 98.44 296 ARG A O 1
ATOM 2382 N N . TRP A 1 297 ? 19.688 9.455 -13.224 1.00 98.75 297 TRP A N 1
ATOM 2383 C CA . TRP A 1 297 ? 20.953 9.805 -12.579 1.00 98.75 297 TRP A CA 1
ATOM 2384 C C . TRP A 1 297 ? 20.945 11.247 -12.063 1.00 98.75 297 TRP A C 1
ATOM 2386 O O . TRP A 1 297 ? 21.314 11.486 -10.914 1.00 98.75 297 TRP A O 1
ATOM 2396 N N . ALA A 1 298 ? 20.429 12.188 -12.862 1.00 98.81 298 ALA A N 1
ATOM 2397 C CA . ALA A 1 298 ? 20.227 13.568 -12.428 1.00 98.81 298 ALA A CA 1
ATOM 2398 C C . ALA A 1 298 ? 19.404 13.626 -11.129 1.00 98.81 298 ALA A C 1
ATOM 2400 O O . ALA A 1 298 ? 19.797 14.308 -10.184 1.00 98.81 298 ALA A O 1
ATOM 2401 N N . ALA A 1 299 ? 18.320 12.844 -11.038 1.00 98.69 299 ALA A N 1
ATOM 2402 C CA . ALA A 1 299 ? 17.505 12.755 -9.831 1.00 98.69 299 ALA A CA 1
ATOM 2403 C C . ALA A 1 299 ? 18.303 12.257 -8.614 1.00 98.69 299 ALA A C 1
ATOM 2405 O O . ALA A 1 299 ? 18.181 12.843 -7.543 1.00 98.69 299 ALA A O 1
ATOM 2406 N N . THR A 1 300 ? 19.154 11.233 -8.763 1.00 98.62 300 THR A N 1
ATOM 2407 C CA . THR A 1 300 ? 20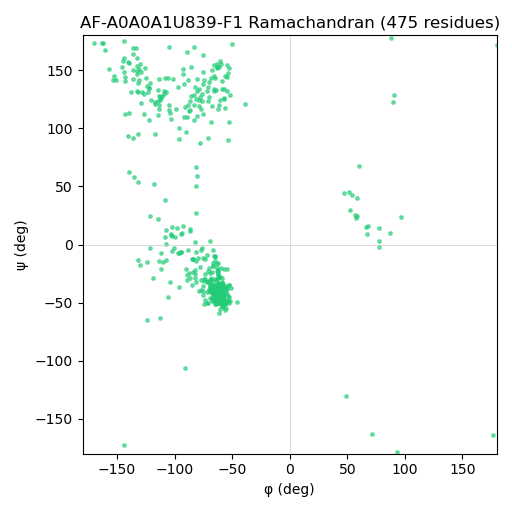.019 10.736 -7.676 1.00 98.62 300 THR A CA 1
ATOM 2408 C C . THR A 1 300 ? 20.970 11.816 -7.159 1.00 98.62 300 THR A C 1
ATOM 2410 O O . THR A 1 300 ? 21.008 12.078 -5.956 1.00 98.62 300 THR A O 1
ATOM 2413 N N . VAL A 1 301 ? 21.707 12.476 -8.056 1.00 98.75 301 VAL A N 1
ATOM 2414 C CA . VAL A 1 301 ? 22.698 13.504 -7.687 1.00 98.75 301 VAL A CA 1
ATOM 2415 C C . VAL A 1 301 ? 22.026 14.698 -7.016 1.00 98.75 301 VAL A C 1
ATOM 2417 O O . VAL A 1 301 ? 22.436 15.136 -5.939 1.00 98.75 301 VAL A O 1
ATOM 2420 N N . LEU A 1 302 ? 20.960 15.212 -7.630 1.00 98.81 302 LEU A N 1
ATOM 2421 C CA . LEU A 1 302 ? 20.258 16.392 -7.136 1.00 98.81 302 LEU A CA 1
ATOM 2422 C C . LEU A 1 302 ? 19.500 16.105 -5.836 1.00 98.81 302 LEU A C 1
ATOM 2424 O O . LEU A 1 302 ? 19.412 16.992 -4.992 1.00 98.81 302 LEU A O 1
ATOM 2428 N N . ASN A 1 303 ? 19.009 14.878 -5.626 1.00 98.56 303 ASN A N 1
ATOM 2429 C CA . ASN A 1 303 ? 18.400 14.486 -4.357 1.00 98.56 303 ASN A CA 1
ATOM 2430 C C . ASN A 1 303 ? 19.401 14.573 -3.199 1.00 98.56 303 ASN A C 1
ATOM 2432 O O . ASN A 1 303 ? 19.063 15.138 -2.163 1.00 98.56 303 ASN A O 1
ATOM 2436 N N . HIS A 1 304 ? 20.640 14.093 -3.372 1.00 98.62 304 HIS A N 1
ATOM 2437 C CA . HIS A 1 304 ? 21.674 14.292 -2.349 1.00 98.62 304 HIS A CA 1
ATOM 2438 C C . HIS A 1 304 ? 21.926 15.781 -2.092 1.00 98.62 304 HIS A C 1
ATOM 2440 O O . HIS A 1 304 ? 22.000 16.198 -0.941 1.00 98.62 304 HIS A O 1
ATOM 2446 N N . LEU A 1 305 ? 21.968 16.616 -3.131 1.00 98.56 305 LEU A N 1
ATOM 2447 C CA . LEU A 1 305 ? 22.147 18.051 -2.923 1.00 98.56 305 LEU A CA 1
ATOM 2448 C C . LEU A 1 305 ? 20.991 18.687 -2.128 1.00 98.56 305 LEU A C 1
ATOM 2450 O O . LEU A 1 305 ? 21.241 19.445 -1.194 1.00 98.56 305 LEU A O 1
ATOM 2454 N N . VAL A 1 306 ? 19.739 18.340 -2.440 1.00 98.19 306 VAL A N 1
ATOM 2455 C CA . VAL A 1 306 ? 18.553 18.849 -1.726 1.00 98.19 306 VAL A CA 1
ATOM 2456 C C . VAL A 1 306 ? 18.481 18.337 -0.283 1.00 98.19 306 VAL A C 1
ATOM 2458 O O . VAL A 1 306 ? 18.097 19.087 0.612 1.00 98.19 306 VAL A O 1
ATOM 2461 N N . PHE A 1 307 ? 18.855 17.083 -0.023 1.00 98.00 307 PHE A N 1
ATOM 2462 C CA . PHE A 1 307 ? 18.875 16.544 1.340 1.00 98.00 307 PHE A CA 1
ATOM 2463 C C . PHE A 1 307 ? 19.997 17.143 2.197 1.00 98.00 307 PHE A C 1
ATOM 2465 O O . PHE A 1 307 ? 19.805 17.320 3.401 1.00 98.00 307 PHE A O 1
ATOM 2472 N N . ALA A 1 308 ? 21.139 17.485 1.593 1.00 98.06 308 ALA A N 1
ATOM 2473 C CA . ALA A 1 308 ? 22.229 18.179 2.274 1.00 98.06 308 ALA A CA 1
ATOM 2474 C C . ALA A 1 308 ? 21.887 19.653 2.564 1.00 98.06 308 ALA A C 1
ATOM 2476 O O . ALA A 1 308 ? 22.179 20.144 3.656 1.00 98.06 308 ALA A O 1
ATOM 2477 N N . ASP A 1 309 ? 21.245 20.340 1.613 1.00 96.50 309 ASP A N 1
ATOM 2478 C CA . ASP A 1 309 ? 20.810 21.733 1.735 1.00 96.50 309 ASP A CA 1
ATOM 2479 C C . ASP A 1 309 ? 19.429 21.959 1.095 1.00 96.50 309 ASP A C 1
ATOM 2481 O O . ASP A 1 309 ? 19.286 22.280 -0.089 1.00 96.50 309 ASP A O 1
ATOM 2485 N N . VAL A 1 310 ? 18.388 21.855 1.924 1.00 94.06 310 VAL A N 1
ATOM 2486 C CA . VAL A 1 310 ? 16.988 22.042 1.511 1.00 94.06 310 VAL A CA 1
ATOM 2487 C C . VAL A 1 310 ? 16.673 23.484 1.080 1.00 94.06 310 VAL A C 1
ATOM 2489 O O . VAL A 1 310 ? 15.666 23.737 0.412 1.00 94.06 310 VAL A O 1
ATOM 2492 N N . ASN A 1 311 ? 17.531 24.450 1.419 1.00 94.44 311 ASN A N 1
ATOM 2493 C CA . ASN A 1 311 ? 17.365 25.846 1.017 1.00 94.44 311 ASN A CA 1
ATOM 2494 C C . ASN A 1 311 ? 18.006 26.143 -0.347 1.00 94.44 311 ASN A C 1
ATOM 2496 O O . ASN A 1 311 ? 17.810 27.236 -0.886 1.00 94.44 311 ASN A O 1
ATOM 2500 N N . ASN A 1 312 ? 18.707 25.176 -0.955 1.00 97.06 312 ASN A N 1
ATOM 2501 C CA . ASN A 1 312 ? 19.281 25.329 -2.285 1.00 97.06 312 ASN A CA 1
ATOM 2502 C C . ASN A 1 312 ? 18.187 25.336 -3.368 1.00 97.06 312 ASN A C 1
ATOM 2504 O O . ASN A 1 312 ? 17.788 24.305 -3.918 1.00 97.06 312 ASN A O 1
ATOM 2508 N N . MET A 1 313 ? 17.707 26.536 -3.697 1.00 97.12 313 MET A N 1
ATOM 2509 C CA . MET A 1 313 ? 16.626 26.738 -4.665 1.00 97.12 313 MET A CA 1
ATOM 2510 C C . MET A 1 313 ? 16.970 26.231 -6.071 1.00 97.12 313 MET A C 1
ATOM 2512 O O . MET A 1 313 ? 16.091 25.716 -6.758 1.00 97.12 313 MET A O 1
ATOM 2516 N N . LYS A 1 314 ? 18.237 26.341 -6.498 1.00 98.38 314 LYS A N 1
ATOM 2517 C CA . LYS A 1 314 ? 18.670 25.878 -7.826 1.00 98.38 314 LYS A CA 1
ATOM 2518 C C . LYS A 1 314 ? 18.596 24.356 -7.929 1.00 98.38 314 LYS A C 1
ATOM 2520 O O . LYS A 1 314 ? 18.051 23.839 -8.900 1.00 98.38 314 LYS A O 1
ATOM 2525 N N . ALA A 1 315 ? 19.098 23.651 -6.916 1.00 98.44 315 ALA A N 1
ATOM 2526 C CA . ALA A 1 315 ? 19.045 22.193 -6.854 1.00 98.44 315 ALA A CA 1
ATOM 2527 C C . ALA A 1 315 ? 17.600 21.685 -6.828 1.00 98.44 315 ALA A C 1
ATOM 2529 O O . ALA A 1 315 ? 17.255 20.755 -7.555 1.00 98.44 315 ALA A O 1
ATOM 2530 N N . ARG A 1 316 ? 16.741 22.340 -6.037 1.00 98.19 316 ARG A N 1
ATOM 2531 C CA . ARG A 1 316 ? 15.315 22.008 -5.943 1.00 98.19 316 ARG A CA 1
ATOM 2532 C C . ARG A 1 316 ? 14.582 22.182 -7.263 1.00 98.19 316 ARG A C 1
ATOM 2534 O O . ARG A 1 316 ? 13.876 21.265 -7.671 1.00 98.19 316 ARG A O 1
ATOM 2541 N N . GLU A 1 317 ? 14.753 23.321 -7.932 1.00 98.62 317 GLU A N 1
ATOM 2542 C CA . GLU A 1 317 ? 14.085 23.567 -9.214 1.00 98.62 317 GLU A CA 1
ATOM 2543 C C . GLU A 1 317 ? 14.568 22.594 -10.293 1.00 98.62 317 GLU A C 1
ATOM 2545 O O . GLU A 1 317 ? 13.762 22.053 -11.053 1.00 98.62 317 GLU A O 1
ATOM 2550 N N . LEU A 1 318 ? 15.872 22.306 -10.334 1.00 98.81 318 LEU A N 1
ATOM 2551 C CA . LEU A 1 318 ? 16.416 21.354 -11.295 1.00 98.81 318 LEU A CA 1
ATOM 2552 C C . LEU A 1 318 ? 15.951 19.916 -11.005 1.00 98.81 318 LEU A C 1
ATOM 2554 O O . LEU A 1 318 ? 15.622 19.182 -11.939 1.00 98.81 318 LEU A O 1
ATOM 2558 N N . LEU A 1 319 ? 15.846 19.515 -9.732 1.00 98.81 319 LEU A N 1
ATOM 2559 C CA . LEU A 1 319 ? 15.283 18.215 -9.351 1.00 98.81 319 LEU A CA 1
ATOM 2560 C C . LEU A 1 319 ? 13.792 18.125 -9.704 1.00 98.81 319 LEU A C 1
ATOM 2562 O O . LEU A 1 319 ? 13.358 17.124 -10.268 1.00 98.81 319 LEU A O 1
ATOM 2566 N N . ALA A 1 320 ? 13.018 19.182 -9.446 1.00 98.62 320 ALA A N 1
ATOM 2567 C CA . ALA A 1 320 ? 11.608 19.249 -9.822 1.00 98.62 320 ALA A CA 1
ATOM 2568 C C . ALA A 1 320 ? 11.427 19.132 -11.343 1.00 98.62 320 ALA A C 1
ATOM 2570 O O . ALA A 1 320 ? 10.630 18.325 -11.816 1.00 98.62 320 ALA A O 1
ATOM 2571 N N . THR A 1 321 ? 12.239 19.856 -12.114 1.00 98.69 321 THR A N 1
ATOM 2572 C CA . THR A 1 321 ? 12.244 19.784 -13.583 1.00 98.69 321 THR A CA 1
ATOM 2573 C C . THR A 1 321 ? 12.657 18.392 -14.081 1.00 98.69 321 THR A C 1
ATOM 2575 O O . THR A 1 321 ? 12.098 17.876 -15.049 1.00 98.69 321 THR A O 1
ATOM 2578 N N . THR A 1 322 ? 13.596 17.734 -13.397 1.00 98.88 322 THR A N 1
ATOM 2579 C CA . THR A 1 322 ? 13.979 16.341 -13.680 1.00 98.88 322 THR A CA 1
ATOM 2580 C C . THR A 1 322 ? 12.808 15.381 -13.451 1.00 98.88 322 THR A C 1
ATOM 2582 O O . THR A 1 322 ? 12.561 14.495 -14.273 1.00 98.88 322 THR A O 1
ATOM 2585 N N . TYR A 1 323 ? 12.046 15.566 -12.370 1.00 98.69 323 TYR A N 1
ATOM 2586 C CA . TYR A 1 323 ? 10.834 14.790 -12.115 1.00 98.69 323 TYR A CA 1
ATOM 2587 C C . TYR A 1 323 ? 9.728 15.061 -13.139 1.00 98.69 323 TYR A C 1
ATOM 2589 O O . TYR A 1 323 ? 9.056 14.110 -13.538 1.00 98.69 323 TYR A O 1
ATOM 2597 N N . ASP A 1 324 ? 9.582 16.288 -13.648 1.00 98.25 324 ASP A N 1
ATOM 2598 C CA . ASP A 1 324 ? 8.648 16.565 -14.748 1.00 98.25 324 ASP A CA 1
ATOM 2599 C C . ASP A 1 324 ? 8.978 15.700 -15.977 1.00 98.25 324 ASP A C 1
ATOM 2601 O O . ASP A 1 324 ? 8.089 15.023 -16.503 1.00 98.25 324 ASP A O 1
ATOM 2605 N N . GLN A 1 325 ? 10.257 15.622 -16.373 1.00 98.56 325 GLN A N 1
ATOM 2606 C CA . GLN A 1 325 ? 10.702 14.773 -17.490 1.00 98.56 325 GLN A CA 1
ATOM 2607 C C . GLN A 1 325 ? 10.416 13.287 -17.242 1.00 98.56 325 GLN A C 1
ATOM 2609 O O . GLN A 1 325 ? 9.862 12.606 -18.108 1.00 98.56 325 GLN A O 1
ATOM 2614 N N . LEU A 1 326 ? 10.727 12.783 -16.042 1.00 98.56 326 LEU A N 1
ATOM 2615 C CA . LEU A 1 326 ? 10.423 11.398 -15.661 1.00 98.56 326 LEU A CA 1
ATOM 2616 C C . LEU A 1 326 ? 8.913 11.116 -15.668 1.00 98.56 326 LEU A C 1
ATOM 2618 O O . LEU A 1 326 ? 8.492 10.020 -16.044 1.00 98.56 326 LEU A O 1
ATOM 2622 N N . SER A 1 327 ? 8.088 12.103 -15.315 1.00 97.06 327 SER A N 1
ATOM 2623 C CA . SER A 1 327 ? 6.630 11.978 -15.348 1.00 97.06 327 SER A CA 1
ATOM 2624 C C . SER A 1 327 ? 6.069 11.887 -16.770 1.00 97.06 327 SER A C 1
ATOM 2626 O O . SER A 1 327 ? 5.103 11.157 -16.998 1.00 97.06 327 SER A O 1
ATOM 2628 N N . TYR A 1 328 ? 6.679 12.580 -17.738 1.00 96.38 328 TYR A N 1
ATOM 2629 C CA . TYR A 1 328 ? 6.226 12.581 -19.131 1.00 96.38 328 TYR A CA 1
ATOM 2630 C C . TYR A 1 328 ? 6.446 11.239 -19.827 1.00 96.38 328 TYR A C 1
ATOM 2632 O O . TYR A 1 328 ? 5.652 10.861 -20.686 1.00 96.38 328 TYR A O 1
ATOM 2640 N N . VAL A 1 329 ? 7.483 10.500 -19.430 1.00 95.88 329 VAL A N 1
ATOM 2641 C CA . VAL A 1 329 ? 7.803 9.179 -19.996 1.00 95.88 329 VAL A CA 1
ATOM 2642 C C . VAL A 1 329 ? 7.212 8.012 -19.197 1.00 95.88 329 VAL A C 1
ATOM 2644 O O . VAL A 1 329 ? 7.295 6.861 -19.629 1.00 95.88 329 VAL A O 1
ATOM 2647 N N . ALA A 1 330 ? 6.609 8.275 -18.035 1.00 96.25 330 ALA A N 1
ATOM 2648 C CA . ALA A 1 330 ? 6.003 7.244 -17.203 1.00 96.25 330 ALA A CA 1
ATOM 2649 C C . ALA A 1 330 ? 4.661 6.765 -17.787 1.00 96.25 330 ALA A C 1
ATOM 2651 O O . ALA A 1 330 ? 3.664 7.482 -17.769 1.00 96.25 330 ALA A O 1
ATOM 2652 N N . GLU A 1 331 ? 4.614 5.507 -18.241 1.00 95.38 331 GLU A N 1
ATOM 2653 C CA . GLU A 1 331 ? 3.360 4.840 -18.635 1.00 95.38 331 GLU A CA 1
ATOM 2654 C C . GLU A 1 331 ? 2.448 4.563 -17.420 1.00 95.38 331 GLU A C 1
ATOM 2656 O O . GLU A 1 331 ? 1.223 4.580 -17.533 1.00 95.38 331 GLU A O 1
ATOM 2661 N N . CYS A 1 332 ? 3.044 4.332 -16.247 1.00 95.75 332 CYS A N 1
ATOM 2662 C CA . CYS A 1 332 ? 2.333 4.074 -14.997 1.00 95.75 332 CYS A CA 1
ATOM 2663 C C . CYS A 1 332 ? 1.810 5.374 -14.387 1.00 95.75 332 CYS A C 1
ATOM 2665 O O . CYS A 1 332 ? 2.598 6.241 -13.999 1.00 95.75 332 CYS A O 1
ATOM 2667 N N . ALA A 1 333 ? 0.486 5.475 -14.227 1.00 93.56 333 ALA A N 1
ATOM 2668 C CA . ALA A 1 333 ? -0.158 6.657 -13.661 1.00 93.56 333 ALA A CA 1
ATOM 2669 C C . ALA A 1 333 ? 0.351 6.956 -12.244 1.00 93.56 333 ALA A C 1
ATOM 2671 O O . ALA A 1 333 ? 0.708 8.091 -11.942 1.00 93.56 333 ALA A O 1
ATOM 2672 N N . SER A 1 334 ? 0.488 5.931 -11.397 1.00 93.50 334 SER A N 1
ATOM 2673 C CA . SER A 1 334 ? 1.008 6.110 -10.039 1.00 93.50 334 SER A CA 1
ATOM 2674 C C . SER A 1 334 ? 2.450 6.623 -10.018 1.00 93.50 334 SER A C 1
ATOM 2676 O O . SER A 1 334 ? 2.785 7.427 -9.155 1.00 93.50 334 SER A O 1
ATOM 2678 N N . TRP A 1 335 ? 3.304 6.220 -10.965 1.00 96.81 335 TRP A N 1
ATOM 2679 C CA . TRP A 1 335 ? 4.668 6.759 -11.076 1.00 96.81 335 TRP A CA 1
ATOM 2680 C C . TRP A 1 335 ? 4.655 8.213 -11.535 1.00 96.81 335 TRP A C 1
ATOM 2682 O O . TRP A 1 335 ? 5.312 9.053 -10.924 1.00 96.81 335 TRP A O 1
ATOM 2692 N N . ARG A 1 336 ? 3.863 8.517 -12.570 1.00 96.06 336 ARG A N 1
ATOM 2693 C CA . ARG A 1 336 ? 3.666 9.883 -13.057 1.00 96.06 336 ARG A CA 1
ATOM 2694 C C . ARG A 1 336 ? 3.246 10.813 -11.920 1.00 96.06 336 ARG A C 1
ATOM 2696 O O . ARG A 1 336 ? 3.872 11.851 -11.741 1.00 96.06 336 ARG A O 1
ATOM 2703 N N . TYR A 1 337 ? 2.239 10.433 -11.135 1.00 95.06 337 TYR A N 1
ATOM 2704 C CA . TYR A 1 337 ? 1.756 11.267 -10.037 1.00 95.06 337 TYR A CA 1
ATOM 2705 C C . TYR A 1 337 ? 2.762 11.403 -8.898 1.00 95.06 337 TYR A C 1
ATOM 2707 O O . TYR A 1 337 ? 2.941 12.513 -8.409 1.00 95.06 337 TYR A O 1
ATOM 2715 N N . ASN A 1 338 ? 3.500 10.342 -8.549 1.00 95.81 338 ASN A N 1
ATOM 2716 C CA . ASN A 1 338 ? 4.583 10.457 -7.568 1.00 95.81 338 ASN A CA 1
ATOM 2717 C C . ASN A 1 338 ? 5.616 11.509 -8.003 1.00 95.81 338 ASN A C 1
ATOM 2719 O O . ASN A 1 338 ? 5.974 12.372 -7.206 1.00 95.81 338 ASN A O 1
ATOM 2723 N N . TYR A 1 339 ? 6.053 11.479 -9.268 1.00 97.81 339 TYR A N 1
ATOM 2724 C CA . TYR A 1 339 ? 6.993 12.470 -9.795 1.00 97.81 339 TYR A CA 1
ATOM 2725 C C . TYR A 1 339 ? 6.408 13.885 -9.823 1.00 97.81 339 TYR A C 1
ATOM 2727 O O . TYR A 1 339 ? 7.058 14.825 -9.376 1.00 97.81 339 TYR A O 1
ATOM 2735 N N . GLN A 1 340 ? 5.174 14.046 -10.300 1.00 96.00 340 GLN A N 1
ATOM 2736 C CA . GLN A 1 340 ? 4.532 15.359 -10.389 1.00 96.00 340 GLN A CA 1
ATOM 2737 C C . GLN A 1 340 ? 4.276 15.977 -9.008 1.00 96.00 340 GLN A C 1
ATOM 2739 O O . GLN A 1 340 ? 4.493 17.172 -8.817 1.00 96.00 340 GLN A O 1
ATOM 2744 N N . THR A 1 341 ? 3.848 15.181 -8.026 1.00 93.81 341 THR A N 1
ATOM 2745 C CA . THR A 1 341 ? 3.667 15.653 -6.647 1.00 93.81 341 THR A CA 1
ATOM 2746 C C . THR A 1 341 ? 5.005 15.987 -5.992 1.00 93.81 341 THR A C 1
ATOM 2748 O O . THR A 1 341 ? 5.112 17.037 -5.362 1.00 93.81 341 THR A O 1
ATOM 2751 N N . ALA A 1 342 ? 6.047 15.177 -6.206 1.00 96.06 342 ALA A N 1
ATOM 2752 C CA . ALA A 1 342 ? 7.400 15.491 -5.746 1.00 96.06 342 ALA A CA 1
ATOM 2753 C C . ALA A 1 342 ? 7.910 16.822 -6.329 1.00 96.06 342 ALA A C 1
ATOM 2755 O O . ALA A 1 342 ? 8.429 17.666 -5.599 1.00 96.06 342 ALA A O 1
ATOM 2756 N N . ALA A 1 343 ? 7.723 17.038 -7.636 1.00 96.62 343 ALA A N 1
ATOM 2757 C CA . ALA A 1 343 ? 8.089 18.279 -8.314 1.00 96.62 343 ALA A CA 1
ATOM 2758 C C . ALA A 1 343 ? 7.315 19.487 -7.763 1.00 96.62 343 ALA A C 1
ATOM 2760 O O . ALA A 1 343 ? 7.899 20.546 -7.528 1.00 96.62 343 ALA A O 1
ATOM 2761 N N . TYR A 1 344 ? 6.011 19.325 -7.511 1.00 94.19 344 TYR A N 1
ATOM 2762 C CA . TYR A 1 344 ? 5.188 20.352 -6.873 1.00 94.19 344 TYR A CA 1
ATOM 2763 C C . TYR A 1 344 ? 5.729 20.731 -5.489 1.00 94.19 344 TYR A C 1
ATOM 2765 O O . TYR A 1 344 ? 5.926 21.913 -5.214 1.00 94.19 344 TYR A O 1
ATOM 2773 N N . GLU A 1 345 ? 6.019 19.758 -4.627 1.00 93.94 345 GLU A N 1
ATOM 2774 C CA . GLU A 1 345 ? 6.488 20.034 -3.263 1.00 93.94 345 GLU A CA 1
ATOM 2775 C C . GLU A 1 345 ? 7.888 20.646 -3.227 1.00 93.94 345 GLU A C 1
ATOM 2777 O O . GLU A 1 345 ? 8.132 21.578 -2.459 1.00 93.94 345 GLU A O 1
ATOM 2782 N N . LEU A 1 346 ? 8.791 20.207 -4.110 1.00 95.94 346 LEU A N 1
ATOM 2783 C CA . LEU A 1 346 ? 10.111 20.823 -4.267 1.00 95.94 346 LEU A CA 1
ATOM 2784 C C . LEU A 1 346 ? 10.018 22.304 -4.638 1.00 95.94 346 LEU A C 1
ATOM 2786 O O . LEU A 1 346 ? 10.859 23.094 -4.205 1.00 95.94 346 LEU A O 1
ATOM 2790 N N . ARG A 1 347 ? 8.985 22.705 -5.383 1.00 94.94 347 ARG A N 1
ATOM 2791 C CA . ARG A 1 347 ? 8.712 24.107 -5.731 1.00 94.94 347 ARG A CA 1
ATOM 2792 C C . ARG A 1 347 ? 7.979 24.868 -4.619 1.00 94.94 347 ARG A C 1
ATOM 2794 O O . ARG A 1 347 ? 8.107 26.085 -4.542 1.00 94.94 347 ARG A O 1
ATOM 2801 N N . ASN A 1 348 ? 7.291 24.170 -3.710 1.00 91.00 348 ASN A N 1
ATOM 2802 C CA . ASN A 1 348 ? 6.351 24.753 -2.743 1.00 91.00 348 ASN A CA 1
ATOM 2803 C C . ASN A 1 348 ? 6.558 24.264 -1.288 1.00 91.00 348 ASN A C 1
ATOM 2805 O O . ASN A 1 348 ? 5.607 23.845 -0.637 1.00 91.00 348 ASN A O 1
ATOM 2809 N N . LEU A 1 349 ? 7.769 24.361 -0.719 1.00 82.56 349 LEU A N 1
ATOM 2810 C CA . LEU A 1 349 ? 8.066 23.850 0.643 1.00 82.56 349 LEU A CA 1
ATOM 2811 C C . LEU A 1 349 ? 7.192 24.404 1.784 1.00 82.56 349 LEU A C 1
ATOM 2813 O O . LEU A 1 349 ? 7.120 23.794 2.853 1.00 82.56 349 LEU A O 1
ATOM 2817 N N . ASN A 1 350 ? 6.569 25.565 1.583 1.00 82.38 350 ASN A N 1
ATOM 2818 C CA . ASN A 1 350 ? 5.707 26.191 2.584 1.00 82.38 350 ASN A CA 1
ATOM 2819 C C . ASN A 1 350 ? 4.272 25.649 2.552 1.00 82.38 350 ASN A C 1
ATOM 2821 O O . ASN A 1 350 ? 3.516 25.900 3.488 1.00 82.38 350 ASN A O 1
ATOM 2825 N N . ASP A 1 351 ? 3.886 24.898 1.515 1.00 82.06 351 ASP A N 1
ATOM 2826 C CA . ASP A 1 351 ? 2.556 24.292 1.408 1.00 82.06 351 ASP A CA 1
ATOM 2827 C C . ASP A 1 351 ? 2.478 22.990 2.219 1.00 82.06 351 ASP A C 1
ATOM 2829 O O . ASP A 1 351 ? 2.388 21.882 1.694 1.00 82.06 351 ASP A O 1
ATOM 2833 N N . LYS A 1 352 ? 2.566 23.140 3.543 1.00 79.19 352 LYS A N 1
ATOM 2834 C CA . LYS A 1 352 ? 2.516 22.044 4.513 1.00 79.19 352 LYS A CA 1
ATOM 2835 C C . LYS A 1 352 ? 1.095 21.902 5.038 1.00 79.19 352 LYS A C 1
ATOM 2837 O O . LYS A 1 352 ? 0.726 22.547 6.017 1.00 79.19 352 LYS A O 1
ATOM 2842 N N . LYS A 1 353 ? 0.287 21.069 4.384 1.00 74.75 353 LYS A N 1
ATOM 2843 C CA . LYS A 1 353 ? -1.074 20.764 4.844 1.00 74.75 353 LYS A CA 1
ATOM 2844 C C . LYS A 1 353 ? -1.179 19.293 5.251 1.00 74.75 353 LYS A C 1
ATOM 2846 O O . LYS A 1 353 ? -1.088 18.435 4.368 1.00 74.75 353 LYS A O 1
ATOM 2851 N N . PRO A 1 354 ? -1.350 18.978 6.551 1.00 71.12 354 PRO A N 1
ATOM 2852 C CA . PRO A 1 354 ? -1.694 17.621 6.952 1.00 71.12 354 PRO A CA 1
ATOM 2853 C C . PRO A 1 354 ? -3.041 17.237 6.333 1.00 71.12 354 PRO A C 1
ATOM 2855 O O . PRO A 1 354 ? -3.869 18.097 6.024 1.00 71.12 354 PRO A O 1
ATOM 2858 N N . ARG A 1 355 ? -3.243 15.939 6.115 1.00 68.50 355 ARG A N 1
ATOM 2859 C CA . ARG A 1 355 ? -4.531 15.408 5.673 1.00 68.50 355 ARG A CA 1
ATOM 2860 C C . ARG A 1 355 ? -5.282 14.899 6.890 1.00 68.50 355 ARG A C 1
ATOM 2862 O O . ARG A 1 355 ? -4.697 14.187 7.701 1.00 68.50 355 ARG A O 1
ATOM 2869 N N . ASP A 1 356 ? -6.565 15.226 6.970 1.00 64.81 356 ASP A N 1
ATOM 2870 C CA . ASP A 1 356 ? -7.442 14.629 7.969 1.00 64.81 356 ASP A CA 1
ATOM 2871 C C . ASP A 1 356 ? -7.503 13.104 7.801 1.00 64.81 356 ASP A C 1
ATOM 2873 O O . ASP A 1 356 ? -7.287 12.557 6.708 1.00 64.81 356 ASP A O 1
ATOM 2877 N N . PHE A 1 357 ? -7.821 12.415 8.897 1.00 62.59 357 PHE A N 1
ATOM 2878 C CA . PHE A 1 357 ? -8.133 10.993 8.865 1.00 62.59 357 PHE A CA 1
ATOM 2879 C C . PHE A 1 357 ? -9.200 10.728 7.803 1.00 62.59 357 PHE A C 1
ATOM 2881 O O . PHE A 1 357 ? -10.248 11.367 7.771 1.00 62.59 357 PHE A O 1
ATOM 2888 N N . SER A 1 358 ? -8.925 9.769 6.920 1.00 60.31 358 SER A N 1
ATOM 2889 C CA . SER A 1 358 ? -9.889 9.391 5.880 1.00 60.31 358 SER A CA 1
ATOM 2890 C C . SER A 1 358 ? -11.038 8.545 6.450 1.00 60.31 358 SER A C 1
ATOM 2892 O O . SER A 1 358 ? -12.054 8.354 5.782 1.00 60.31 358 SER A O 1
ATOM 2894 N N . PHE A 1 359 ? -10.896 8.067 7.692 1.00 73.56 359 PHE A N 1
ATOM 2895 C CA . PHE A 1 359 ? -11.833 7.176 8.360 1.00 73.56 359 PHE A CA 1
ATOM 2896 C C . PHE A 1 359 ? -12.178 7.654 9.791 1.00 73.56 359 PHE A C 1
ATOM 2898 O O . PHE A 1 359 ? -11.267 8.080 10.504 1.00 73.56 359 PHE A O 1
ATOM 2905 N N . PRO A 1 360 ? -13.452 7.571 10.231 1.00 78.62 360 PRO A N 1
ATOM 2906 C CA . PRO A 1 360 ? -13.872 7.918 11.593 1.00 78.62 360 PRO A CA 1
ATOM 2907 C C . PRO A 1 360 ? -13.330 6.921 12.630 1.00 78.62 360 PRO A C 1
ATOM 2909 O O . PRO A 1 360 ? -13.823 5.797 12.748 1.00 78.62 360 PRO A O 1
ATOM 2912 N N . ILE A 1 361 ? -12.313 7.320 13.400 1.00 86.38 361 ILE A N 1
ATOM 2913 C CA . ILE A 1 361 ? -11.669 6.475 14.425 1.00 86.38 361 ILE A CA 1
ATOM 2914 C C . ILE A 1 361 ? -12.665 6.049 15.514 1.00 86.38 361 ILE A C 1
ATOM 2916 O O . ILE A 1 361 ? -12.555 4.964 16.074 1.00 86.38 361 ILE A O 1
ATOM 2920 N N . GLU A 1 362 ? -13.694 6.848 15.776 1.00 87.12 362 GLU A N 1
ATOM 2921 C CA . GLU A 1 362 ? -14.778 6.517 16.698 1.00 87.12 362 GLU A CA 1
ATOM 2922 C C . GLU A 1 362 ? -15.615 5.301 16.263 1.00 87.12 362 GLU A C 1
ATOM 2924 O O . GLU A 1 362 ? -16.326 4.726 17.083 1.00 87.12 362 GLU A O 1
ATOM 2929 N N . ALA A 1 363 ? -15.537 4.871 14.999 1.00 84.88 363 ALA A N 1
ATOM 2930 C CA . ALA A 1 363 ? -16.330 3.751 14.496 1.00 84.88 363 ALA A CA 1
ATOM 2931 C C . ALA A 1 363 ? -15.706 2.365 14.757 1.00 84.88 363 ALA A C 1
ATOM 2933 O O . ALA A 1 363 ? -16.402 1.356 14.571 1.00 84.88 363 ALA A O 1
ATOM 2934 N N . ILE A 1 364 ? -14.433 2.296 15.169 1.00 89.56 364 ILE A N 1
ATOM 2935 C CA . ILE A 1 364 ? -13.722 1.029 15.418 1.00 89.56 364 ILE A CA 1
ATOM 2936 C C . ILE A 1 364 ? -13.980 0.502 16.843 1.00 89.56 364 ILE A C 1
ATOM 2938 O O . ILE A 1 364 ? -14.215 1.314 17.751 1.00 89.56 364 ILE A O 1
ATOM 2942 N N . PRO A 1 365 ? -13.901 -0.825 17.063 1.00 91.31 365 PRO A N 1
ATOM 2943 C CA . PRO A 1 365 ? -14.038 -1.420 18.392 1.00 91.31 365 PRO A CA 1
ATOM 2944 C C . PRO A 1 365 ? -13.091 -0.799 19.430 1.00 91.31 365 PRO A C 1
ATOM 2946 O O . PRO A 1 365 ? -12.015 -0.280 19.118 1.00 91.31 365 PRO A O 1
ATOM 2949 N N . MET A 1 366 ? -13.479 -0.821 20.702 1.00 93.75 366 MET A N 1
ATOM 2950 C CA . MET A 1 366 ? -12.719 -0.201 21.789 1.00 93.75 366 MET A CA 1
ATOM 2951 C C . MET A 1 366 ? -11.347 -0.839 21.979 1.00 93.75 366 MET A C 1
ATOM 2953 O O . MET A 1 366 ? -10.372 -0.121 22.205 1.00 93.75 366 MET A O 1
ATOM 2957 N N . ARG A 1 367 ? -11.251 -2.161 21.826 1.00 94.44 367 ARG A N 1
ATOM 2958 C CA . ARG A 1 367 ? -9.976 -2.880 21.892 1.00 94.44 367 ARG A CA 1
ATOM 2959 C C . ARG A 1 367 ? -9.017 -2.426 20.788 1.00 94.44 367 ARG A C 1
ATOM 2961 O O . ARG A 1 367 ? -7.857 -2.144 21.085 1.00 94.44 367 ARG A O 1
ATOM 2968 N N . ASP A 1 368 ? -9.507 -2.245 19.562 1.00 93.56 368 ASP A N 1
ATOM 2969 C CA . ASP A 1 368 ? -8.693 -1.783 18.428 1.00 93.56 368 ASP A CA 1
ATOM 2970 C C . ASP A 1 368 ? -8.348 -0.295 18.514 1.00 93.56 368 ASP A C 1
ATOM 2972 O O . ASP A 1 368 ? -7.276 0.120 18.077 1.00 93.56 368 ASP A O 1
ATOM 2976 N N . PHE A 1 369 ? -9.209 0.510 19.141 1.00 94.75 369 PHE A N 1
ATOM 2977 C CA . PHE A 1 369 ? -8.852 1.873 19.523 1.00 94.75 369 PHE A CA 1
ATOM 2978 C C . PHE A 1 369 ? -7.715 1.894 20.543 1.00 94.75 369 PHE A C 1
ATOM 2980 O O . PHE A 1 369 ? -6.819 2.718 20.418 1.00 94.75 369 PHE A O 1
ATOM 2987 N N . GLY A 1 370 ? -7.687 0.961 21.496 1.00 95.94 370 GLY A N 1
ATOM 2988 C CA . GLY A 1 370 ? -6.539 0.788 22.387 1.00 95.94 370 GLY A CA 1
ATOM 2989 C C . GLY A 1 370 ? -5.239 0.462 21.642 1.00 95.94 370 GLY A C 1
ATOM 2990 O O . GLY A 1 370 ? -4.209 1.059 21.945 1.00 95.94 370 GLY A O 1
ATOM 2991 N N . ASP A 1 371 ? -5.286 -0.409 20.627 1.00 95.44 371 ASP A N 1
ATOM 2992 C CA . ASP A 1 371 ? -4.125 -0.687 19.763 1.00 95.44 371 ASP A CA 1
ATOM 2993 C C . ASP A 1 371 ? -3.715 0.553 18.947 1.00 95.44 371 ASP A C 1
ATOM 2995 O O . ASP A 1 371 ? -2.530 0.851 18.811 1.00 95.44 371 ASP A O 1
ATOM 2999 N N . PHE A 1 372 ? -4.683 1.332 18.453 1.00 94.81 372 PHE A N 1
ATOM 3000 C CA . PHE A 1 372 ? -4.414 2.607 17.783 1.00 94.81 372 PHE A CA 1
ATOM 3001 C C . PHE A 1 372 ? -3.709 3.603 18.715 1.00 94.81 372 PHE A C 1
ATOM 3003 O O . PHE A 1 372 ? -2.714 4.208 18.318 1.00 94.81 372 PHE A O 1
ATOM 3010 N N . LEU A 1 373 ? -4.168 3.739 19.962 1.00 95.81 373 LEU A N 1
ATOM 3011 C CA . LEU A 1 373 ? -3.515 4.571 20.975 1.00 95.81 373 LEU A CA 1
ATOM 3012 C C . LEU A 1 373 ? -2.090 4.086 21.279 1.00 95.81 373 LEU A C 1
ATOM 3014 O O . LEU A 1 373 ? -1.185 4.907 21.414 1.00 95.81 373 LEU A O 1
ATOM 3018 N N . ALA A 1 374 ? -1.874 2.768 21.328 1.00 96.00 374 ALA A N 1
ATOM 3019 C CA . ALA A 1 374 ? -0.558 2.179 21.560 1.00 96.00 374 ALA A CA 1
ATOM 3020 C C . ALA A 1 374 ? 0.466 2.548 20.473 1.00 96.00 374 ALA A C 1
ATOM 3022 O O . ALA A 1 374 ? 1.637 2.731 20.785 1.00 96.00 374 ALA A O 1
ATOM 3023 N N . VAL A 1 375 ? 0.039 2.717 19.216 1.00 94.50 375 VAL A N 1
ATOM 3024 C CA . VAL A 1 375 ? 0.918 3.170 18.118 1.00 94.50 375 VAL A CA 1
ATOM 3025 C C . VAL A 1 375 ? 1.342 4.641 18.271 1.00 94.50 375 VAL A C 1
ATOM 3027 O O . VAL A 1 375 ? 2.392 5.026 17.762 1.00 94.50 375 VAL A O 1
ATOM 3030 N N . HIS A 1 376 ? 0.558 5.459 18.981 1.00 94.62 376 HIS A N 1
ATOM 3031 C CA . HIS A 1 376 ? 0.754 6.913 19.099 1.00 94.62 376 HIS A CA 1
ATOM 3032 C C . HIS A 1 376 ? 1.364 7.355 20.436 1.00 94.62 376 HIS A C 1
ATOM 3034 O O . HIS A 1 376 ? 1.410 8.553 20.726 1.00 94.62 376 HIS A O 1
ATOM 3040 N N . VAL A 1 377 ? 1.798 6.412 21.272 1.00 96.25 377 VAL A N 1
ATOM 3041 C CA . VAL A 1 377 ? 2.364 6.735 22.581 1.00 96.25 377 VAL A CA 1
ATOM 3042 C C . VAL A 1 377 ? 3.813 7.214 22.464 1.00 96.25 377 VAL A C 1
ATOM 3044 O O . VAL A 1 377 ? 4.638 6.589 21.799 1.00 96.25 377 VAL A O 1
ATOM 3047 N N . ASP A 1 378 ? 4.139 8.306 23.151 1.00 97.06 378 ASP A N 1
ATOM 3048 C CA . ASP A 1 378 ? 5.511 8.699 23.452 1.00 97.06 378 ASP A CA 1
ATOM 3049 C C . ASP A 1 378 ? 6.009 7.878 24.656 1.00 97.06 378 ASP A C 1
ATOM 3051 O O . ASP A 1 378 ? 5.542 8.086 25.787 1.00 97.06 378 ASP A O 1
ATOM 3055 N N . PRO A 1 379 ? 6.961 6.948 24.453 1.00 96.88 379 PRO A N 1
ATOM 3056 C CA . PRO A 1 379 ? 7.438 6.070 25.514 1.00 96.88 379 PRO A CA 1
ATOM 3057 C C . PRO A 1 379 ? 8.125 6.823 26.662 1.00 96.88 379 PRO A C 1
ATOM 3059 O O . PRO A 1 379 ? 8.170 6.296 27.775 1.00 96.88 379 PRO A O 1
ATOM 3062 N N . ASN A 1 380 ? 8.634 8.039 26.427 1.00 97.38 380 ASN A N 1
ATOM 3063 C CA . ASN A 1 380 ? 9.302 8.833 27.462 1.00 97.38 380 ASN A CA 1
ATOM 3064 C C . ASN A 1 380 ? 8.298 9.431 28.456 1.00 97.38 380 ASN A C 1
ATOM 3066 O O . ASN A 1 380 ? 8.613 9.605 29.629 1.00 97.38 380 ASN A O 1
ATOM 3070 N N . VAL A 1 381 ? 7.078 9.742 28.006 1.00 97.12 381 VAL A N 1
ATOM 3071 C CA . VAL A 1 381 ? 6.047 10.340 28.872 1.00 97.12 381 VAL A CA 1
ATOM 3072 C C . VAL A 1 381 ? 5.450 9.299 29.817 1.00 97.12 381 VAL A C 1
ATOM 3074 O O . VAL A 1 381 ? 5.145 9.608 30.968 1.00 97.12 381 VAL A O 1
ATOM 3077 N N . ILE A 1 382 ? 5.304 8.058 29.349 1.00 96.44 382 ILE A N 1
ATOM 3078 C CA . ILE A 1 382 ? 4.756 6.946 30.141 1.00 96.44 382 ILE A CA 1
ATOM 3079 C C . ILE A 1 382 ? 5.834 6.111 30.849 1.00 96.44 382 ILE A C 1
ATOM 3081 O O . ILE A 1 382 ? 5.533 5.042 31.387 1.00 96.44 382 ILE A O 1
ATOM 3085 N N . GLU A 1 383 ? 7.088 6.567 30.848 1.00 97.06 383 GLU A N 1
ATOM 3086 C CA . GLU A 1 383 ? 8.191 5.872 31.505 1.00 97.06 383 GLU A CA 1
ATOM 3087 C C . GLU A 1 383 ? 7.905 5.657 33.001 1.00 97.06 383 GLU A C 1
ATOM 3089 O O . GLU A 1 383 ? 7.440 6.544 33.717 1.00 97.06 383 GLU A O 1
ATOM 3094 N N . GLY A 1 384 ? 8.163 4.436 33.478 1.00 94.81 384 GLY A N 1
ATOM 3095 C CA . GLY A 1 384 ? 7.954 4.053 34.876 1.00 94.81 384 GLY A CA 1
ATOM 3096 C C . GLY A 1 384 ? 6.499 3.781 35.277 1.00 94.81 384 GLY A C 1
ATOM 3097 O O . GLY A 1 384 ? 6.267 3.386 36.421 1.00 94.81 384 GLY A O 1
ATOM 3098 N N . LEU A 1 385 ? 5.522 3.943 34.376 1.00 96.44 385 LEU A N 1
ATOM 3099 C CA . LEU A 1 385 ? 4.166 3.448 34.618 1.00 96.44 385 LEU A CA 1
ATOM 3100 C C . LEU A 1 385 ? 4.128 1.914 34.540 1.00 96.44 385 LEU A C 1
ATOM 3102 O O . LEU A 1 385 ? 4.621 1.315 33.585 1.00 96.44 385 LEU A O 1
ATOM 3106 N N . ASP A 1 386 ? 3.504 1.303 35.546 1.00 97.62 386 ASP A N 1
ATOM 3107 C CA . ASP A 1 386 ? 3.136 -0.114 35.599 1.00 97.62 386 ASP A CA 1
ATOM 3108 C C . ASP A 1 386 ? 1.710 -0.206 36.159 1.00 97.62 386 ASP A C 1
ATOM 3110 O O . ASP A 1 386 ? 1.496 -0.128 37.372 1.00 97.62 386 ASP A O 1
ATOM 3114 N N . CYS A 1 387 ? 0.718 -0.195 35.268 1.00 97.75 387 CYS A N 1
ATOM 3115 C CA . CYS A 1 387 ? -0.692 -0.124 35.646 1.00 97.75 387 CYS A CA 1
ATOM 3116 C C . CYS A 1 387 ? -1.640 -0.603 34.539 1.00 97.75 387 CYS A C 1
ATOM 3118 O O . CYS A 1 387 ? -1.274 -0.769 33.372 1.00 97.75 387 CYS A O 1
ATOM 3120 N N . LYS A 1 388 ? -2.904 -0.804 34.913 1.00 98.38 388 LYS A N 1
ATOM 3121 C CA . LYS A 1 388 ? -4.021 -1.111 34.012 1.00 98.38 388 LYS A CA 1
ATOM 3122 C C . LYS A 1 388 ? -5.005 0.058 33.994 1.00 98.38 388 LYS A C 1
ATOM 3124 O O . LYS A 1 388 ? -5.533 0.438 35.041 1.00 98.38 388 LYS A O 1
ATOM 3129 N N . ILE A 1 389 ? -5.296 0.604 32.815 1.00 98.25 389 ILE A N 1
ATOM 3130 C CA . ILE A 1 389 ? -6.297 1.665 32.630 1.00 98.25 389 ILE A CA 1
ATOM 3131 C C . ILE A 1 389 ? -7.456 1.134 31.787 1.00 98.25 389 ILE A C 1
ATOM 3133 O O . ILE A 1 389 ? -7.253 0.673 30.667 1.00 98.25 389 ILE A O 1
ATOM 3137 N N . ARG A 1 390 ? -8.682 1.217 32.309 1.00 98.00 390 ARG A N 1
ATOM 3138 C CA . ARG A 1 390 ? -9.904 0.918 31.553 1.00 98.00 390 ARG A CA 1
ATOM 3139 C C . ARG A 1 390 ? -10.330 2.136 30.738 1.00 98.00 390 ARG A C 1
ATOM 3141 O O . ARG A 1 390 ? -10.475 3.224 31.292 1.00 98.00 390 ARG A O 1
ATOM 3148 N N . ILE A 1 391 ? -10.567 1.944 29.446 1.00 97.44 391 ILE A N 1
ATOM 3149 C CA . ILE A 1 391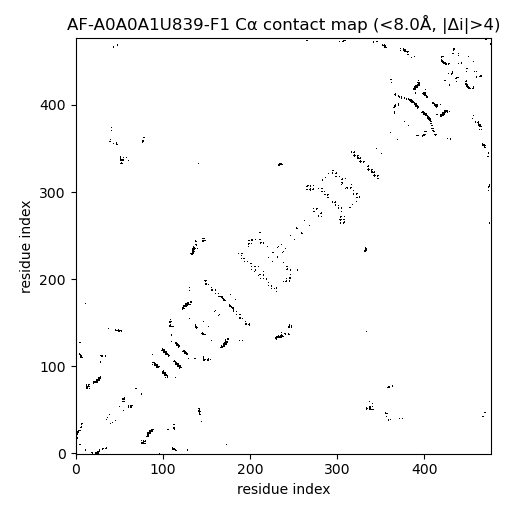 ? -11.200 2.932 28.568 1.00 97.44 391 ILE A CA 1
ATOM 3150 C C . ILE A 1 391 ? -12.571 2.412 28.138 1.00 97.44 391 ILE A C 1
ATOM 3152 O O . ILE A 1 391 ? -12.679 1.277 27.678 1.00 97.44 391 ILE A O 1
ATOM 3156 N N . GLU A 1 392 ? -13.626 3.206 28.325 1.00 96.69 392 GLU A N 1
ATOM 3157 C CA . GLU A 1 392 ? -15.011 2.747 28.138 1.00 96.69 392 GLU A CA 1
ATOM 3158 C C . GLU A 1 392 ? -15.887 3.770 27.408 1.00 96.69 392 GLU A C 1
ATOM 3160 O O . GLU A 1 392 ? -15.945 4.941 27.788 1.00 96.69 392 GLU A O 1
ATOM 3165 N N . ASP A 1 393 ? -16.616 3.295 26.393 1.00 95.56 393 ASP A N 1
ATOM 3166 C CA . ASP A 1 393 ? -17.670 4.048 25.720 1.00 95.56 393 ASP A CA 1
ATOM 3167 C C . ASP A 1 393 ? -18.990 3.862 26.465 1.00 95.56 393 ASP A C 1
ATOM 3169 O O . ASP A 1 393 ? -19.560 2.770 26.496 1.00 95.56 393 ASP A O 1
ATOM 3173 N N . THR A 1 394 ? -19.521 4.942 27.028 1.00 93.38 394 THR A N 1
ATOM 3174 C CA . THR A 1 394 ? -20.766 4.899 27.802 1.00 93.38 394 THR A CA 1
ATOM 3175 C C . THR A 1 394 ? -22.003 4.638 26.945 1.00 93.38 394 THR A C 1
ATOM 3177 O O . THR A 1 394 ? -23.025 4.214 27.485 1.00 93.38 394 THR A O 1
ATOM 3180 N N . ASN A 1 395 ? -21.935 4.887 25.630 1.00 89.44 395 ASN A N 1
ATOM 3181 C CA . ASN A 1 395 ? -23.078 4.710 24.733 1.00 89.44 395 ASN A CA 1
ATOM 3182 C C . ASN A 1 395 ? -23.334 3.226 24.456 1.00 89.44 395 ASN A C 1
ATOM 3184 O O . ASN A 1 395 ? -24.447 2.741 24.661 1.00 89.44 395 ASN A O 1
ATOM 3188 N N . ASN A 1 396 ? -22.290 2.498 24.051 1.00 85.00 396 ASN A N 1
ATOM 3189 C CA . ASN A 1 396 ? -22.393 1.082 23.693 1.00 85.00 396 ASN A CA 1
ATOM 3190 C C . ASN A 1 396 ? -21.921 0.131 24.806 1.00 85.00 396 ASN A C 1
ATOM 3192 O O . ASN A 1 396 ? -22.036 -1.083 24.654 1.00 85.00 396 ASN A O 1
ATOM 3196 N N . LYS A 1 397 ? -21.412 0.669 25.927 1.00 87.62 397 LYS A N 1
ATOM 3197 C CA . LYS A 1 397 ? -20.810 -0.075 27.055 1.00 87.62 397 LYS A CA 1
ATOM 3198 C C . LYS A 1 397 ? -19.641 -0.969 26.640 1.00 87.62 397 LYS A C 1
ATOM 3200 O O . LYS A 1 397 ? -19.339 -1.967 27.294 1.00 87.62 397 LYS A O 1
ATOM 3205 N N . GLU A 1 398 ? -18.991 -0.610 25.542 1.00 92.94 398 GLU A N 1
ATOM 3206 C CA . GLU A 1 398 ? -17.796 -1.283 25.067 1.00 92.94 398 GLU A CA 1
ATOM 3207 C C . GLU A 1 398 ? -16.584 -0.749 25.832 1.00 92.94 398 GLU A C 1
ATOM 3209 O O . GLU A 1 398 ? -16.447 0.460 26.026 1.00 92.94 398 GLU A O 1
ATOM 3214 N N . SER A 1 399 ? -15.695 -1.638 26.270 1.00 95.81 399 SER A N 1
ATOM 3215 C CA . SER A 1 399 ? -14.499 -1.251 27.015 1.00 95.81 399 SER A CA 1
ATOM 3216 C C . SER A 1 399 ? -13.276 -2.056 26.599 1.00 95.81 399 SER A C 1
ATOM 3218 O O . SER A 1 399 ? -13.392 -3.177 26.104 1.00 95.81 399 SER A O 1
ATOM 3220 N N . ALA A 1 400 ? -12.105 -1.471 26.829 1.00 97.38 400 ALA A N 1
ATOM 3221 C CA . ALA A 1 400 ? -10.812 -2.122 26.689 1.00 97.38 400 ALA A CA 1
ATOM 3222 C C . ALA A 1 400 ? -9.945 -1.848 27.920 1.00 97.38 400 ALA A C 1
ATOM 3224 O O . ALA A 1 400 ? -10.103 -0.824 28.593 1.00 97.38 400 ALA A O 1
ATOM 3225 N N . ILE A 1 401 ? -9.016 -2.760 28.199 1.00 98.06 401 ILE A N 1
ATOM 3226 C CA . ILE A 1 401 ? -7.981 -2.571 29.216 1.00 98.06 401 ILE A CA 1
ATOM 3227 C C . ILE A 1 401 ? -6.657 -2.278 28.521 1.00 98.06 401 ILE A C 1
ATOM 3229 O O . ILE A 1 401 ? -6.137 -3.111 27.780 1.00 98.06 401 ILE A O 1
ATOM 3233 N N . LEU A 1 402 ? -6.101 -1.107 28.814 1.00 98.12 402 LEU A N 1
ATOM 3234 C CA . LEU A 1 402 ? -4.755 -0.709 28.436 1.00 98.12 402 LEU A CA 1
ATOM 3235 C C . LEU A 1 402 ? -3.800 -1.149 29.545 1.00 98.12 402 LEU A C 1
ATOM 3237 O O . LEU A 1 402 ? -3.830 -0.609 30.651 1.00 98.12 402 LEU A O 1
ATOM 3241 N N . VAL A 1 403 ? -2.977 -2.155 29.264 1.00 97.88 403 VAL A N 1
ATOM 3242 C CA . VAL A 1 403 ? -1.918 -2.615 30.167 1.00 97.88 403 VAL A CA 1
ATOM 3243 C C . VAL A 1 403 ? -0.642 -1.867 29.818 1.00 97.88 403 VAL A C 1
ATOM 3245 O O . VAL A 1 403 ? -0.064 -2.099 28.753 1.00 97.88 403 VAL A O 1
ATOM 3248 N N . ILE A 1 404 ? -0.231 -0.973 30.710 1.00 97.94 404 ILE A N 1
ATOM 3249 C CA . ILE A 1 404 ? 0.910 -0.083 30.527 1.00 97.94 404 ILE A CA 1
ATOM 3250 C C . ILE A 1 404 ? 2.055 -0.609 31.376 1.00 97.94 404 ILE A C 1
ATOM 3252 O O . ILE A 1 404 ? 1.942 -0.644 32.597 1.00 97.94 404 ILE A O 1
ATOM 3256 N N . CYS A 1 405 ? 3.140 -1.023 30.732 1.00 97.25 405 CYS A N 1
ATOM 3257 C CA . CYS A 1 405 ? 4.384 -1.385 31.403 1.00 97.25 405 CYS A CA 1
ATOM 3258 C C . CYS A 1 405 ? 5.560 -1.260 30.431 1.00 97.25 405 CYS A C 1
ATOM 3260 O O . CYS A 1 405 ? 5.395 -1.430 29.223 1.00 97.25 405 CYS A O 1
ATOM 3262 N N . ASN A 1 406 ? 6.757 -0.963 30.951 1.00 96.88 406 ASN A N 1
ATOM 3263 C CA . ASN A 1 406 ? 7.982 -0.809 30.150 1.00 96.88 406 ASN A CA 1
ATOM 3264 C C . ASN A 1 406 ? 7.803 0.158 28.962 1.00 96.88 406 ASN A C 1
ATOM 3266 O O . ASN A 1 406 ? 8.159 -0.168 27.829 1.00 96.88 406 ASN A O 1
ATOM 3270 N N . SER A 1 407 ? 7.170 1.309 29.211 1.00 96.62 407 SER A N 1
ATOM 3271 C CA . SER A 1 407 ? 6.861 2.317 28.187 1.00 96.62 407 SER A CA 1
ATOM 3272 C C . SER A 1 407 ? 6.113 1.771 26.961 1.00 96.62 407 SER A C 1
ATOM 3274 O O . SER A 1 407 ? 6.260 2.275 25.851 1.00 96.62 407 SER A O 1
ATOM 3276 N N . THR A 1 408 ? 5.309 0.725 27.161 1.00 97.06 408 THR A N 1
ATOM 3277 C CA . THR A 1 408 ? 4.519 0.053 26.127 1.00 97.06 408 THR A CA 1
ATOM 3278 C C . THR A 1 408 ? 3.071 -0.058 26.583 1.00 97.06 408 THR A C 1
ATOM 3280 O O . THR A 1 408 ? 2.801 -0.220 27.774 1.00 97.06 408 THR A O 1
ATOM 3283 N N . ILE A 1 409 ? 2.135 -0.016 25.636 1.00 97.69 409 ILE A N 1
ATOM 3284 C CA . ILE A 1 409 ? 0.708 -0.234 25.880 1.00 97.69 409 ILE A CA 1
ATOM 3285 C C . ILE A 1 409 ? 0.284 -1.529 25.184 1.00 97.69 409 ILE A C 1
ATOM 3287 O O . ILE A 1 409 ? 0.509 -1.696 23.990 1.00 97.69 409 ILE A O 1
ATOM 3291 N N . ASN A 1 410 ? -0.357 -2.436 25.921 1.00 96.75 410 ASN A N 1
ATOM 3292 C CA . ASN A 1 410 ? -1.025 -3.611 25.360 1.00 96.75 410 ASN A CA 1
ATOM 3293 C C . ASN A 1 410 ? -2.536 -3.453 25.532 1.00 96.75 410 ASN A C 1
ATOM 3295 O O . ASN A 1 410 ? -2.995 -3.248 26.657 1.00 96.75 410 ASN A O 1
ATOM 3299 N N . SER A 1 411 ? -3.308 -3.597 24.456 1.00 95.75 411 SER A N 1
ATOM 3300 C CA . SER A 1 411 ? -4.770 -3.561 24.525 1.00 95.75 411 SER A CA 1
ATOM 3301 C C . SER A 1 411 ? -5.356 -4.958 24.716 1.00 95.75 411 SER A C 1
ATOM 3303 O O . SER A 1 411 ? -4.924 -5.934 24.094 1.00 95.75 411 SER A O 1
ATOM 3305 N N . ARG A 1 412 ? -6.366 -5.063 25.577 1.00 94.44 412 ARG A N 1
ATOM 3306 C CA . ARG A 1 412 ? -7.171 -6.271 25.788 1.00 94.44 412 ARG A CA 1
ATOM 3307 C C . ARG A 1 412 ? -8.643 -5.909 25.725 1.00 94.44 412 ARG A C 1
ATOM 3309 O O . ARG A 1 412 ? -9.014 -4.776 26.041 1.00 94.44 412 ARG A O 1
ATOM 3316 N N . ASP A 1 413 ? -9.469 -6.896 25.397 1.00 92.00 413 ASP A N 1
ATOM 3317 C CA . ASP A 1 413 ? -10.903 -6.800 25.655 1.00 92.00 413 ASP A CA 1
ATOM 3318 C C . ASP A 1 413 ? -11.137 -6.482 27.141 1.00 92.00 413 ASP A C 1
ATOM 3320 O O . ASP A 1 413 ? -10.269 -6.738 27.983 1.00 92.00 413 ASP A O 1
ATOM 3324 N N . GLY A 1 414 ? -12.278 -5.861 27.442 1.00 84.81 414 GLY A N 1
ATOM 3325 C CA . GLY A 1 414 ? -12.591 -5.294 28.753 1.00 84.81 414 GLY A CA 1
ATOM 3326 C C . GLY A 1 414 ? -12.371 -6.212 29.966 1.00 84.81 414 GLY A C 1
ATOM 3327 O O . GLY A 1 414 ? -12.106 -7.408 29.881 1.00 84.81 414 GLY A O 1
ATOM 3328 N N . GLY A 1 415 ? -12.507 -5.633 31.154 1.00 86.50 415 GLY A N 1
ATOM 3329 C CA . GLY A 1 415 ? -12.343 -6.354 32.412 1.00 86.50 415 GLY A CA 1
ATOM 3330 C C . GLY A 1 415 ? -12.551 -5.454 33.623 1.00 86.50 415 GLY A C 1
ATOM 3331 O O . GLY A 1 415 ? -12.664 -4.232 33.499 1.00 86.50 415 GLY A O 1
ATOM 3332 N N . ASP A 1 416 ? -12.596 -6.067 34.804 1.00 88.00 416 ASP A N 1
ATOM 3333 C CA . ASP A 1 416 ? -12.909 -5.367 36.059 1.00 88.00 416 ASP A CA 1
ATOM 3334 C C . ASP A 1 416 ? -11.667 -5.072 36.918 1.00 88.00 416 ASP A C 1
ATOM 3336 O O . ASP A 1 416 ? -11.751 -4.376 37.928 1.00 88.00 416 ASP A O 1
ATOM 3340 N N . GLU A 1 417 ? -10.495 -5.567 36.514 1.00 93.56 417 GLU A N 1
ATOM 3341 C CA . GLU A 1 417 ? -9.231 -5.336 37.214 1.00 93.56 417 GLU A CA 1
ATOM 3342 C C . GLU A 1 417 ? -8.462 -4.171 36.573 1.00 93.56 417 GLU A C 1
ATOM 3344 O O . GLU A 1 417 ? -7.811 -4.334 35.538 1.00 93.56 417 GLU A O 1
ATOM 3349 N N . TYR A 1 418 ? -8.550 -2.989 37.188 1.00 96.81 418 TYR A N 1
ATOM 3350 C CA . TYR A 1 418 ? -7.891 -1.775 36.707 1.00 96.81 418 TYR A CA 1
ATOM 3351 C C . TYR A 1 418 ? -7.565 -0.768 37.822 1.00 96.81 418 TYR A C 1
ATOM 3353 O O . TYR A 1 418 ? -8.334 -0.556 38.772 1.00 96.81 418 TYR A O 1
ATOM 3361 N N . ASP A 1 419 ? -6.438 -0.082 37.652 1.00 97.81 419 ASP A N 1
ATOM 3362 C CA . ASP A 1 419 ? -5.904 0.937 38.560 1.00 97.81 419 ASP A CA 1
ATOM 3363 C C . ASP A 1 419 ? -6.451 2.337 38.248 1.00 97.81 419 ASP A C 1
ATOM 3365 O O . ASP A 1 419 ? -6.519 3.198 39.132 1.00 97.81 419 ASP A O 1
ATOM 3369 N N . GLY A 1 420 ? -6.868 2.560 36.997 1.00 97.75 420 GLY A N 1
ATOM 3370 C CA . GLY A 1 420 ? -7.472 3.800 36.510 1.00 97.75 420 GLY A CA 1
ATOM 3371 C C . GLY A 1 420 ? -8.566 3.552 35.480 1.00 97.75 420 GLY A C 1
ATOM 3372 O O . GLY A 1 420 ? -8.656 2.478 34.893 1.00 97.75 420 GLY A O 1
ATOM 3373 N N . GLU A 1 421 ? -9.420 4.546 35.278 1.00 98.00 421 GLU A N 1
ATOM 3374 C CA . GLU A 1 421 ? -10.532 4.480 34.326 1.00 98.00 421 GLU A CA 1
ATOM 3375 C C . GLU A 1 421 ? -10.714 5.839 33.663 1.00 98.00 421 GLU A C 1
ATOM 3377 O O . GLU A 1 421 ? -10.631 6.863 34.340 1.00 98.00 421 GLU A O 1
ATOM 3382 N N . ILE A 1 422 ? -11.008 5.838 32.368 1.00 98.00 422 ILE A N 1
ATOM 3383 C CA . ILE A 1 422 ? -11.548 6.980 31.635 1.00 98.00 422 ILE A CA 1
ATOM 3384 C C . ILE A 1 422 ? -12.778 6.512 30.858 1.00 98.00 422 ILE A C 1
ATOM 3386 O O . ILE A 1 422 ? -12.700 5.589 30.046 1.00 98.00 422 ILE A O 1
ATOM 3390 N N . LYS A 1 423 ? -13.932 7.132 31.111 1.00 97.00 423 LYS A N 1
ATOM 3391 C CA . LYS A 1 423 ? -15.182 6.776 30.429 1.00 97.00 423 LYS A CA 1
ATOM 3392 C C . LYS A 1 423 ? -15.979 7.993 29.992 1.00 97.00 423 LYS A C 1
ATOM 3394 O O . LYS A 1 423 ? -16.047 8.983 30.716 1.00 97.00 423 LYS A O 1
ATOM 3399 N N . GLY A 1 424 ? -16.603 7.886 28.829 1.00 97.06 424 GLY A N 1
ATOM 3400 C CA . GLY A 1 424 ? -17.492 8.880 28.228 1.00 97.06 424 GLY A CA 1
ATOM 3401 C C . GLY A 1 424 ? -17.934 8.403 26.851 1.00 97.06 424 GLY A C 1
ATOM 3402 O O . GLY A 1 424 ? -17.773 7.226 26.540 1.00 97.06 424 GLY A O 1
ATOM 3403 N N . SER A 1 425 ? -18.474 9.283 26.008 1.00 96.06 425 SER A N 1
ATOM 3404 C CA . SER A 1 425 ? -18.788 8.873 24.636 1.00 96.06 425 SER A CA 1
ATOM 3405 C C . SER A 1 425 ? -17.508 8.551 23.857 1.00 96.06 425 SER A C 1
ATOM 3407 O O . SER A 1 425 ? -16.483 9.221 24.024 1.00 96.06 425 SER A O 1
ATOM 3409 N N . LYS A 1 426 ? -17.562 7.562 22.958 1.00 94.00 426 LYS A N 1
ATOM 3410 C CA . LYS A 1 426 ? -16.436 7.233 22.066 1.00 94.00 426 LYS A CA 1
ATOM 3411 C C . LYS A 1 426 ? -15.889 8.454 21.313 1.00 94.00 426 LYS A C 1
ATOM 3413 O O . LYS A 1 426 ? -14.677 8.578 21.170 1.00 94.00 426 LYS A O 1
ATOM 3418 N N . GLN A 1 427 ? -16.764 9.368 20.886 1.00 94.00 427 GLN A N 1
ATOM 3419 C CA . GLN A 1 427 ? -16.361 10.611 20.227 1.00 94.00 427 GLN A CA 1
ATOM 3420 C C . GLN A 1 427 ? -15.568 11.531 21.163 1.00 94.00 427 GLN A C 1
ATOM 3422 O O . GLN A 1 427 ? -14.500 11.997 20.778 1.00 94.00 427 GLN A O 1
ATOM 3427 N N . ASP A 1 428 ? -16.055 11.775 22.387 1.00 96.12 428 ASP A N 1
ATOM 3428 C CA . ASP A 1 428 ? -15.350 12.636 23.349 1.00 96.12 428 ASP A CA 1
ATOM 3429 C C . ASP A 1 428 ? -13.978 12.026 23.720 1.00 96.12 428 ASP A C 1
ATOM 3431 O O . ASP A 1 428 ? -12.995 12.756 23.844 1.00 96.12 428 ASP A O 1
ATOM 3435 N N . LEU A 1 429 ? -13.883 10.691 23.835 1.00 96.62 429 LEU A N 1
ATOM 3436 C CA . LEU A 1 429 ? -12.610 9.985 24.041 1.00 96.62 429 LEU A CA 1
ATOM 3437 C C . LEU A 1 429 ? -11.637 10.218 22.878 1.00 96.62 429 LEU A C 1
ATOM 3439 O O . LEU A 1 429 ? -10.492 10.599 23.109 1.00 96.62 429 LEU A O 1
ATOM 3443 N N . VAL A 1 430 ? -12.083 10.026 21.633 1.00 94.31 430 VAL A N 1
ATOM 3444 C CA . VAL A 1 430 ? -11.270 10.298 20.435 1.00 94.31 430 VAL A CA 1
ATOM 3445 C C . VAL A 1 430 ? -10.823 11.761 20.404 1.00 94.31 430 VAL A C 1
ATOM 3447 O O . VAL A 1 430 ? -9.646 12.036 20.179 1.00 94.31 430 VAL A O 1
ATOM 3450 N N . ASP A 1 431 ? -11.719 12.705 20.691 1.00 94.44 431 ASP A N 1
ATOM 3451 C CA . ASP A 1 431 ? -11.423 14.139 20.656 1.00 94.44 431 ASP A CA 1
ATOM 3452 C C . ASP A 1 431 ? -10.346 14.564 21.671 1.00 94.44 431 ASP A C 1
ATOM 3454 O O . ASP A 1 431 ? -9.593 15.503 21.391 1.00 94.44 431 ASP A O 1
ATOM 3458 N N . ILE A 1 432 ? -10.218 13.865 22.807 1.00 96.50 432 ILE A N 1
ATOM 3459 C CA . ILE A 1 432 ? -9.134 14.075 23.784 1.00 96.50 432 ILE A CA 1
ATOM 3460 C C . ILE A 1 432 ? -7.766 13.718 23.183 1.00 96.50 432 ILE A C 1
ATOM 3462 O O . ILE A 1 432 ? -6.825 14.518 23.240 1.00 96.50 432 ILE A O 1
ATOM 3466 N N . PHE A 1 433 ? -7.643 12.529 22.588 1.00 95.25 433 PHE A N 1
ATOM 3467 C CA . PHE A 1 433 ? -6.379 12.047 22.009 1.00 95.25 433 PHE A CA 1
ATOM 3468 C C . PHE A 1 433 ? -6.025 12.758 20.694 1.00 95.25 433 PHE A C 1
ATOM 3470 O O . PHE A 1 433 ? -4.854 12.934 20.369 1.00 95.25 433 PHE A O 1
ATOM 3477 N N . MET A 1 434 ? -7.037 13.264 19.989 1.00 91.69 434 MET A N 1
ATOM 3478 C CA . MET A 1 434 ? -6.911 14.121 18.806 1.00 91.69 434 MET A CA 1
ATOM 3479 C C . MET A 1 434 ? -6.670 15.603 19.140 1.00 91.69 434 MET A C 1
ATOM 3481 O O . MET A 1 434 ? -6.646 16.434 18.233 1.00 91.69 434 MET A O 1
ATOM 3485 N N . ARG A 1 435 ? -6.555 15.964 20.428 1.00 93.62 435 ARG A N 1
ATOM 3486 C CA . ARG A 1 435 ? -6.354 17.346 20.916 1.00 93.62 435 ARG A CA 1
ATOM 3487 C C . ARG A 1 435 ? -7.436 18.348 20.484 1.00 93.62 435 ARG A C 1
ATOM 3489 O O . ARG A 1 435 ? -7.203 19.556 20.485 1.00 93.62 435 ARG A O 1
ATOM 3496 N N . LYS A 1 436 ? -8.638 17.870 20.152 1.00 93.06 436 LYS A N 1
ATOM 3497 C CA . LYS A 1 436 ? -9.807 18.699 19.800 1.00 93.06 436 LYS A CA 1
ATOM 3498 C C . LYS A 1 436 ? -10.559 19.208 21.031 1.00 93.06 436 LYS A C 1
ATOM 3500 O O . LYS A 1 436 ? -11.240 20.231 20.959 1.00 93.06 436 LYS A O 1
ATOM 3505 N N . GLN A 1 437 ? -10.458 18.493 22.148 1.00 95.56 437 GLN A N 1
ATOM 3506 C CA . GLN A 1 437 ? -11.006 18.864 23.453 1.00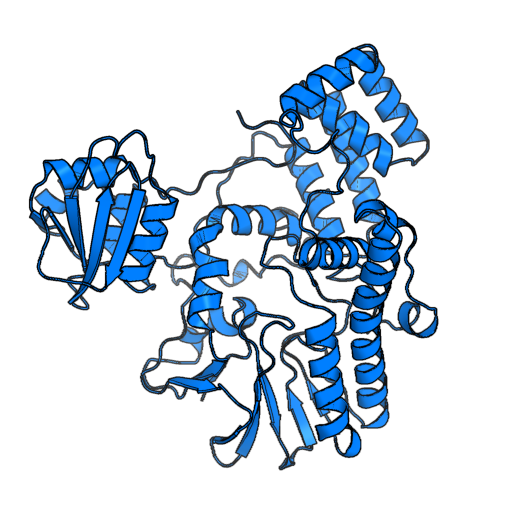 95.56 437 GLN A CA 1
ATOM 3507 C C . GLN A 1 437 ? -9.963 18.578 24.537 1.00 95.56 437 GLN A C 1
ATOM 3509 O O . GLN A 1 437 ? -9.159 17.655 24.407 1.00 95.56 437 GLN A O 1
ATOM 3514 N N . LYS A 1 438 ? -9.977 19.354 25.624 1.00 96.69 438 LYS A N 1
ATOM 3515 C CA . LYS A 1 438 ? -9.130 19.080 26.792 1.00 96.69 438 LYS A CA 1
ATOM 3516 C C . LYS A 1 438 ? -9.845 18.140 27.756 1.00 96.69 438 LYS A C 1
ATOM 3518 O O . LYS A 1 438 ? -11.040 18.300 27.993 1.00 96.69 438 LYS A O 1
ATOM 3523 N N . LEU A 1 439 ? -9.093 17.215 28.355 1.00 97.12 439 LEU A N 1
ATOM 3524 C CA . LEU A 1 439 ? -9.618 16.271 29.345 1.00 97.12 439 LEU A CA 1
ATOM 3525 C C . LEU A 1 439 ? -10.312 16.995 30.511 1.00 97.12 439 LEU A C 1
ATOM 3527 O O . LEU A 1 439 ? -11.464 16.690 30.804 1.00 97.12 439 LEU A O 1
ATOM 3531 N N . ASP A 1 440 ? -9.648 17.982 31.121 1.00 97.44 440 ASP A N 1
ATOM 3532 C CA . ASP A 1 440 ? -10.184 18.707 32.284 1.00 97.44 440 ASP A CA 1
ATOM 3533 C C . ASP A 1 440 ? -11.514 19.412 31.971 1.00 97.44 440 ASP A C 1
ATOM 3535 O O . ASP A 1 440 ? -12.458 19.326 32.750 1.00 97.44 440 ASP A O 1
ATOM 3539 N N . GLU A 1 441 ? -11.649 20.017 30.786 1.00 97.25 441 GLU A N 1
ATOM 3540 C CA . GLU A 1 441 ? -12.897 20.673 30.371 1.00 97.25 441 GLU A CA 1
ATOM 3541 C C . GLU A 1 441 ? -14.056 19.677 30.210 1.00 97.25 441 GLU A C 1
ATOM 3543 O O . GLU A 1 441 ? -15.214 20.014 30.463 1.00 97.25 441 GLU A O 1
ATOM 3548 N N . LEU A 1 442 ? -13.775 18.450 29.760 1.00 97.38 442 LEU A N 1
ATOM 3549 C CA . LEU A 1 442 ? -14.791 17.405 29.621 1.00 97.38 442 LEU A CA 1
ATOM 3550 C C . LEU A 1 442 ? -15.163 16.776 30.970 1.00 97.38 442 LEU A C 1
ATOM 3552 O O . LEU A 1 442 ? -16.323 16.391 31.143 1.00 97.38 442 LEU A O 1
ATOM 3556 N N . ILE A 1 443 ? -14.222 16.722 31.919 1.00 97.44 443 ILE A N 1
ATOM 3557 C CA . ILE A 1 443 ? -14.487 16.346 33.316 1.00 97.44 443 ILE A CA 1
ATOM 3558 C C . ILE A 1 443 ? -15.392 17.394 33.974 1.00 97.44 443 ILE A C 1
ATOM 3560 O O . ILE A 1 443 ? -16.433 17.040 34.524 1.00 97.44 443 ILE A O 1
ATOM 3564 N N . GLU A 1 444 ? -15.063 18.684 33.855 1.00 97.06 444 GLU A N 1
ATOM 3565 C CA . GLU A 1 444 ? -15.870 19.788 34.401 1.00 97.06 444 GLU A CA 1
ATOM 3566 C C . GLU A 1 444 ? -17.298 19.809 33.834 1.00 97.06 444 GLU A C 1
ATOM 3568 O O . GLU A 1 444 ? -18.259 20.075 34.556 1.00 97.06 444 GLU A O 1
ATOM 3573 N N . LYS A 1 445 ? -17.456 19.478 32.545 1.00 96.75 445 LYS A N 1
ATOM 3574 C CA . LYS A 1 445 ? -18.765 19.355 31.876 1.00 96.75 445 LYS A CA 1
ATOM 3575 C C . LYS A 1 445 ? -19.512 18.056 32.217 1.00 96.75 445 LYS A C 1
ATOM 3577 O O . LYS A 1 445 ? -20.632 17.877 31.742 1.00 96.75 445 LYS A O 1
ATOM 3582 N N . GLY A 1 446 ? -18.910 17.137 32.976 1.00 95.88 446 GLY A N 1
ATOM 3583 C CA . GLY A 1 446 ? -19.493 15.835 33.319 1.00 95.88 446 GLY A CA 1
ATOM 3584 C C . GLY A 1 446 ? -19.637 14.868 32.137 1.00 95.88 446 GLY A C 1
ATOM 3585 O O . GLY A 1 446 ? -20.382 13.895 32.232 1.00 95.88 446 GLY A O 1
ATOM 3586 N N . LYS A 1 447 ? -18.953 15.133 31.017 1.00 97.00 447 LYS A N 1
ATOM 3587 C CA . LYS A 1 447 ? -18.954 14.272 29.822 1.00 97.00 447 LYS A CA 1
ATOM 3588 C C . LYS A 1 447 ? -17.982 13.102 29.938 1.00 97.00 447 LYS A C 1
ATOM 3590 O O . LYS A 1 447 ? -18.199 12.061 29.324 1.00 97.00 447 LYS A O 1
ATOM 3595 N N . ILE A 1 448 ? -16.906 13.300 30.697 1.00 98.00 448 ILE A N 1
ATOM 3596 C CA . ILE A 1 448 ? -15.875 12.301 30.955 1.00 98.00 448 ILE A CA 1
ATOM 3597 C C . ILE A 1 448 ? -15.776 12.085 32.461 1.00 98.00 448 ILE A C 1
ATOM 3599 O O . ILE A 1 448 ? -15.741 13.037 33.237 1.00 98.00 448 ILE A O 1
ATOM 3603 N N . ILE A 1 449 ? -15.721 10.824 32.871 1.00 97.38 449 ILE A N 1
ATOM 3604 C CA . ILE A 1 449 ? -15.516 10.414 34.258 1.00 97.38 449 ILE A CA 1
ATOM 3605 C C . ILE A 1 449 ? -14.167 9.707 34.334 1.00 97.38 449 ILE A C 1
ATOM 3607 O O . ILE A 1 449 ? -13.875 8.836 33.512 1.00 97.38 449 ILE A O 1
ATOM 3611 N N . VAL A 1 450 ? -13.360 10.075 35.330 1.00 97.94 450 VAL A N 1
ATOM 3612 C CA . VAL A 1 450 ? -12.014 9.532 35.525 1.00 97.94 450 VAL A CA 1
ATOM 3613 C C . VAL A 1 450 ? -11.860 8.925 36.917 1.00 97.94 450 VAL A C 1
ATOM 3615 O O . VAL A 1 450 ? -12.255 9.522 37.917 1.00 97.94 450 VAL A O 1
ATOM 3618 N N . LYS A 1 451 ? -11.237 7.746 36.989 1.00 97.56 451 LYS A N 1
ATOM 3619 C CA . LYS A 1 451 ? -10.701 7.147 38.220 1.00 97.56 451 LYS A CA 1
ATOM 3620 C C . LYS A 1 451 ? -9.179 7.201 38.148 1.00 97.56 451 LYS A C 1
ATOM 3622 O O . LYS A 1 451 ? -8.606 6.770 37.152 1.00 97.56 451 LYS A O 1
ATOM 3627 N N . ASN A 1 452 ? -8.545 7.666 39.227 1.00 96.94 452 ASN A N 1
ATOM 3628 C CA . ASN A 1 452 ? -7.093 7.857 39.315 1.00 96.94 452 ASN A CA 1
ATOM 3629 C C . ASN A 1 452 ? -6.572 8.847 38.252 1.00 96.94 452 ASN A C 1
ATOM 3631 O O . ASN A 1 452 ? -5.856 8.487 37.321 1.00 96.94 452 ASN A O 1
ATOM 3635 N N . GLU A 1 453 ? -6.952 10.123 38.405 1.00 96.19 453 GLU A N 1
ATOM 3636 C CA . GLU A 1 453 ? -6.639 11.189 37.441 1.00 96.19 453 GLU A CA 1
ATOM 3637 C C . GLU A 1 453 ? -5.162 11.295 37.085 1.00 96.19 453 GLU A C 1
ATOM 3639 O O . GLU A 1 453 ? -4.848 11.602 35.943 1.00 96.19 453 GLU A O 1
ATOM 3644 N N . LYS A 1 454 ? -4.257 11.026 38.033 1.00 96.44 454 LYS A N 1
ATOM 3645 C CA . LYS A 1 454 ? -2.818 11.141 37.795 1.00 96.44 454 LYS A CA 1
ATOM 3646 C C . LYS A 1 454 ? -2.372 10.242 36.640 1.00 96.44 454 LYS A C 1
ATOM 3648 O O . LYS A 1 454 ? -1.776 10.740 35.694 1.00 96.44 454 LYS A O 1
ATOM 3653 N N . ILE A 1 455 ? -2.682 8.944 36.695 1.00 97.06 455 ILE A N 1
ATOM 3654 C CA . ILE A 1 455 ? -2.230 7.996 35.663 1.00 97.06 455 ILE A CA 1
ATOM 3655 C C . ILE A 1 455 ? -2.966 8.199 34.334 1.00 97.06 455 ILE A C 1
ATOM 3657 O O . ILE A 1 455 ? -2.368 8.036 33.275 1.00 97.06 455 ILE A O 1
ATOM 3661 N N . VAL A 1 456 ? -4.237 8.617 34.375 1.00 97.81 456 VAL A N 1
ATOM 3662 C CA . VAL A 1 456 ? -5.017 8.918 33.163 1.00 97.81 456 VAL A CA 1
ATOM 3663 C C . VAL A 1 456 ? -4.513 10.188 32.479 1.00 97.81 456 VAL A C 1
ATOM 3665 O O . VAL A 1 456 ? -4.402 10.207 31.257 1.00 97.81 456 VAL A O 1
ATOM 3668 N N . LYS A 1 457 ? -4.156 11.229 33.239 1.00 97.31 457 LYS A N 1
ATOM 3669 C CA . LYS A 1 457 ? -3.543 12.448 32.694 1.00 97.31 457 LYS A CA 1
ATOM 3670 C C . LYS A 1 457 ? -2.203 12.140 32.038 1.00 97.31 457 LYS A C 1
ATOM 3672 O O . LYS A 1 457 ? -2.020 12.533 30.894 1.00 97.31 457 LYS A O 1
ATOM 3677 N N . THR A 1 458 ? -1.341 11.349 32.681 1.00 97.06 458 THR A N 1
ATOM 3678 C CA . THR A 1 458 ? -0.073 10.915 32.070 1.00 97.06 458 THR A CA 1
ATOM 3679 C C . THR A 1 458 ? -0.295 10.124 30.775 1.00 97.06 458 THR A C 1
ATOM 3681 O O . THR A 1 458 ? 0.388 10.377 29.788 1.00 97.06 458 THR A O 1
ATOM 3684 N N . LEU A 1 459 ? -1.282 9.218 30.731 1.00 96.81 459 LEU A N 1
ATOM 3685 C CA . LEU A 1 459 ? -1.650 8.506 29.500 1.00 96.81 459 LEU A CA 1
ATOM 3686 C C . LEU A 1 459 ? -2.099 9.474 28.393 1.00 96.81 459 LE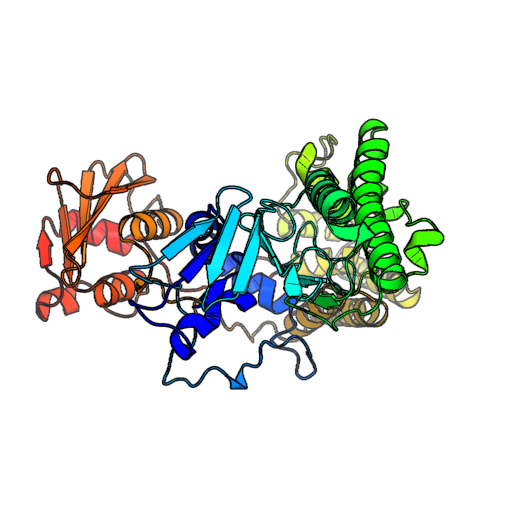U A C 1
ATOM 3688 O O . LEU A 1 459 ? -1.636 9.381 27.259 1.00 96.81 459 LEU A O 1
ATOM 3692 N N . VAL A 1 460 ? -3.011 10.397 28.713 1.00 97.12 460 VAL A N 1
ATOM 3693 C CA . VAL A 1 460 ? -3.539 11.372 27.750 1.00 97.12 460 VAL A CA 1
ATOM 3694 C C . VAL A 1 460 ? -2.441 12.305 27.252 1.00 97.12 460 VAL A C 1
ATOM 3696 O O . VAL A 1 460 ? -2.407 12.596 26.060 1.00 97.12 460 VAL A O 1
ATOM 3699 N N . GLU A 1 461 ? -1.543 12.764 28.119 1.00 96.25 461 GLU A N 1
ATOM 3700 C CA . GLU A 1 461 ? -0.378 13.577 27.751 1.00 96.25 461 GLU A CA 1
ATOM 3701 C C . GLU A 1 461 ? 0.576 12.808 26.834 1.00 96.25 461 GLU A C 1
ATOM 3703 O O . GLU A 1 461 ? 1.031 13.363 25.835 1.00 96.25 461 GLU A O 1
ATOM 3708 N N . GLY A 1 462 ? 0.813 11.527 27.130 1.00 96.00 462 GLY A N 1
ATOM 3709 C CA . GLY A 1 462 ? 1.728 10.670 26.382 1.00 96.00 462 GLY A CA 1
ATOM 3710 C C . GLY A 1 462 ? 1.226 10.217 25.015 1.00 96.00 462 GLY A C 1
ATOM 3711 O O . GLY A 1 462 ? 2.027 9.712 24.244 1.00 96.00 462 GLY A O 1
ATOM 3712 N N . ILE A 1 463 ? -0.057 10.384 24.683 1.00 95.62 463 ILE A N 1
ATOM 3713 C CA . ILE A 1 463 ? -0.602 9.974 23.381 1.00 95.62 463 ILE A CA 1
ATOM 3714 C C . ILE A 1 463 ? -1.048 11.187 22.569 1.00 95.62 463 ILE A C 1
ATOM 3716 O O . ILE A 1 463 ? -1.958 11.912 22.973 1.00 95.62 463 ILE A O 1
ATOM 3720 N N . ASP A 1 464 ? -0.450 11.361 21.392 1.00 88.44 464 ASP A N 1
ATOM 3721 C CA . ASP A 1 464 ? -0.796 12.404 20.425 1.00 88.44 464 ASP A CA 1
ATOM 3722 C C . ASP A 1 464 ? -1.181 11.781 19.078 1.00 88.44 464 ASP A C 1
ATOM 3724 O O . ASP A 1 464 ? -0.326 11.307 18.332 1.00 88.44 464 ASP A O 1
ATOM 3728 N N . CYS A 1 465 ? -2.478 11.806 18.764 1.00 90.75 465 CYS A N 1
ATOM 3729 C CA . CYS A 1 465 ? -3.020 11.294 17.504 1.00 90.75 465 CYS A CA 1
ATOM 3730 C C . CYS A 1 465 ? -3.250 12.400 16.458 1.00 90.75 465 CYS A C 1
ATOM 3732 O O . CYS A 1 465 ? -3.993 12.191 15.500 1.00 90.75 465 CYS A O 1
ATOM 3734 N N . VAL A 1 466 ? -2.701 13.606 16.650 1.00 87.88 466 VAL A N 1
ATOM 3735 C CA . VAL A 1 466 ? -2.895 14.717 15.708 1.00 87.88 466 VAL A CA 1
ATOM 3736 C C . VAL A 1 466 ? -2.133 14.446 14.403 1.00 87.88 466 VAL A C 1
ATOM 3738 O O . VAL A 1 466 ? -0.905 14.349 14.445 1.00 87.88 466 VAL A O 1
ATOM 3741 N N . PRO A 1 467 ? -2.810 14.448 13.233 1.00 82.69 467 PRO A N 1
ATOM 3742 C CA . PRO A 1 467 ? -2.155 14.253 11.946 1.00 82.69 467 PRO A CA 1
ATOM 3743 C C . PRO A 1 467 ? -1.058 15.283 11.694 1.00 82.69 467 PRO A C 1
ATOM 3745 O O . PRO A 1 467 ? -1.303 16.495 11.691 1.00 82.69 467 PRO A O 1
ATOM 3748 N N . LYS A 1 468 ? 0.153 14.803 11.407 1.00 84.25 468 LYS A N 1
ATOM 3749 C CA . LYS A 1 468 ? 1.309 15.654 11.091 1.00 84.25 468 LYS A CA 1
ATOM 3750 C C . LYS A 1 468 ? 1.625 15.624 9.599 1.00 84.25 468 LYS A C 1
ATOM 3752 O O . LYS A 1 468 ? 1.515 14.604 8.924 1.00 84.25 468 LYS A O 1
ATOM 3757 N N . TYR A 1 469 ? 2.049 16.770 9.066 1.00 85.62 469 TYR A N 1
ATOM 3758 C CA . TYR A 1 469 ? 2.626 16.829 7.724 1.00 85.62 469 TYR A CA 1
ATOM 3759 C C . TYR A 1 469 ? 4.094 16.401 7.779 1.00 85.62 469 TYR A C 1
ATOM 3761 O O . TYR A 1 469 ? 4.867 16.943 8.566 1.00 85.62 469 TYR A O 1
ATOM 3769 N N . PHE A 1 470 ? 4.504 15.511 6.878 1.00 86.62 470 PHE A N 1
ATOM 3770 C CA . PHE A 1 470 ? 5.911 15.187 6.646 1.00 86.62 470 PHE A CA 1
ATOM 3771 C C . PHE A 1 470 ? 6.236 15.191 5.148 1.00 86.62 470 PHE A C 1
ATOM 3773 O O . PHE A 1 470 ? 5.386 14.935 4.290 1.00 86.62 470 PHE A O 1
ATOM 3780 N N . THR A 1 471 ? 7.479 15.550 4.831 1.00 89.31 471 THR A N 1
ATOM 3781 C CA . THR A 1 471 ? 8.013 15.635 3.464 1.00 89.31 471 THR A CA 1
ATOM 3782 C C . THR A 1 471 ? 8.695 14.326 3.059 1.00 89.31 471 THR A C 1
ATOM 3784 O O . THR A 1 471 ? 9.224 13.622 3.916 1.00 89.31 471 THR A O 1
ATOM 3787 N N . PHE A 1 472 ? 8.700 14.019 1.758 1.00 92.75 472 PHE A N 1
ATOM 3788 C CA . PHE A 1 472 ? 9.498 12.931 1.169 1.00 92.75 472 PHE A CA 1
ATOM 3789 C C . PHE A 1 472 ? 10.628 13.434 0.258 1.00 92.75 472 PHE A C 1
ATOM 3791 O O . PHE A 1 472 ? 11.444 12.642 -0.202 1.00 92.75 472 PHE A O 1
ATOM 3798 N N . VAL A 1 473 ? 10.674 14.740 -0.017 1.00 93.88 473 VAL A N 1
ATOM 3799 C CA . VAL A 1 473 ? 11.595 15.370 -0.985 1.00 93.88 473 VAL A CA 1
ATOM 3800 C C . VAL A 1 473 ? 12.594 16.318 -0.317 1.00 93.88 473 VAL A C 1
ATOM 3802 O O . VAL A 1 473 ? 13.133 17.226 -0.943 1.00 93.88 473 VAL A O 1
ATOM 3805 N N . GLY A 1 474 ? 12.817 16.131 0.980 1.00 91.88 474 GLY A N 1
ATOM 3806 C CA . GLY A 1 474 ? 13.784 16.869 1.782 1.00 91.88 474 GLY A CA 1
ATOM 3807 C C . GLY A 1 474 ? 13.947 16.221 3.158 1.00 91.88 474 GLY A C 1
ATOM 3808 O O . GLY A 1 474 ? 13.205 15.290 3.482 1.00 91.88 474 GLY A O 1
ATOM 3809 N N . PRO A 1 475 ? 14.900 16.695 3.972 1.00 90.50 475 PRO A N 1
ATOM 3810 C CA . PRO A 1 475 ? 15.141 16.131 5.290 1.00 90.50 475 PRO A CA 1
ATOM 3811 C C . PRO A 1 475 ? 13.964 16.404 6.236 1.00 90.50 475 PRO A C 1
ATOM 3813 O O . PRO A 1 475 ? 13.279 17.426 6.122 1.00 90.50 475 PRO A O 1
ATOM 3816 N N . HIS A 1 476 ? 13.755 15.501 7.194 1.00 82.81 476 HIS A N 1
ATOM 3817 C CA . HIS A 1 476 ? 12.916 15.786 8.356 1.00 82.81 476 HIS A CA 1
ATOM 3818 C C . HIS A 1 476 ? 13.595 16.887 9.188 1.00 82.81 476 HIS A C 1
ATOM 3820 O O . HIS A 1 476 ? 14.815 16.857 9.361 1.00 82.81 476 HIS A O 1
ATOM 3826 N N . VAL A 1 477 ? 12.815 17.885 9.611 1.00 61.31 477 VAL A N 1
ATOM 3827 C CA . VAL A 1 477 ? 13.278 19.038 10.405 1.00 61.31 477 VAL A CA 1
ATOM 3828 C C . VAL A 1 477 ? 12.883 18.840 11.851 1.00 61.31 477 VAL A C 1
ATOM 3830 O O . VAL A 1 477 ? 11.714 18.436 12.052 1.00 61.31 477 VAL A O 1
#

Foldseek 3Di:
DEEQFAQDCLRCFQCVVPDDQADQYEWAPCSQVQNLQPAFQCPLLLVQQVCLLQVCVDPPRPSNPPCVVDDVVDQSGADDHYPNYDHDHAFDWDQDPNWIWGKHWLALQLGNGGIKIAGVVQLEIEDECLLPQADADQAASSGDQGGALQSSLVSLVVCCVPRLVRHAWYDYSDDDIDGDSVRVSLSSVLSSVLSVLLQPQLVVVVVVLDALQRSLVPDDDPPSNVVRSRHHQAAHDSSVNSSSSRCNPPNDDSPDVCPVDDDPLLVVLLVVCVVCPHLVSLLVVLVVCVVVVVLVVSLVSLLSSCQPPVPPLSSLQSNLVSLCSVLVPDSYSSSNSNSNVLSVCSNPVPPFDFDPRSHDLLNDAQLSNQVSQQSQFDLVLLPPDQWWEKEAAPVVRWIWIWGDDNSGTHIDGDDDDGQKYKYAHSVVVVCLQQVVDPPVVCVVVVRIDMDPVVNVVSSSVRGHPHNGGDDPRYDDD

InterPro domains:
  IPR001279 Metallo-beta-lactamase [SM00849] (1-174)
  IPR029228 Alkyl sulfatase dimerisation domain [PF14863] (212-348)
  IPR029229 Alkyl sulfatase, C-terminal [PF14864] (361-475)
  IPR036527 SCP2 sterol-binding domain superfamily [G3DSA:3.30.1050.10] (360-477)
  IPR036527 SCP2 sterol-binding domain superfamily [SSF55718] (362-475)
  IPR036866 Ribonuclease Z/Hydroxyacylglutathione hydrolase-like [SSF56281] (1-348)
  IPR038536 Alkyl/aryl-sulfatase, dimerisation domain superfamily [G3DSA:1.25.40.880] (210-348)
  IPR052195 Bacterial Alkyl/Aryl-Sulfatase [PTHR43223] (1-476)

Solvent-accessible surface area (backbone atoms only — not comparable to full-atom values): 25123 Å² total; per-residue (Å²): 117,50,76,34,39,37,49,49,61,94,56,37,26,62,35,75,83,81,48,46,55,80,34,44,30,37,35,23,42,56,30,66,63,42,34,43,60,66,60,55,74,43,30,69,65,27,59,58,33,36,38,25,37,30,13,60,87,43,88,84,37,87,57,40,70,66,66,89,68,64,51,97,89,48,87,64,48,50,83,80,61,37,85,44,58,45,66,43,76,55,73,44,75,48,75,56,94,89,40,60,38,36,37,39,58,40,60,38,28,77,34,65,9,16,27,29,37,34,31,72,96,70,28,28,34,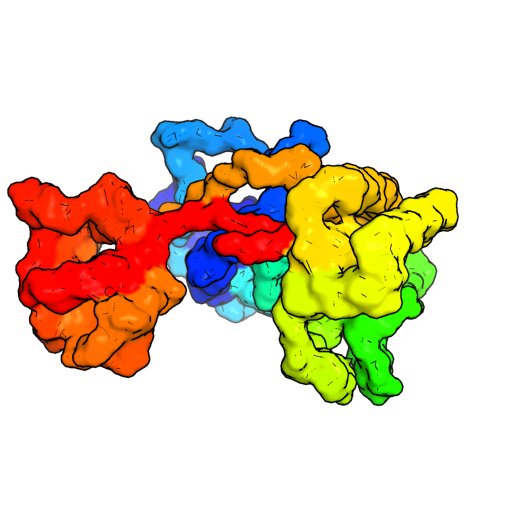41,43,30,63,71,75,40,67,29,25,66,56,32,36,48,85,33,64,64,81,62,30,42,33,57,58,32,18,48,54,44,47,54,46,45,74,73,41,40,88,70,34,38,35,39,37,44,80,54,68,80,66,44,68,44,38,68,59,46,45,52,52,46,52,52,53,21,50,49,30,36,48,49,34,51,53,36,52,56,40,42,78,70,74,45,40,47,67,59,47,34,70,70,67,74,72,56,68,91,44,59,74,38,69,44,55,34,32,47,60,11,40,70,44,55,31,24,31,25,49,36,35,69,78,62,47,88,67,73,84,51,75,82,69,71,77,61,66,56,71,36,67,43,12,44,52,51,30,53,73,53,65,28,71,70,44,34,49,50,52,21,50,52,28,45,76,72,65,39,37,75,56,16,40,57,49,21,47,28,46,18,28,50,36,74,80,42,60,68,41,27,51,51,35,20,54,33,24,48,56,54,26,74,72,39,72,19,48,32,58,19,20,34,26,46,40,48,23,50,43,49,75,38,78,83,76,72,69,50,65,76,79,85,57,64,71,64,78,54,57,47,33,60,45,40,46,46,48,41,74,34,48,43,42,80,60,37,53,88,43,74,48,30,36,34,43,34,22,66,82,80,69,43,34,14,30,36,40,33,41,88,42,41,57,45,52,33,68,52,80,90,83,58,71,24,34,44,35,23,43,46,59,62,55,47,28,39,38,45,69,73,43,58,65,68,63,32,40,76,70,67,54,34,51,69,39,50,60,70,65,50,49,39,51,53,72,19,26,58,64,57,70,71,65,81,75,89,80,40,60,91,129

pLDDT: mean 93.34, std 9.9, range [37.72, 98.88]

Organism: NCBI:txid370355

Nearest PDB structures (foldseek):
  4nur-assembly1_A  TM=8.956E-01  e=1.561E-39  Pseudomonas sp. S9
  2cfz-assembly1_A  TM=8.827E-01  e=1.156E-39  Pseudomonas aeruginosa PAO1
  5a23-assembly1_C  TM=8.742E-01  e=3.657E-39  Pseudomonas aeruginosa
  7tl5-assembly1_A  TM=8.879E-01  e=1.047E-36  Klebsiella pneumoniae subsp. pneumoniae NTUH-K2044
  4pdx-assembly1_B  TM=8.545E-01  e=9.471E-37  Escherichia coli K-12

Secondary structure (DSSP, 8-state):
-EE--BSSHHHHTTGGGT--TTS-EEEETTHHHHHHHHHTTTHHHHHHHHHHHTTTT-TT-TTS--GGG--TTS--------TTEEEE-S-EEEEETTEEEEEEE-TTSSSSSBEEEEEGGGTEEE-TTTT-SSPPPSS-TT--PPPPHHHHHHHHHHHHHHHTTT--EEE-SSS--EESHHHHHHHHHHHHHHHHHHHHHHHHHHTTT--HHHHHHH----HHHHTSGGGS-SSS-HHHHHHHHHHHHH-S--S-GGGSSPPPHHHHHHHHHHHTTSHHHHHHHHHHHHHTT-HHHHHHHHHHHHHH-TT-HHHHHHHHHHHHHHHHH--SHHHHHHHHHHHHHHH-TT---PPPPSS-GGGS-HHHHHHHHHHTB-TTTTTT--EEEEEEETTTTEEEEEEEETTEEEEEE--S--SEEEEE-HHHHHHHHTTSS-HHHHHHTTS-EEESHHHHHHHHHHB--------SSS---

Mean predicted aligned error: 4.93 Å

Radius of gyration: 25.33 Å; Cα contacts (8 Å, |Δi|>4): 900; chains: 1; bounding box: 68×51×66 Å

Sequence (477 aa):
AVIISHSHFDHFGGYTAVGNEDTPLFVPEKFEESFLDENIYVNEAQARRQQYMYGTFLHDSMTKVTDNTNSKDKPLTCLPKSKHTTAIKEKCTIEIDGIAFEFIPTPNTEAPANMMFYLPEFKAIFVADNFASCMHNLGTLRGAKVRSGKIWSKALDDAIVSYGKDIQIHFAGHGPALFGNERINKFWRTKRDLYKHIHDQTLRYANKGYNMTEIAEFVRLPDSLNKERCCRGLYGSLNHNIKSQYQLYLGTYDSNPAHLDELPPRELAVKFVEAFGGVEKTLEIGQDAYNKGEYRWAATVLNHLVFADVNNMKARELLATTYDQLSYVAECASWRYNYQTAAYELRNLNDKKPRDFSFPIEAIPMRDFGDFLAVHVDPNVIEGLDCKIRIEDTNNKESAILVICNSTINSRDGGDEYDGEIKGSKQDLVDIFMRKQKLDELIEKGKIIVKNEKIVKTLVEGIDCVPKYFTFVGPHV